Protein 1LM5 (pdb70)

InterPro domains:
  IPR001101 Plectin repeat [PF00681] (2048-2085)
  IPR001101 Plectin repeat [PF00681] (2124-2162)
  IPR001101 Plectin repeat [PF00681] (2291-2329)
  IPR001101 Plectin repeat [PF00681] (2367-2405)
  IPR001101 Plectin repeat [PF00681] (2468-2496)
  IPR001101 Plectin repeat [PF00681] (2650-2688)
  IPR001101 Plectin repeat [PF00681] (2726-2764)
  IPR001101 Plectin repeat [SM00250] (2009-2045)
  IPR001101 Plectin repeat [SM00250] (2046-2083)
  IPR001101 Plectin repeat [SM00250] (2084-2121)
  IPR001101 Plectin repeat [SM00250] (2122-2159)
  IPR001101 Plectin repeat [SM00250] (2163-2197)
  IPR001101 Plectin repeat [SM00250] (2198-2233)
  IPR001101 Plectin repeat [SM00250] (2251-2288)
  IPR001101 Plectin repeat [SM00250] (2289-2326)
  IPR001101 Plectin repeat [SM00250] (2327-2364)
  IPR001101 Plectin repeat [SM00250] (2365-2402)
  IPR001101 Plectin repeat [SM00250] (2406-2440)
  IPR001101 Plectin repeat [SM00250] (2456-2493)
  IPR001101 Plectin repeat [SM00250] (2507-2544)

Solvent-accessible surface area: 16635 Å² total; per-residue (Å²): 71,48,8,0,3,0,0,51,1,30,99,88,137,69,45,4,6,3,10,65,0,40,129,100,54,8,2,55,68,102,1,0,34,56,0,2,2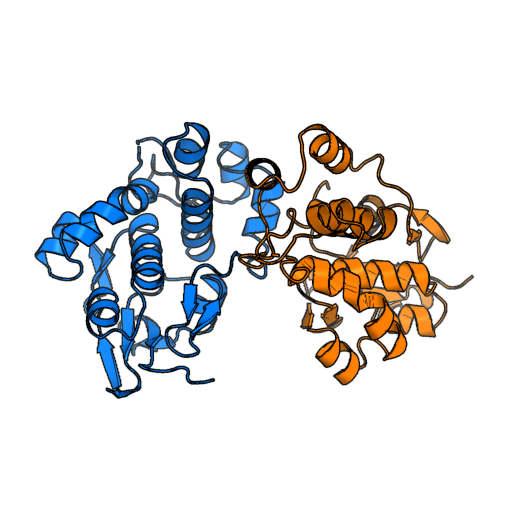,0,0,2,0,6,24,6,0,7,27,12,78,91,20,91,97,7,48,1,136,65,0,43,95,81,56,6,2,72,104,97,7,2,80,107,0,84,41,0,24,82,1,19,91,8,44,127,53,2,1,9,49,0,32,139,79,180,143,11,87,44,88,8,1,24,25,1,17,7,0,2,53,14,16,55,6,0,1,6,5,101,98,122,27,79,26,68,28,142,48,0,68,160,74,40,15,12,78,26,28,13,4,30,20,10,90,30,29,57,2,5,4,48,18,0,29,2,1,72,23,61,78,118,2,2,1,61,30,0,15,99,107,13,82,87,42,134,160,61,32,17,40,9,3,32,0,8,63,108,49,69,171,106,90,38,5,38,19,0,3,0,0,40,2,49,130,78,136,70,49,14,14,4,24,57,0,39,136,85,57,6,3,61,48,98,1,0,30,45,0,2,2,0,1,2,0,5,22,3,0,16,29,15,84,89,23,84,68,10,50,10,138,59,0,40,87,88,54,8,1,66,124,92,6,13,80,107,0,111,47,0,40,70,0,21,74,5,5,126,16,165,202,71,12,2,1,9,50,0,28,131,92,178,172,3,93,123,123,13,0,26,22,1,8,16,0,2,13,0,0,0,0,1,2,5,1,79,28,41,0,5,6,11,23,113,12,0,73,176,72,50,14,11,85,44,178,14,14,103,108,2,104,64,5,95,76,10,64,98,22,0,27,4,1,104,63,66,118,109,10,1,2,17,33,0,3,71,144,18,65,81,32,122,153,63,41,20,23,1,2,46,0,25,63,159

Organism: Homo sapiens (NCBI:txid9606)

CATH classification: 3.90.1290.10

Radius of gyration: 21.9 Å; Cα contacts (8 Å, |Δi|>4): 815; chains: 2; bounding box: 48×51×62 Å

Nearest PDB structures (foldseek):
  1lm5-assembly1_B  TM=1.005E+00  e=7.143E-39  Homo sapiens
  1lm5-assembly1_A  TM=9.817E-01  e=1.613E-32  Homo sapiens
  4qmd-assembly2_B  TM=9.004E-01  e=3.141E-18  Homo sapiens
  5dzz-assembly1_A  TM=8.839E-01  e=4.309E-15  Homo sapiens
  1lm7-assembly1_B  TM=9.091E-01  e=8.928E-15  Homo sapiens

GO terms:
  GO:0090136 epithelial cell-cell adhesion (P, IMP)
  GO:0005515 protein binding (F, IPI)
  GO:0005200 structural constituent of cytoskeleton (F, TAS)
  GO:0008544 epidermis development (P, TAS)
  GO:0101003 ficolin-1-rich granule membrane (C, TAS)
  GO:0001533 cornified envelope (C, TAS)
  GO:0005886 plasma membrane (C, TAS)
  GO:0005886 plasma membrane (C, IDA)
  GO:0014704 intercalated disc (C, IDA)
  GO:0086083 cell adhesive protein binding involved in bundle of His cell-Purkinje myocyte communication (F, IC)
  GO:0098911 regulation of ventricular cardiac muscle cell action potential (P, IMP)
  GO:0086073 bundle of His cell-Purkinje myocyte adhesion involved in cell communication (P, IMP)
  GO:0086091 regulation of heart rate by cardiac conduction (P, IMP)
  GO:0097110 scaffold protein binding (F, IPI)
  GO:0005080 protein kinase C binding (F, IPI)
  GO:0030054 cell junction (C, IDA)
  GO:0001533 cornified envelope (C, IDA)
  GO:0005634 nucleus (C, IDA)
  GO:0005737 cytoplasm (C, IDA)
  GO:0030057 desmosome (C, IDA)

Secondary structure (DSSP, 8-state):
-PPEEEEEETTTTEEE-HHHHHHTTSS-HHHHHHHHHHHHTTTSEEPTTT--EE-HHHHHHTTSS-HHHHHHHHHHHHHHH-----HHHHHHTTSS-HHHHHHHHHHHHHTTS-B-GGGS-B--HHHHHHTTSS-HHHHHHHH-GGG----EE-TTT--EE-HHHHHHH-EE-TTT--EEEEE-SS---/----PPEEEEEETTTTEEE-HHHHHHTTSS-HHHHHHHHHHHHTTTSEEPTTT--EE-HHHHHHTTSS-HHHHHHHHHHHHHHH-B----PBPHHHHHHTTSS-HHHHHHHHHHHHHTTS-EETTTTEE--HHHHHHHTSS-HHHHHHHH-GGG----EE-TTT--EE-HHHHHHH-EE-TTT--EEEEE---

Foldseek 3Di:
DAQFQFAQAVVVRHTDHLQVCCVVQLFPPQQSLLSQLLLLLAQARADRQLRDHDQLVVCCVVVSHPPVSSVVNVLSNCCQQVCVHHLLVCCVVVNDPPVSSLLSQLSNLVHPARHDNVVSDHDHVVVCCVVVSDPVVSVVVSVPNVPAFLRGQQSAQRHRHHSVVQQVQWDADDPSRHTYRYHYNDHPD/DQAAAQFQFAQAPVVRHTDALQVCCVVVLFPPQQSLLSQLLLLLLAARQDRPQRDGHHLVVCCVVVSHHDVSSVVNVVSNCLQLAPPPCLGAHLLVCCVVVVDPPVSSLSSQLSNLRHAAGADNVVSHHDHVVVCCVVVSDPPVVSVVSSPNVPAFQSGQQSDVRHGHHSNVQQVQWDQDPPNRRTYGYHYDD

Structure (mmCIF, N/CA/C/O backbone):
data_1LM5
#
_entry.id   1LM5
#
_cell.length_a   68.320
_cell.length_b   95.379
_cell.length_c   54.982
_cell.angle_alpha   90.00
_cell.angle_beta   90.00
_cell.angle_gamma   90.00
#
_symmetry.space_group_name_H-M   'P 21 21 21'
#
loop_
_entity.id
_entity.type
_entity.pdbx_description
1 polymer 'subdomain of Desmoplakin Carboxy-Terminal domain (DPCT)'
2 water water
#
loop_
_atom_site.group_PDB
_atom_site.id
_atom_site.type_symbol
_atom_site.label_atom_id
_atom_site.label_alt_id
_atom_site.label_comp_id
_atom_site.label_asym_id
_atom_site.label_entity_id
_atom_site.label_seq_id
_atom_site.pdbx_PDB_ins_code
_atom_site.Cartn_x
_atom_site.Cartn_y
_atom_site.Cartn_z
_atom_site.occupancy
_atom_site.B_iso_or_equiv
_atom_site.auth_seq_id
_atom_site.auth_comp_id
_atom_site.auth_asym_id
_atom_site.auth_atom_id
_atom_site.pdbx_PDB_model_num
ATOM 1 N N . SER A 1 8 ? 26.160 -7.962 45.517 1.00 36.86 2616 SER A N 1
ATOM 2 C CA . SER A 1 8 ? 27.344 -8.170 44.641 1.00 35.30 2616 SER A CA 1
ATOM 3 C C . SER A 1 8 ? 27.115 -7.607 43.248 1.00 33.78 2616 SER A C 1
ATOM 4 O O . SER A 1 8 ? 25.978 -7.438 42.813 1.00 35.10 2616 SER A O 1
ATOM 7 N N . SER A 1 9 ? 28.200 -7.312 42.547 1.00 30.30 2617 SER A N 1
ATOM 8 C CA . SER A 1 9 ? 28.086 -6.801 41.192 1.00 27.69 2617 SER A CA 1
ATOM 9 C C . SER A 1 9 ? 27.914 -8.031 40.307 1.00 24.67 2617 SER A C 1
ATOM 10 O O . SER A 1 9 ? 28.370 -9.122 40.651 1.00 23.47 2617 SER A O 1
ATOM 13 N N . PRO A 1 10 ? 27.248 -7.876 39.159 1.00 24.26 2618 PRO A N 1
ATOM 14 C CA . PRO A 1 10 ? 27.050 -9.013 38.260 1.00 22.89 2618 PRO A CA 1
ATOM 15 C C . PRO A 1 10 ? 28.378 -9.311 37.580 1.00 20.73 2618 PRO A C 1
ATOM 16 O O . PRO A 1 10 ? 29.260 -8.455 37.543 1.00 20.83 2618 PRO A O 1
ATOM 20 N N . ILE A 1 11 ? 28.527 -10.525 37.067 1.00 18.48 2619 ILE A N 1
ATOM 21 C CA . ILE A 1 11 ? 29.733 -10.881 36.344 1.00 16.73 2619 ILE A CA 1
ATOM 22 C C . ILE A 1 11 ? 29.695 -9.941 35.148 1.00 16.47 2619 ILE A C 1
ATOM 23 O O . ILE A 1 11 ? 28.703 -9.899 34.422 1.00 17.68 2619 ILE A O 1
ATOM 28 N N . ALA A 1 12 ? 30.769 -9.198 34.929 1.00 16.11 2620 ALA A N 1
ATOM 29 C CA . ALA A 1 12 ? 30.779 -8.252 33.835 1.00 14.99 2620 ALA A CA 1
ATOM 30 C C . ALA A 1 12 ? 31.351 -8.789 32.540 1.00 15.49 2620 ALA A C 1
ATOM 31 O O . ALA A 1 12 ? 30.834 -8.525 31.463 1.00 17.94 2620 ALA A O 1
ATOM 33 N N . ALA A 1 13 ? 32.408 -9.573 32.639 1.00 15.32 2621 ALA A N 1
ATOM 34 C CA . ALA A 1 13 ? 33.042 -10.048 31.440 1.00 14.74 2621 ALA A CA 1
ATOM 35 C C . ALA A 1 13 ? 33.768 -11.337 31.696 1.00 14.65 2621 ALA A C 1
ATOM 36 O O . ALA A 1 13 ? 33.687 -11.911 32.774 1.00 14.43 2621 ALA A O 1
ATOM 38 N N . ILE A 1 14 ? 34.499 -11.766 30.690 1.00 13.73 2622 ILE A N 1
ATOM 39 C CA . ILE A 1 14 ? 35.203 -13.024 30.751 1.00 14.89 2622 ILE A CA 1
ATOM 40 C C . ILE A 1 14 ? 36.696 -12.849 30.755 1.00 15.96 2622 ILE A C 1
ATOM 41 O O . ILE A 1 14 ? 37.230 -11.966 30.080 1.00 15.63 2622 ILE A O 1
ATOM 46 N N . PHE A 1 15 ? 37.394 -13.678 31.522 1.00 15.61 2623 PHE A N 1
ATOM 47 C CA . PHE A 1 15 ? 38.833 -13.586 31.454 1.00 17.21 2623 PHE A CA 1
ATOM 48 C C . PHE A 1 15 ? 39.306 -14.840 30.739 1.00 18.49 2623 PHE A C 1
ATOM 49 O O . PHE A 1 15 ? 39.213 -15.945 31.275 1.00 18.80 2623 PHE A O 1
ATOM 57 N N . ASP A 1 16 ? 39.801 -14.661 29.519 1.00 17.49 2624 ASP A N 1
ATOM 58 C CA . ASP A 1 16 ? 40.289 -15.763 28.708 1.00 17.01 2624 ASP A CA 1
ATOM 59 C C . ASP A 1 16 ? 41.644 -16.125 29.284 1.00 18.33 2624 ASP A C 1
ATOM 60 O O . ASP A 1 16 ? 42.640 -15.483 28.994 1.00 18.75 2624 ASP A O 1
ATOM 65 N N . THR A 1 17 ? 41.676 -17.150 30.127 1.00 21.40 2625 THR A N 1
ATOM 66 C CA . THR A 1 17 ? 42.922 -17.538 30.771 1.00 24.53 2625 THR A CA 1
ATOM 67 C C . THR A 1 17 ? 44.038 -17.860 29.789 1.00 26.37 2625 THR A C 1
ATOM 68 O O . THR A 1 17 ? 45.134 -17.319 29.899 1.00 27.55 2625 THR A O 1
ATOM 72 N N . GLU A 1 18 ? 43.741 -18.716 28.822 1.00 24.93 2626 GLU A N 1
ATOM 73 C CA . GLU A 1 18 ? 44.715 -19.130 27.830 1.00 27.73 2626 GLU A CA 1
ATOM 74 C C . GLU A 1 18 ? 45.350 -17.952 27.101 1.00 27.43 2626 GLU A C 1
ATOM 75 O O . GLU A 1 18 ? 46.525 -17.992 26.755 1.00 27.09 2626 GLU A O 1
ATOM 81 N N . ASN A 1 19 ? 44.580 -16.898 26.877 1.00 25.31 2627 ASN A N 1
ATOM 82 C CA . ASN A 1 19 ? 45.121 -15.735 26.191 1.00 25.97 2627 ASN A CA 1
ATOM 83 C C . ASN A 1 19 ? 45.351 -14.570 27.125 1.00 24.92 2627 ASN A C 1
ATOM 84 O O . ASN A 1 19 ? 45.696 -13.473 26.686 1.00 25.21 2627 ASN A O 1
ATOM 89 N N . LEU A 1 20 ? 45.167 -14.831 28.418 1.00 22.58 2628 LEU A N 1
ATOM 90 C CA . LEU A 1 20 ? 45.362 -13.841 29.470 1.00 23.64 2628 LEU A CA 1
ATOM 91 C C . LEU A 1 20 ? 44.823 -12.462 29.136 1.00 23.41 2628 LEU A C 1
ATOM 92 O O . LEU A 1 20 ? 45.539 -11.470 29.192 1.00 24.60 2628 LEU A O 1
ATOM 97 N N . GLU A 1 21 ? 43.549 -12.392 28.789 1.00 23.19 2629 GLU A N 1
ATOM 98 C CA . GLU A 1 21 ? 42.962 -11.109 28.467 1.00 23.27 2629 GLU A CA 1
ATOM 99 C C . GLU A 1 21 ? 41.483 -11.103 28.757 1.00 21.08 2629 GLU A C 1
ATOM 100 O O . GLU A 1 21 ? 40.800 -12.125 28.645 1.00 21.57 2629 GLU A O 1
ATOM 106 N N . LYS A 1 22 ? 40.990 -9.939 29.148 1.00 21.88 2630 LYS A N 1
ATOM 107 C CA . LYS A 1 22 ? 39.584 -9.783 29.424 1.00 19.90 2630 LYS A CA 1
ATOM 108 C C . LYS A 1 22 ? 38.903 -9.611 28.078 1.00 20.61 2630 LYS A C 1
ATOM 109 O O . LYS A 1 22 ? 39.396 -8.887 27.199 1.00 20.64 2630 LYS A O 1
ATOM 115 N N . ILE A 1 23 ? 37.793 -10.307 27.911 1.00 18.79 2631 ILE A N 1
ATOM 116 C CA . ILE A 1 23 ? 37.019 -10.224 26.694 1.00 18.29 2631 ILE A CA 1
ATOM 117 C C . ILE A 1 23 ? 35.576 -10.128 27.130 1.00 18.68 2631 ILE A C 1
ATOM 118 O O . ILE A 1 23 ? 35.241 -10.458 28.271 1.00 16.79 2631 ILE A O 1
ATOM 123 N N . SER A 1 24 ? 34.710 -9.666 26.240 1.00 15.89 2632 SER A N 1
ATOM 124 C CA . SER A 1 24 ? 33.312 -9.560 26.607 1.00 15.38 2632 SER A CA 1
ATOM 125 C C . SER A 1 24 ? 32.736 -10.964 26.627 1.00 14.81 2632 SER A C 1
ATOM 126 O O . SER A 1 24 ? 33.353 -11.906 26.123 1.00 14.24 2632 SER A O 1
ATOM 129 N N . ILE A 1 25 ? 31.566 -11.104 27.224 1.00 14.76 2633 ILE A N 1
ATOM 130 C CA . ILE A 1 25 ? 30.909 -12.394 27.252 1.00 14.94 2633 ILE A CA 1
ATOM 131 C C . ILE A 1 25 ? 30.675 -12.810 25.804 1.00 16.53 2633 ILE A C 1
ATOM 132 O O . ILE A 1 25 ? 30.864 -13.969 25.430 1.00 14.40 2633 ILE A O 1
ATOM 137 N N . THR A 1 26 ? 30.282 -11.849 24.974 1.00 14.81 2634 THR A N 1
ATOM 138 C CA . THR A 1 26 ? 30.041 -12.141 23.570 1.00 17.70 2634 THR A CA 1
ATOM 139 C C . THR A 1 26 ? 31.301 -12.694 22.910 1.00 16.39 2634 THR A C 1
ATOM 140 O O . THR A 1 26 ? 31.237 -13.671 22.171 1.00 16.87 2634 THR A O 1
ATOM 144 N N . GLU A 1 27 ? 32.447 -12.080 23.176 1.00 16.99 2635 GLU A N 1
ATOM 145 C CA . GLU A 1 27 ? 33.688 -12.571 22.585 1.00 19.30 2635 GLU A CA 1
ATOM 146 C C . GLU A 1 27 ? 33.985 -13.955 23.135 1.00 17.42 2635 GLU A C 1
ATOM 147 O O . GLU A 1 27 ? 34.524 -14.815 22.433 1.00 15.80 2635 GLU A O 1
ATOM 153 N N . GLY A 1 28 ? 33.638 -14.175 24.404 1.00 17.59 2636 GLY A N 1
ATOM 154 C CA . GLY A 1 28 ? 33.899 -15.473 24.991 1.00 16.62 2636 GLY A CA 1
ATOM 155 C C . GLY A 1 28 ? 33.116 -16.525 24.234 1.00 16.74 2636 GLY A C 1
ATOM 156 O O . GLY A 1 28 ? 33.598 -17.628 23.988 1.00 17.83 2636 GLY A O 1
ATOM 157 N N . ILE A 1 29 ? 31.894 -16.181 23.859 1.00 14.99 2637 ILE A N 1
ATOM 158 C CA . ILE A 1 29 ? 31.066 -17.106 23.106 1.00 17.61 2637 ILE A CA 1
ATOM 159 C C . ILE A 1 29 ? 31.684 -17.298 21.731 1.00 18.72 2637 ILE A C 1
ATOM 160 O O . ILE A 1 29 ? 31.843 -18.426 21.260 1.00 17.23 2637 ILE A O 1
ATOM 165 N N . GLU A 1 30 ? 32.047 -16.186 21.097 1.00 18.36 2638 GLU A N 1
ATOM 166 C CA . GLU A 1 30 ? 32.634 -16.257 19.761 1.00 19.77 2638 GLU A CA 1
ATOM 167 C C . GLU A 1 30 ? 33.886 -17.120 19.739 1.00 19.49 2638 GLU A C 1
ATOM 168 O O . GLU A 1 30 ? 34.103 -17.895 18.801 1.00 20.83 2638 GLU A O 1
ATOM 174 N N . ARG A 1 31 ? 34.707 -16.989 20.774 1.00 17.98 2639 ARG A N 1
ATOM 175 C CA . ARG A 1 31 ? 35.936 -17.757 20.879 1.00 17.52 2639 ARG A CA 1
ATOM 176 C C . ARG A 1 31 ? 35.683 -19.206 21.264 1.00 18.66 2639 ARG A C 1
ATOM 177 O O . ARG A 1 31 ? 36.607 -20.012 21.311 1.00 19.98 2639 ARG A O 1
ATOM 185 N N . GLY A 1 32 ? 34.429 -19.527 21.551 1.00 18.41 2640 GLY A N 1
ATOM 186 C CA . GLY A 1 32 ? 34.080 -20.883 21.908 1.00 18.03 2640 GLY A CA 1
ATOM 187 C C . GLY A 1 32 ? 34.471 -21.314 23.310 1.00 18.98 2640 GLY A C 1
ATOM 188 O O . GLY A 1 32 ? 34.411 -22.512 23.600 1.00 18.38 2640 GLY A O 1
ATOM 189 N N . ILE A 1 33 ? 34.851 -20.374 24.179 1.00 18.82 2641 ILE A N 1
ATOM 190 C CA . ILE A 1 33 ? 35.252 -20.735 25.539 1.00 17.69 2641 ILE A CA 1
ATOM 191 C C . ILE A 1 33 ? 34.147 -20.532 26.564 1.00 17.96 2641 ILE A C 1
ATOM 192 O O . ILE A 1 33 ? 34.271 -20.928 27.720 1.00 18.77 2641 ILE A O 1
ATOM 197 N N . VAL A 1 34 ? 33.070 -19.900 26.125 1.00 15.74 2642 VAL A N 1
ATOM 198 C CA . VAL A 1 34 ? 31.897 -19.729 26.968 1.00 15.99 2642 VAL A CA 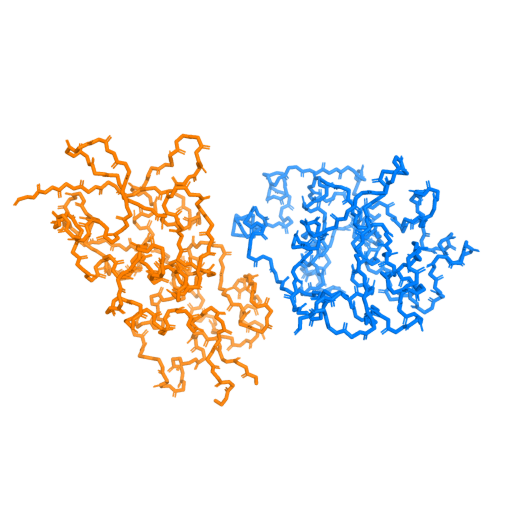1
ATOM 199 C C . VAL A 1 34 ? 30.833 -20.247 26.038 1.00 14.81 2642 VAL A C 1
ATOM 200 O O . VAL A 1 34 ? 30.696 -19.755 24.916 1.00 15.36 2642 VAL A O 1
ATOM 204 N N . ASP A 1 35 ? 30.079 -21.243 26.470 1.00 15.18 2643 ASP A N 1
ATOM 205 C CA . ASP A 1 35 ? 29.071 -21.773 25.586 1.00 15.08 2643 ASP A CA 1
ATOM 206 C C . ASP A 1 35 ? 27.975 -20.730 25.425 1.00 15.72 2643 ASP A C 1
ATOM 207 O O . ASP A 1 35 ? 27.845 -19.819 26.245 1.00 14.97 2643 ASP A O 1
ATOM 212 N N . SER A 1 36 ? 27.207 -20.852 24.349 1.00 16.66 2644 SER A N 1
ATOM 213 C CA . SER A 1 36 ? 26.152 -19.893 24.039 1.00 18.54 2644 SER A CA 1
ATOM 214 C C . SER A 1 36 ? 25.082 -19.723 25.109 1.00 18.44 2644 SER A C 1
ATOM 215 O O . SER A 1 36 ? 24.603 -18.614 25.342 1.00 19.09 2644 SER A O 1
ATOM 218 N N . ILE A 1 37 ? 24.705 -20.819 25.750 1.00 18.04 2645 ILE A N 1
ATOM 219 C CA . ILE A 1 37 ? 23.683 -20.763 26.784 1.00 17.83 2645 ILE A CA 1
ATOM 220 C C . ILE A 1 37 ? 24.227 -20.029 27.995 1.00 15.53 2645 ILE A C 1
ATOM 221 O O . ILE A 1 37 ? 23.625 -19.083 28.475 1.00 15.54 2645 ILE A O 1
ATOM 226 N N . THR A 1 38 ? 25.376 -20.473 28.481 1.00 14.69 2646 THR A N 1
ATOM 227 C CA . THR A 1 38 ? 25.993 -19.838 29.626 1.00 15.87 2646 THR A CA 1
ATOM 228 C C . THR A 1 38 ? 26.221 -18.362 29.344 1.00 15.07 2646 THR A C 1
ATOM 229 O O . THR A 1 38 ? 25.899 -17.518 30.173 1.00 14.83 2646 THR A O 1
ATOM 233 N N . GLY A 1 39 ? 26.765 -18.056 28.169 1.00 16.63 2647 GLY A N 1
ATOM 234 C CA . GLY A 1 39 ? 27.017 -16.669 27.814 1.00 16.24 2647 GLY A CA 1
ATOM 235 C C . GLY A 1 39 ? 25.745 -15.843 27.835 1.00 17.09 2647 GLY A C 1
ATOM 236 O O . GLY A 1 39 ? 25.719 -14.723 28.355 1.00 15.98 2647 GLY A O 1
ATOM 237 N N . GLN A 1 40 ? 24.684 -16.375 27.242 1.00 16.01 2648 GLN A N 1
ATOM 238 C CA . GLN A 1 40 ? 23.439 -15.644 27.242 1.00 17.83 2648 GLN A CA 1
ATOM 239 C C . GLN A 1 40 ? 22.982 -15.414 28.677 1.00 17.20 2648 GLN A C 1
ATOM 240 O O . GLN A 1 40 ? 22.539 -14.329 29.026 1.00 16.53 2648 GLN A O 1
ATOM 246 N N . ARG A 1 41 ? 23.110 -16.434 29.516 1.00 14.52 2649 ARG A N 1
ATOM 247 C CA . ARG A 1 41 ? 22.684 -16.284 30.894 1.00 15.12 2649 ARG A CA 1
ATOM 248 C C . ARG A 1 41 ? 23.508 -15.242 31.642 1.00 13.53 2649 ARG A C 1
ATOM 249 O O . ARG A 1 41 ? 22.962 -14.495 32.446 1.00 15.41 2649 ARG A O 1
ATOM 257 N N . LEU A 1 42 ? 24.807 -15.159 31.362 1.00 12.72 2650 LEU A N 1
ATOM 258 C CA . LEU A 1 42 ? 25.631 -14.155 32.022 1.00 14.06 2650 LEU A CA 1
ATOM 259 C C . LEU A 1 42 ? 25.143 -12.797 31.566 1.00 14.07 2650 LEU A C 1
ATOM 260 O O . LEU A 1 42 ? 25.057 -11.867 32.355 1.00 15.37 2650 LEU A O 1
ATOM 265 N N . LEU A 1 43 ? 24.843 -12.689 30.281 1.00 14.72 2651 LEU A N 1
ATOM 266 C CA . LEU A 1 43 ? 24.337 -11.433 29.727 1.00 16.62 2651 LEU A CA 1
ATOM 267 C C . LEU A 1 43 ? 22.968 -11.115 30.322 1.00 17.41 2651 LEU A C 1
ATOM 268 O O . LEU A 1 43 ? 22.662 -9.958 30.593 1.00 16.89 2651 LEU A O 1
ATOM 273 N N . GLU A 1 44 ? 22.139 -12.140 30.522 1.00 17.10 2652 GLU A N 1
ATOM 274 C CA . GLU A 1 44 ? 20.812 -11.923 31.102 1.00 17.70 2652 GLU A CA 1
ATOM 275 C C . GLU A 1 44 ? 20.973 -11.374 32.504 1.00 16.67 2652 GLU A C 1
ATOM 276 O O . GLU A 1 44 ? 20.208 -10.508 32.929 1.00 16.24 2652 GLU A O 1
ATOM 282 N N . ALA A 1 45 ? 21.953 -11.908 33.229 1.00 14.79 2653 ALA A N 1
ATOM 283 C CA . ALA A 1 45 ? 22.205 -11.452 34.579 1.00 16.60 2653 ALA A CA 1
ATOM 284 C C . ALA A 1 45 ? 22.532 -9.960 34.569 1.00 16.69 2653 ALA A C 1
ATOM 285 O O . ALA A 1 45 ? 22.255 -9.259 35.535 1.00 19.55 2653 ALA A O 1
ATOM 287 N N . GLN A 1 46 ? 23.126 -9.472 33.483 1.00 16.42 2654 GLN A N 1
ATOM 288 C CA . GLN A 1 46 ? 23.455 -8.054 33.406 1.00 17.25 2654 GLN A CA 1
ATOM 289 C C . GLN A 1 46 ? 22.221 -7.250 33.054 1.00 16.85 2654 GLN A C 1
ATOM 290 O O . GLN A 1 46 ? 21.893 -6.273 33.723 1.00 19.99 2654 GLN A O 1
ATOM 296 N N . ALA A 1 47 ? 21.536 -7.676 32.001 1.00 17.32 2655 ALA A N 1
ATOM 297 C CA . ALA A 1 47 ? 20.351 -6.976 31.558 1.00 19.04 2655 ALA A CA 1
ATOM 298 C C . ALA A 1 47 ? 19.324 -6.858 32.659 1.00 20.41 2655 ALA A C 1
ATOM 299 O O . ALA A 1 47 ? 18.804 -5.775 32.893 1.00 20.69 2655 ALA A O 1
ATOM 301 N N . CYS A 1 48 ? 19.050 -7.953 33.363 1.00 19.76 2656 CYS A N 1
ATOM 302 C CA . CYS A 1 48 ? 18.022 -7.889 34.392 1.00 21.08 2656 CYS A CA 1
ATOM 303 C C . CYS A 1 48 ? 18.433 -7.196 35.685 1.00 21.44 2656 CYS A C 1
ATOM 304 O O . CYS A 1 48 ? 17.620 -7.082 36.608 1.00 23.60 2656 CYS A O 1
ATOM 307 N N . THR A 1 49 ? 19.665 -6.697 35.747 1.00 21.29 2657 THR A N 1
ATOM 308 C CA . THR A 1 49 ? 20.141 -6.007 36.945 1.00 21.48 2657 THR A CA 1
ATOM 309 C C . THR A 1 49 ? 20.567 -4.568 36.681 1.00 23.61 2657 THR A C 1
ATOM 310 O O . THR A 1 49 ? 21.224 -3.943 37.512 1.00 25.16 2657 THR A O 1
ATOM 314 N N . GLY A 1 50 ? 20.205 -4.033 35.522 1.00 24.98 2658 GLY A N 1
ATOM 315 C CA . GLY A 1 50 ? 20.569 -2.656 35.252 1.00 26.29 2658 GLY A CA 1
ATOM 316 C C . GLY A 1 50 ? 21.015 -2.404 33.840 1.00 26.12 2658 GLY A C 1
ATOM 317 O O . GLY A 1 50 ? 20.960 -1.267 33.369 1.0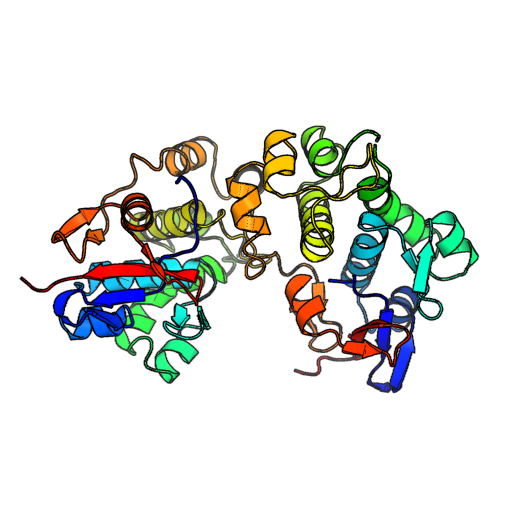0 25.83 2658 GLY A O 1
ATOM 318 N N . GLY A 1 51 ? 21.464 -3.457 33.162 1.00 22.43 2659 GLY A N 1
ATOM 319 C CA . GLY A 1 51 ? 21.896 -3.298 31.791 1.00 21.40 2659 GLY A CA 1
ATOM 320 C C . GLY A 1 51 ? 23.145 -4.082 31.447 1.00 21.43 2659 GLY A C 1
ATOM 321 O O . GLY A 1 51 ? 23.884 -4.534 32.335 1.00 22.54 2659 GLY A O 1
ATOM 322 N N . ILE A 1 52 ? 23.375 -4.243 30.150 1.00 19.87 2660 ILE A N 1
ATOM 323 C CA . ILE A 1 52 ? 24.546 -4.949 29.659 1.00 19.49 2660 ILE A CA 1
ATOM 324 C C . ILE A 1 52 ? 25.755 -4.151 30.108 1.00 20.20 2660 ILE A C 1
ATOM 325 O O . ILE A 1 52 ? 25.793 -2.928 29.988 1.00 17.43 2660 ILE A O 1
ATOM 330 N N . ILE A 1 53 ? 26.740 -4.847 30.648 1.00 18.79 2661 ILE A N 1
ATOM 331 C CA . ILE A 1 53 ? 27.914 -4.164 31.141 1.00 21.31 2661 ILE A CA 1
ATOM 332 C C . ILE A 1 53 ? 28.979 -4.090 30.088 1.00 20.62 2661 ILE A C 1
ATOM 333 O O . ILE A 1 53 ? 29.369 -5.110 29.512 1.00 22.60 2661 ILE A O 1
ATOM 338 N N . HIS A 1 54 ? 29.456 -2.880 29.817 1.00 21.89 2662 HIS A N 1
ATOM 339 C CA . HIS A 1 54 ? 30.495 -2.761 28.827 1.00 21.77 2662 HIS A CA 1
ATOM 340 C C . HIS A 1 54 ? 31.675 -3.433 29.493 1.00 21.47 2662 HIS A C 1
ATOM 341 O O . HIS A 1 54 ? 32.004 -3.121 30.631 1.00 21.94 2662 HIS A O 1
ATOM 348 N N . PRO A 1 55 ? 32.312 -4.379 28.800 1.00 22.03 2663 PRO A N 1
ATOM 349 C CA . PRO A 1 55 ? 33.450 -5.083 29.383 1.00 23.07 2663 PRO A CA 1
ATOM 350 C C . PRO A 1 55 ? 34.636 -4.255 29.878 1.00 26.03 2663 PRO A C 1
ATOM 351 O O . PRO A 1 55 ? 35.346 -4.687 30.785 1.00 26.26 2663 PRO A O 1
ATOM 355 N N . THR A 1 56 ? 34.852 -3.070 29.312 1.00 27.61 2664 THR A N 1
ATOM 356 C CA . THR A 1 56 ? 35.993 -2.258 29.733 1.00 29.90 2664 THR A CA 1
ATOM 357 C C . THR A 1 56 ? 35.631 -0.982 30.479 1.00 29.90 2664 THR A C 1
ATOM 358 O O . THR A 1 56 ? 36.336 -0.583 31.404 1.00 30.23 2664 THR A O 1
ATOM 362 N N . THR A 1 57 ? 34.545 -0.330 30.082 1.00 29.04 2665 THR A N 1
ATOM 363 C CA . THR A 1 57 ? 34.148 0.893 30.764 1.00 29.01 2665 THR A CA 1
ATOM 364 C C . THR A 1 57 ? 33.276 0.584 31.978 1.00 28.05 2665 THR A C 1
ATOM 365 O O . THR A 1 57 ? 33.224 1.360 32.922 1.00 26.50 2665 THR A O 1
ATOM 369 N N . GLY A 1 58 ? 32.584 -0.549 31.948 1.00 26.28 2666 GLY A N 1
ATOM 370 C CA . GLY A 1 58 ? 31.721 -0.893 33.064 1.00 25.08 2666 GLY A CA 1
ATOM 371 C C . GLY A 1 58 ? 30.355 -0.239 32.923 1.00 24.72 2666 GLY A C 1
ATOM 372 O O . GLY A 1 58 ? 29.443 -0.496 33.701 1.00 23.15 2666 GLY A O 1
ATOM 373 N N . GLN A 1 59 ? 30.213 0.615 31.916 1.00 26.70 2667 GLN A N 1
ATOM 374 C CA . GLN A 1 59 ? 28.950 1.306 31.677 1.00 27.61 2667 GLN A CA 1
ATOM 375 C C . GLN A 1 59 ? 27.786 0.320 31.488 1.00 27.38 2667 GLN A C 1
ATOM 376 O O . GLN A 1 59 ? 27.907 -0.654 30.745 1.00 26.05 2667 GLN A O 1
ATOM 382 N N . LYS A 1 60 ? 26.675 0.572 32.183 1.00 26.46 2668 LYS A N 1
ATOM 383 C CA . LYS A 1 60 ? 25.479 -0.261 32.061 1.00 27.47 2668 LYS A CA 1
ATOM 384 C C . LYS A 1 60 ? 24.781 0.221 30.799 1.00 26.28 2668 LYS A C 1
ATOM 385 O O . LYS A 1 60 ? 24.527 1.413 30.641 1.00 27.58 2668 LYS A O 1
ATOM 391 N N . LEU A 1 61 ? 24.452 -0.707 29.913 1.00 23.65 2669 LEU A N 1
ATOM 392 C CA . LEU A 1 61 ? 23.851 -0.345 28.642 1.00 22.63 2669 LEU A CA 1
ATOM 393 C C . LEU A 1 61 ? 22.521 -0.990 28.328 1.00 22.60 2669 LEU A C 1
ATOM 394 O O . LEU A 1 61 ? 22.218 -2.104 28.768 1.00 22.30 2669 LEU A O 1
ATOM 399 N N . SER A 1 62 ? 21.729 -0.272 27.541 1.00 23.52 2670 SER A N 1
ATOM 400 C CA . SER A 1 62 ? 20.461 -0.804 27.090 1.00 23.37 2670 SER A CA 1
ATOM 401 C C . SER A 1 62 ? 20.916 -1.774 26.016 1.00 23.85 2670 SER A C 1
ATOM 402 O O . SER A 1 62 ? 22.042 -1.660 25.505 1.00 21.95 2670 SER A O 1
ATOM 405 N N . LEU A 1 63 ? 20.053 -2.714 25.653 1.00 23.48 2671 LEU A N 1
ATOM 406 C CA . LEU A 1 63 ? 20.405 -3.670 24.626 1.00 24.01 2671 LEU A CA 1
ATOM 407 C C . LEU A 1 63 ? 20.805 -2.961 23.333 1.00 25.02 2671 LEU A C 1
ATOM 408 O O . LEU A 1 63 ? 21.838 -3.275 22.752 1.00 24.99 2671 LEU A O 1
ATOM 413 N N . GLN A 1 64 ? 20.003 -1.985 22.901 1.00 26.05 2672 GLN A N 1
ATOM 414 C CA . GLN A 1 64 ? 20.292 -1.286 21.654 1.00 26.73 2672 GLN A CA 1
ATOM 415 C C . GLN A 1 64 ? 21.659 -0.608 21.683 1.00 25.99 2672 GLN A C 1
ATOM 416 O O . GLN A 1 64 ? 22.373 -0.600 20.681 1.00 27.58 2672 GLN A O 1
ATOM 422 N N . ASP A 1 65 ? 22.030 -0.045 22.824 1.00 25.44 2673 ASP A N 1
ATOM 423 C CA . ASP A 1 65 ? 23.334 0.593 22.934 1.00 25.56 2673 ASP A CA 1
ATOM 424 C C . ASP A 1 65 ? 24.428 -0.466 23.014 1.00 24.76 2673 ASP A C 1
ATOM 425 O O . ASP A 1 65 ? 25.546 -0.247 22.545 1.00 23.52 2673 ASP A O 1
ATOM 430 N N . ALA A 1 66 ? 24.094 -1.614 23.600 1.00 23.81 2674 ALA A N 1
ATOM 431 C CA . ALA A 1 66 ? 25.048 -2.708 23.717 1.00 23.45 2674 ALA A CA 1
ATOM 432 C C . ALA A 1 66 ? 25.387 -3.186 22.312 1.00 24.92 2674 ALA A C 1
ATOM 433 O O . ALA A 1 66 ? 26.553 -3.425 21.988 1.00 24.85 2674 ALA A O 1
ATOM 435 N N . VAL A 1 67 ? 24.359 -3.333 21.481 1.00 24.74 2675 VAL A N 1
ATOM 436 C CA . VAL A 1 67 ? 24.555 -3.757 20.105 1.00 27.26 2675 VAL A CA 1
ATOM 437 C C . VAL A 1 67 ? 25.402 -2.706 19.404 1.00 28.32 2675 VAL A C 1
ATOM 438 O O . VAL A 1 67 ? 26.357 -3.033 18.703 1.00 31.53 2675 VAL A O 1
ATOM 442 N N . SER A 1 68 ? 25.045 -1.440 19.603 1.00 29.52 2676 SER A N 1
ATOM 443 C CA . SER A 1 68 ? 25.761 -0.332 18.982 1.00 28.94 2676 SER A CA 1
ATOM 444 C C . SER A 1 68 ? 27.222 -0.306 19.381 1.00 28.33 2676 SER A C 1
ATOM 445 O O . SER A 1 68 ? 28.088 -0.046 18.547 1.00 29.51 2676 SER A O 1
ATOM 448 N N . GLN A 1 69 ? 27.495 -0.562 20.657 1.00 27.66 2677 GLN A N 1
ATOM 449 C CA . GLN A 1 69 ? 28.865 -0.561 21.148 1.00 28.71 2677 GLN A CA 1
ATOM 450 C C . GLN A 1 69 ? 29.588 -1.880 20.855 1.00 28.41 2677 GLN A C 1
ATOM 451 O O . GLN A 1 69 ? 30.754 -2.049 21.217 1.00 29.65 2677 GLN A O 1
ATOM 457 N N . GLY A 1 70 ? 28.895 -2.795 20.184 1.00 26.33 2678 GLY A N 1
ATOM 458 C CA . GLY A 1 70 ? 29.476 -4.081 19.843 1.00 26.92 2678 GLY A CA 1
ATOM 459 C C . GLY A 1 70 ? 29.636 -5.033 21.019 1.00 25.90 2678 GLY A C 1
ATOM 460 O O . GLY A 1 70 ? 30.313 -6.056 20.899 1.00 25.35 2678 GLY A O 1
ATOM 461 N N . VAL A 1 71 ? 29.020 -4.710 22.151 1.00 22.63 2679 VAL A N 1
ATOM 462 C CA . VAL A 1 71 ? 29.125 -5.571 23.333 1.00 21.98 2679 VAL A CA 1
ATOM 463 C C . VAL A 1 71 ? 28.343 -6.866 23.130 1.00 20.68 2679 VAL A C 1
ATOM 464 O O . VAL A 1 71 ? 28.720 -7.911 23.655 1.00 21.19 2679 VAL A O 1
ATOM 468 N N . ILE A 1 72 ? 27.248 -6.797 22.384 1.00 19.98 2680 ILE A N 1
ATOM 469 C CA . ILE A 1 72 ? 26.445 -7.984 22.071 1.00 20.61 2680 ILE A CA 1
ATOM 470 C C . ILE A 1 72 ? 25.984 -7.812 20.637 1.00 24.10 2680 ILE A C 1
ATOM 471 O O . ILE A 1 72 ? 25.906 -6.677 20.150 1.00 23.45 2680 ILE A O 1
ATOM 476 N N . ASP A 1 73 ? 25.695 -8.917 19.958 1.00 25.27 2681 ASP A N 1
ATOM 477 C CA . ASP A 1 73 ? 25.222 -8.827 18.584 1.00 29.03 2681 ASP A CA 1
ATOM 478 C C . ASP A 1 73 ? 23.703 -8.731 18.599 1.00 29.61 2681 ASP A C 1
ATOM 479 O O . ASP A 1 73 ? 23.068 -8.958 19.630 1.00 26.49 2681 ASP A O 1
ATOM 484 N N . GLN A 1 74 ? 23.123 -8.398 17.453 1.00 29.95 2682 GLN A N 1
ATOM 485 C CA . GLN A 1 74 ? 21.684 -8.237 17.351 1.00 31.40 2682 GLN A CA 1
ATOM 486 C C . GLN A 1 74 ? 20.869 -9.461 17.754 1.00 30.19 2682 GLN A C 1
ATOM 487 O O . GLN A 1 74 ? 19.854 -9.328 18.431 1.00 30.72 2682 GLN A O 1
ATOM 493 N N . ASP A 1 75 ? 21.290 -10.650 17.340 1.00 30.35 2683 ASP A N 1
ATOM 494 C CA . ASP A 1 75 ? 20.543 -11.846 17.702 1.00 30.06 2683 ASP A CA 1
ATOM 495 C C . ASP A 1 75 ? 20.507 -12.004 19.221 1.00 28.17 2683 ASP A C 1
ATOM 496 O O . ASP A 1 75 ? 19.450 -12.254 19.809 1.00 27.55 2683 ASP A O 1
ATOM 501 N N . MET A 1 76 ? 21.656 -11.837 19.861 1.00 25.82 2684 MET A N 1
ATOM 502 C CA . MET A 1 76 ? 21.709 -11.944 21.311 1.00 23.90 2684 MET A CA 1
ATOM 503 C C . MET A 1 76 ? 20.816 -10.871 21.928 1.00 23.29 2684 MET A C 1
ATOM 504 O O . MET A 1 76 ? 20.098 -11.122 22.894 1.00 22.17 2684 MET A O 1
ATOM 509 N N . ALA A 1 77 ? 20.863 -9.673 21.360 1.00 23.86 2685 ALA A N 1
ATOM 510 C CA . ALA A 1 77 ? 20.057 -8.578 21.868 1.00 25.59 2685 ALA A CA 1
ATOM 511 C C . ALA A 1 77 ? 18.619 -9.053 21.880 1.00 26.01 2685 ALA A C 1
ATOM 512 O O . ALA A 1 77 ? 17.887 -8.858 22.853 1.00 26.19 2685 ALA A O 1
ATOM 514 N N . THR A 1 78 ? 18.222 -9.701 20.794 1.00 27.37 2686 THR A N 1
ATOM 515 C CA . THR A 1 78 ? 16.868 -10.203 20.687 1.00 28.30 2686 THR A CA 1
ATOM 516 C C . THR A 1 78 ? 16.558 -11.195 21.801 1.00 27.51 2686 THR A C 1
ATOM 517 O O . THR A 1 78 ? 15.552 -11.059 22.495 1.00 27.43 2686 THR A O 1
ATOM 521 N N . ARG A 1 79 ? 17.426 -12.182 21.986 1.00 24.86 2687 ARG A N 1
ATOM 522 C CA . ARG A 1 79 ? 17.209 -13.190 23.020 1.00 24.53 2687 ARG A CA 1
ATOM 523 C C . ARG A 1 79 ? 17.246 -12.622 24.431 1.00 23.71 2687 ARG A C 1
ATOM 524 O O . ARG A 1 79 ? 16.737 -13.239 25.362 1.00 23.10 2687 ARG A O 1
ATOM 532 N N . LEU A 1 80 ? 17.847 -11.449 24.590 1.00 24.01 2688 LEU A N 1
ATOM 533 C CA . LEU A 1 80 ? 17.953 -10.842 25.910 1.00 23.57 2688 LEU A CA 1
ATOM 534 C C . LEU A 1 80 ? 16.794 -9.931 26.268 1.00 24.00 2688 LEU A C 1
ATOM 535 O O . LEU A 1 80 ? 16.694 -9.469 27.395 1.00 22.04 2688 LEU A O 1
ATOM 540 N N . LYS A 1 81 ? 15.914 -9.675 25.312 1.00 25.45 2689 LYS A N 1
ATOM 541 C CA . LYS A 1 81 ? 14.786 -8.799 25.579 1.00 27.16 2689 LYS A CA 1
ATOM 542 C C . LYS A 1 81 ? 14.073 -9.106 26.894 1.00 26.46 2689 LYS A C 1
ATOM 543 O O . LYS A 1 81 ? 13.795 -8.198 27.669 1.00 25.67 2689 LYS A O 1
ATOM 549 N N . PRO A 1 82 ? 13.766 -10.385 27.167 1.00 25.74 2690 PRO A N 1
ATOM 550 C CA . PRO A 1 82 ? 13.083 -10.637 28.440 1.00 25.68 2690 PRO A CA 1
ATOM 551 C C . PRO A 1 82 ? 13.932 -10.282 29.650 1.00 24.34 2690 PRO A C 1
ATOM 552 O O . PRO A 1 82 ? 13.408 -9.833 30.665 1.00 24.18 2690 PRO A O 1
ATOM 556 N N . ALA A 1 83 ? 15.244 -10.469 29.536 1.00 23.39 2691 ALA A N 1
ATOM 557 C CA . ALA A 1 83 ? 16.148 -10.141 30.630 1.00 22.32 2691 ALA A CA 1
ATOM 558 C C . ALA A 1 83 ? 16.155 -8.633 30.889 1.00 22.44 2691 ALA A C 1
ATOM 559 O O . ALA A 1 83 ? 16.129 -8.192 32.031 1.00 21.36 2691 ALA A O 1
ATOM 561 N N . GLN A 1 84 ? 16.195 -7.836 29.830 1.00 22.66 2692 GLN A N 1
ATOM 562 C CA . GLN A 1 84 ? 16.210 -6.390 30.019 1.00 23.66 2692 GLN A CA 1
ATOM 563 C C . GLN A 1 84 ? 14.886 -5.934 30.634 1.00 25.42 2692 GLN A C 1
ATOM 564 O O . GLN A 1 84 ? 14.852 -5.048 31.500 1.00 25.82 2692 GLN A O 1
ATOM 570 N N . LYS A 1 85 ? 13.802 -6.553 30.192 1.00 25.93 2693 LYS A N 1
ATOM 571 C CA . LYS A 1 85 ? 12.483 -6.226 30.711 1.00 27.93 2693 LYS A CA 1
ATOM 572 C C . LYS A 1 85 ? 12.396 -6.607 32.187 1.00 27.81 2693 LYS A C 1
ATOM 573 O O . LYS A 1 85 ? 11.663 -5.971 32.947 1.00 27.91 2693 LYS A O 1
ATOM 579 N N . ALA A 1 86 ? 13.141 -7.635 32.601 1.00 25.70 2694 ALA A N 1
ATOM 580 C CA . ALA A 1 86 ? 13.117 -8.030 34.007 1.00 24.65 2694 ALA A CA 1
ATOM 581 C C . ALA A 1 86 ? 13.626 -6.847 34.814 1.00 23.95 2694 ALA A C 1
ATOM 582 O O . ALA A 1 86 ? 13.462 -6.801 36.029 1.00 25.22 2694 ALA A O 1
ATOM 584 N N . PHE A 1 87 ? 14.269 -5.902 34.135 1.00 26.14 2695 PHE A N 1
ATOM 585 C CA . PHE A 1 87 ? 14.762 -4.713 34.812 1.00 27.52 2695 PHE A CA 1
ATOM 586 C C . PHE A 1 87 ? 13.905 -3.477 34.559 1.00 27.99 2695 PHE A C 1
ATOM 587 O O . PHE A 1 87 ? 13.546 -2.770 35.500 1.00 25.57 2695 PHE A O 1
ATOM 595 N N . ILE A 1 88 ? 13.609 -3.196 33.292 1.00 30.57 2696 ILE A N 1
ATOM 596 C CA . ILE A 1 88 ? 12.804 -2.018 32.952 1.00 31.43 2696 ILE A CA 1
ATOM 597 C C . ILE A 1 88 ? 11.304 -2.289 33.010 1.00 32.51 2696 ILE A C 1
ATOM 598 O O . ILE A 1 88 ? 10.504 -1.355 32.979 1.00 34.99 2696 ILE A O 1
ATOM 603 N N . GLY A 1 89 ? 10.931 -3.562 33.087 1.00 31.60 2697 GLY A N 1
ATOM 604 C CA . GLY A 1 89 ? 9.526 -3.927 33.149 1.00 32.80 2697 GLY A CA 1
ATOM 605 C C . GLY A 1 89 ? 9.004 -4.543 31.865 1.00 33.54 2697 GLY A C 1
ATOM 606 O O . GLY A 1 89 ? 9.456 -4.196 30.777 1.00 34.95 2697 GLY A O 1
ATOM 607 N N . PHE A 1 90 ? 8.056 -5.469 31.991 1.00 35.17 2698 PHE A N 1
ATOM 608 C CA . PHE A 1 90 ? 7.464 -6.123 30.825 1.00 36.69 2698 PHE A CA 1
ATOM 609 C C . PHE A 1 90 ? 6.235 -5.371 30.311 1.00 39.03 2698 PHE A C 1
ATOM 610 O O . PHE A 1 90 ? 6.074 -4.173 30.556 1.00 39.83 2698 PHE A O 1
ATOM 618 N N . LYS A 1 98 ? 4.677 -1.025 35.154 1.00 44.79 2706 LYS A N 1
ATOM 619 C CA . LYS A 1 98 ? 5.333 -2.132 34.473 1.00 44.33 2706 LYS A CA 1
ATOM 620 C C . LYS A 1 98 ? 5.383 -3.384 35.332 1.00 44.01 2706 LYS A C 1
ATOM 621 O O . LYS A 1 98 ? 5.344 -3.311 36.559 1.00 44.58 2706 LYS A O 1
ATOM 627 N N . MET A 1 99 ? 5.477 -4.537 34.681 1.00 42.69 2707 MET A N 1
ATOM 628 C CA . MET A 1 99 ? 5.523 -5.807 35.392 1.00 42.03 2707 MET A CA 1
ATOM 629 C C . MET A 1 99 ? 6.919 -6.396 35.543 1.00 39.20 2707 MET A C 1
ATOM 630 O O . MET A 1 99 ? 7.816 -6.129 34.744 1.00 38.69 2707 MET A O 1
ATOM 635 N N . SER A 1 100 ? 7.076 -7.213 36.576 1.00 36.92 2708 SER A N 1
ATOM 636 C CA . SER A 1 100 ? 8.345 -7.849 36.889 1.00 34.22 2708 SER A CA 1
ATOM 637 C C . SER A 1 100 ? 8.410 -9.272 36.345 1.00 34.12 2708 SER A C 1
ATOM 638 O O . SER A 1 100 ? 7.393 -9.871 35.988 1.00 33.72 2708 SER A O 1
ATOM 641 N N . ALA A 1 101 ? 9.620 -9.813 36.296 1.00 32.97 2709 ALA A N 1
ATOM 642 C CA . ALA A 1 101 ? 9.833 -11.167 35.816 1.00 31.69 2709 ALA A CA 1
ATOM 643 C C . ALA A 1 101 ? 8.910 -12.156 36.527 1.00 31.85 2709 ALA A C 1
ATOM 644 O O . ALA A 1 101 ? 8.322 -13.036 35.899 1.00 31.66 2709 ALA A O 1
ATOM 646 N N . ALA A 1 102 ? 8.787 -12.022 37.841 1.00 32.20 2710 ALA A N 1
ATOM 647 C CA . ALA A 1 102 ? 7.937 -12.932 38.604 1.00 33.48 2710 ALA A CA 1
ATOM 648 C C . ALA A 1 102 ? 6.500 -12.882 38.089 1.00 33.38 2710 ALA A C 1
ATOM 649 O O . ALA A 1 102 ? 5.818 -13.909 37.995 1.00 33.07 2710 ALA A O 1
ATOM 651 N N . GLU A 1 103 ? 6.055 -11.682 37.739 1.00 33.87 2711 GLU A N 1
ATOM 652 C CA . GLU A 1 103 ? 4.707 -11.484 37.236 1.00 35.94 2711 GLU A CA 1
ATOM 653 C C . GLU A 1 103 ? 4.591 -12.016 35.804 1.00 36.16 2711 GLU A C 1
ATOM 654 O O . GLU A 1 103 ? 3.561 -12.567 35.415 1.00 35.45 2711 GLU A O 1
ATOM 660 N N . ALA A 1 104 ? 5.652 -11.842 35.022 1.00 36.03 2712 ALA A N 1
ATOM 661 C CA . ALA A 1 104 ? 5.660 -12.324 33.647 1.00 35.70 2712 ALA A CA 1
ATOM 662 C C . ALA A 1 104 ? 5.498 -13.840 33.646 1.00 36.39 2712 ALA A C 1
ATOM 663 O O . ALA A 1 104 ? 4.773 -14.391 32.818 1.00 36.24 2712 ALA A O 1
ATOM 665 N N . VAL A 1 105 ? 6.178 -14.508 34.577 1.00 37.40 2713 VAL A N 1
ATOM 666 C CA . VAL A 1 105 ? 6.113 -15.959 34.697 1.00 38.52 2713 VAL A CA 1
ATOM 667 C C . VAL A 1 105 ? 4.705 -16.390 35.055 1.00 40.11 2713 VAL A C 1
ATOM 668 O O . VAL A 1 105 ? 4.202 -17.393 34.551 1.00 40.32 2713 VAL A O 1
ATOM 672 N N . LYS A 1 106 ? 4.083 -15.623 35.940 1.00 41.84 2714 LYS A N 1
ATOM 673 C CA . LYS A 1 106 ? 2.731 -15.902 36.392 1.00 44.52 2714 LYS A CA 1
ATOM 674 C C . LYS A 1 106 ? 1.766 -15.742 35.222 1.00 45.33 2714 LYS A C 1
ATOM 675 O O . LYS A 1 106 ? 0.910 -16.594 34.988 1.00 46.01 2714 LYS A O 1
ATOM 681 N N . GLU A 1 107 ? 1.923 -14.649 34.481 1.00 46.36 2715 GLU A N 1
ATOM 682 C CA . GLU A 1 107 ? 1.067 -14.363 33.336 1.00 47.56 2715 GLU A CA 1
ATOM 683 C C . GLU A 1 107 ? 1.437 -15.138 32.071 1.00 47.56 2715 GLU A C 1
ATOM 684 O O . GLU A 1 107 ? 0.996 -14.802 30.970 1.00 46.96 2715 GLU A O 1
ATOM 690 N N . LYS A 1 108 ? 2.254 -16.173 32.242 1.00 47.15 2716 LYS A N 1
ATOM 691 C CA . LYS A 1 108 ? 2.658 -17.036 31.139 1.00 47.04 2716 LYS A CA 1
ATOM 692 C C . LYS A 1 108 ? 3.425 -16.357 30.007 1.00 46.28 2716 LYS A C 1
ATOM 693 O O . LYS A 1 108 ? 3.358 -16.800 28.860 1.00 47.06 2716 LYS A O 1
ATOM 699 N N . TRP A 1 109 ? 4.151 -15.291 30.325 1.00 44.53 2717 TRP A N 1
ATOM 700 C CA . TRP A 1 109 ? 4.938 -14.570 29.326 1.00 43.26 2717 TRP A CA 1
ATOM 701 C C . TRP A 1 109 ? 6.389 -15.032 29.364 1.00 41.26 2717 TRP A C 1
ATOM 702 O O . TRP A 1 109 ? 7.117 -14.928 28.378 1.00 40.24 2717 TRP A O 1
ATOM 713 N N . LEU A 1 110 ? 6.796 -15.547 30.515 1.00 37.59 2718 LEU A N 1
ATOM 714 C CA . LEU A 1 110 ? 8.164 -15.981 30.712 1.00 36.20 2718 LEU A CA 1
ATOM 715 C C . LEU A 1 110 ? 8.212 -17.355 31.363 1.00 33.40 2718 LEU A C 1
ATOM 716 O O . LEU A 1 110 ? 7.486 -17.620 32.314 1.00 34.37 2718 LEU A O 1
ATOM 721 N N . PRO A 1 111 ? 9.057 -18.258 30.849 1.00 31.36 2719 PRO A N 1
ATOM 722 C CA . PRO A 1 111 ? 9.143 -19.591 31.445 1.00 30.23 2719 PRO A CA 1
ATOM 723 C C . PRO A 1 111 ? 9.661 -19.476 32.880 1.00 30.68 2719 PRO A C 1
ATOM 724 O O . PRO A 1 111 ? 10.444 -18.577 33.199 1.00 27.68 2719 PRO A O 1
ATOM 728 N N . TYR A 1 112 ? 9.227 -20.387 33.739 1.00 29.78 2720 TYR A N 1
ATOM 729 C CA . TYR A 1 112 ? 9.655 -20.381 35.128 1.00 31.78 2720 TYR A CA 1
ATOM 730 C C . TYR A 1 112 ? 11.173 -20.346 35.203 1.00 30.99 2720 TYR A C 1
ATOM 731 O O . TYR A 1 112 ? 11.752 -19.521 35.909 1.00 31.19 2720 TYR A O 1
ATOM 740 N N . GLU A 1 113 ? 11.809 -21.248 34.467 1.00 31.36 2721 GLU A N 1
ATOM 741 C CA . GLU A 1 113 ? 13.259 -21.348 34.450 1.00 31.38 2721 GLU A CA 1
ATOM 742 C C . GLU A 1 113 ? 13.905 -19.969 34.298 1.00 28.98 2721 GLU A C 1
ATOM 743 O O . GLU A 1 113 ? 14.810 -19.615 35.054 1.00 28.45 2721 GLU A O 1
ATOM 749 N N . ALA A 1 114 ? 13.422 -19.195 33.333 1.00 25.83 2722 ALA A N 1
ATOM 750 C CA . ALA A 1 114 ? 13.960 -17.866 33.062 1.00 25.78 2722 ALA A CA 1
ATOM 751 C C . ALA A 1 114 ? 13.666 -16.898 34.191 1.00 24.66 2722 ALA A C 1
ATOM 752 O O . ALA A 1 114 ? 14.558 -16.210 34.677 1.00 23.82 2722 ALA A O 1
ATOM 754 N N . GLY A 1 115 ? 12.403 -16.837 34.591 1.00 24.15 2723 GLY A N 1
ATOM 755 C CA . GLY A 1 115 ? 12.022 -15.940 35.665 1.00 25.28 2723 GLY A CA 1
ATOM 756 C C . GLY A 1 115 ? 12.825 -16.256 36.902 1.00 25.75 2723 GLY A C 1
ATOM 757 O O . GLY A 1 115 ? 13.307 -15.354 37.579 1.00 26.08 2723 GLY A O 1
ATOM 758 N N . GLN A 1 116 ? 12.988 -17.543 37.193 1.00 25.65 2724 GLN A N 1
ATOM 759 C CA . GLN A 1 116 ? 13.743 -17.937 38.371 1.00 25.92 2724 GLN A CA 1
ATOM 760 C C . GLN A 1 116 ? 15.188 -17.451 38.309 1.00 24.35 2724 GLN A C 1
ATOM 761 O O . GLN A 1 116 ? 15.696 -16.884 39.283 1.00 22.67 2724 GLN A O 1
ATOM 767 N N . ARG A 1 117 ? 15.869 -17.655 37.183 1.00 21.94 2725 ARG A N 1
ATOM 768 C CA . ARG A 1 117 ? 17.245 -17.186 37.158 1.00 22.85 2725 ARG A CA 1
ATOM 769 C C . ARG A 1 117 ? 17.326 -15.662 37.226 1.00 17.98 2725 ARG A C 1
ATOM 770 O O . ARG A 1 117 ? 18.195 -15.142 37.909 1.00 18.92 2725 ARG A O 1
ATOM 778 N N . PHE A 1 118 ? 16.412 -14.955 36.564 1.00 18.00 2726 PHE A N 1
ATOM 779 C CA . PHE A 1 118 ? 16.427 -13.488 36.606 1.00 19.75 2726 PHE A CA 1
ATOM 780 C C . PHE A 1 118 ? 16.319 -13.022 38.055 1.00 19.86 2726 PHE A C 1
ATOM 781 O O . PHE A 1 118 ? 17.022 -12.108 38.482 1.00 20.60 2726 PHE A O 1
ATOM 789 N N . LEU A 1 119 ? 15.429 -13.653 38.810 1.00 19.27 2727 LEU A N 1
ATOM 790 C CA . LEU A 1 119 ? 15.242 -13.270 40.205 1.00 19.19 2727 LEU A CA 1
ATOM 791 C C . LEU A 1 119 ? 16.479 -13.610 41.000 1.00 19.61 2727 LEU A C 1
ATOM 792 O O . LEU A 1 119 ? 16.841 -12.902 41.930 1.00 18.07 2727 LEU A O 1
ATOM 797 N N . GLU A 1 120 ? 17.125 -14.714 40.653 1.00 19.89 2728 GLU A N 1
ATOM 798 C CA . GLU A 1 120 ? 18.326 -15.081 41.371 1.00 19.54 2728 GLU A CA 1
ATOM 799 C C . GLU A 1 120 ? 19.413 -14.084 41.029 1.00 17.04 2728 GLU A C 1
ATOM 800 O O . GLU A 1 120 ? 20.154 -13.656 41.905 1.00 16.99 2728 GLU A O 1
ATOM 806 N N . PHE A 1 121 ? 19.492 -13.706 39.754 1.00 16.12 2729 PHE A N 1
ATOM 807 C CA . PHE A 1 121 ? 20.487 -12.736 39.304 1.00 16.44 2729 PHE A CA 1
ATOM 808 C C . PHE A 1 121 ? 20.298 -11.446 40.076 1.00 16.19 2729 PHE A C 1
ATOM 809 O O . PHE A 1 121 ? 21.255 -10.847 40.570 1.00 18.17 2729 PHE A O 1
ATOM 817 N N . GLN A 1 122 ? 19.048 -11.007 40.178 1.00 16.92 2730 GLN A N 1
ATOM 818 C CA . GLN A 1 122 ? 18.769 -9.780 40.905 1.00 16.93 2730 GLN A CA 1
ATOM 819 C C . GLN A 1 122 ? 19.007 -9.953 42.399 1.00 17.32 2730 GLN A C 1
ATOM 820 O O . GLN A 1 122 ? 19.605 -9.097 43.037 1.00 17.84 2730 GLN A O 1
ATOM 826 N N . TYR A 1 123 ? 18.557 -11.068 42.956 1.00 18.26 2731 TYR A N 1
ATOM 827 C CA . TYR A 1 123 ? 18.740 -11.286 44.380 1.00 21.06 2731 TYR A CA 1
ATOM 828 C C . TYR A 1 123 ? 20.212 -11.239 44.768 1.00 23.00 2731 TYR A C 1
ATOM 829 O O . TYR A 1 123 ? 20.588 -10.610 45.766 1.00 22.61 2731 TYR A O 1
ATOM 838 N N . LEU A 1 124 ? 21.041 -11.916 43.979 1.00 21.77 2732 LEU A N 1
ATOM 839 C CA . LEU A 1 124 ? 22.476 -11.961 44.237 1.00 22.44 2732 LEU A CA 1
ATOM 840 C C . LEU A 1 124 ? 23.174 -10.625 44.025 1.00 23.32 2732 LEU A C 1
ATOM 841 O O . LEU A 1 124 ? 24.301 -10.432 44.479 1.00 25.16 2732 LEU A O 1
ATOM 846 N N . THR A 1 125 ? 22.515 -9.704 43.335 1.00 21.67 2733 THR A N 1
ATOM 847 C CA . THR A 1 125 ? 23.127 -8.412 43.072 1.00 23.55 2733 THR A CA 1
ATOM 848 C C . THR A 1 125 ? 22.485 -7.239 43.817 1.00 23.65 2733 THR A C 1
ATOM 849 O O . THR A 1 125 ? 22.645 -6.091 43.422 1.00 25.87 2733 THR A O 1
ATOM 853 N N . GLY A 1 126 ? 21.763 -7.517 44.892 1.00 25.57 2734 GLY A N 1
ATOM 854 C CA . GLY A 1 126 ? 21.160 -6.419 45.632 1.00 26.45 2734 GLY A CA 1
ATOM 855 C C . GLY A 1 126 ? 19.707 -6.606 46.003 1.00 28.17 2734 GLY A C 1
ATOM 856 O O . GLY A 1 126 ? 19.165 -5.844 46.811 1.00 29.34 2734 GLY A O 1
ATOM 857 N N . GLY A 1 127 ? 19.063 -7.607 45.412 1.00 24.50 2735 GLY A N 1
ATOM 858 C CA . GLY A 1 127 ? 17.672 -7.857 45.734 1.00 24.10 2735 GLY A CA 1
ATOM 859 C C . GLY A 1 127 ? 16.803 -7.792 44.500 1.00 22.07 2735 GLY A C 1
ATOM 860 O O . GLY A 1 127 ? 17.207 -7.247 43.472 1.00 21.85 2735 GLY A O 1
ATOM 861 N N . LEU A 1 128 ? 15.601 -8.340 44.598 1.00 21.95 2736 LEU A N 1
ATOM 862 C CA . LEU A 1 128 ? 14.719 -8.338 43.455 1.00 23.09 2736 LEU A CA 1
ATOM 863 C C . LEU A 1 128 ? 14.467 -6.928 42.981 1.00 21.68 2736 LEU A C 1
ATOM 864 O O . LEU A 1 128 ? 14.394 -5.988 43.773 1.00 23.43 2736 LEU A O 1
ATOM 869 N N . VAL A 1 129 ? 14.363 -6.786 41.673 1.00 21.56 2737 VAL A N 1
ATOM 870 C CA . VAL A 1 129 ? 14.105 -5.492 41.079 1.00 21.76 2737 VAL A CA 1
ATOM 871 C C . VAL A 1 129 ? 12.599 -5.316 40.975 1.00 23.17 2737 VAL A C 1
ATOM 872 O O . VAL A 1 129 ? 11.853 -6.279 40.747 1.00 21.19 2737 VAL A O 1
ATOM 876 N N . ASP A 1 130 ? 12.164 -4.086 41.205 1.00 24.82 2738 ASP A N 1
ATOM 877 C CA . ASP A 1 130 ? 10.767 -3.723 41.072 1.00 25.38 2738 ASP A CA 1
ATOM 878 C C . ASP A 1 130 ? 10.861 -2.746 39.916 1.00 25.50 2738 ASP A C 1
ATOM 879 O O . ASP A 1 130 ? 11.322 -1.620 40.078 1.00 22.75 2738 ASP A O 1
ATOM 884 N N . PRO A 1 131 ? 10.465 -3.189 38.716 1.00 27.44 2739 PRO A N 1
ATOM 885 C CA . PRO A 1 131 ? 10.508 -2.369 37.505 1.00 31.49 2739 PRO A CA 1
ATOM 886 C C . PRO A 1 131 ? 9.865 -1.002 37.678 1.00 33.36 2739 PRO A C 1
ATOM 887 O O . PRO A 1 131 ? 10.413 0.003 37.236 1.00 33.41 2739 PRO A O 1
ATOM 891 N N . GLU A 1 132 ? 8.707 -0.973 38.329 1.00 36.88 2740 GLU A N 1
ATOM 892 C CA . GLU A 1 132 ? 7.987 0.278 38.562 1.00 40.11 2740 GLU A CA 1
ATOM 893 C C . GLU A 1 132 ? 8.853 1.412 39.097 1.00 41.67 2740 GLU A C 1
ATOM 894 O O . GLU A 1 132 ? 8.615 2.574 38.773 1.00 42.66 2740 GLU A O 1
ATOM 900 N N . VAL A 1 133 ? 9.854 1.089 39.910 1.00 42.88 2741 VAL A N 1
ATOM 901 C CA . VAL A 1 133 ? 10.722 2.122 40.463 1.00 44.02 2741 VAL A CA 1
ATOM 902 C C . VAL A 1 133 ? 12.203 1.938 40.147 1.00 45.90 2741 VAL A C 1
ATOM 903 O O . VAL A 1 133 ? 13.038 2.699 40.640 1.00 45.96 2741 VAL A O 1
ATOM 907 N N . HIS A 1 134 ? 12.535 0.937 39.333 1.00 46.58 2742 HIS A N 1
ATOM 908 C CA . HIS A 1 134 ? 13.936 0.695 38.986 1.00 47.91 2742 HIS A CA 1
ATOM 909 C C . HIS A 1 134 ? 14.677 0.180 40.228 1.00 46.98 2742 HIS A C 1
ATOM 910 O O . HIS A 1 134 ? 15.663 -0.553 40.124 1.00 48.56 2742 HIS A O 1
ATOM 917 N N . GLY A 1 135 ? 14.173 0.530 41.405 1.00 44.01 2743 GLY A N 1
ATOM 918 C CA . GLY A 1 135 ? 14.829 0.121 42.631 1.00 39.65 2743 GLY A CA 1
ATOM 919 C C . GLY A 1 135 ? 14.769 -1.347 42.986 1.00 36.60 2743 GLY A C 1
ATOM 920 O O . GLY A 1 135 ? 14.041 -2.133 42.375 1.00 35.40 2743 GLY A O 1
ATOM 921 N N . ARG A 1 136 ? 15.578 -1.713 43.974 1.00 32.99 2744 ARG A N 1
ATOM 922 C CA . ARG A 1 136 ? 15.614 -3.075 44.478 1.00 31.71 2744 ARG A CA 1
ATOM 923 C C . ARG A 1 136 ? 14.676 -3.052 45.670 1.00 29.70 2744 ARG A C 1
ATOM 924 O O . ARG A 1 136 ? 14.379 -1.990 46.220 1.00 31.24 2744 ARG A O 1
ATOM 932 N N . ILE A 1 137 ? 14.206 -4.219 46.072 1.00 27.69 2745 ILE A N 1
ATOM 933 C CA . ILE A 1 137 ? 13.334 -4.294 47.219 1.00 25.08 2745 ILE A CA 1
ATOM 934 C C . ILE A 1 137 ? 13.806 -5.463 48.054 1.00 25.55 2745 ILE A C 1
ATOM 935 O O . ILE A 1 137 ? 14.526 -6.340 47.561 1.00 25.31 2745 ILE A O 1
ATOM 940 N N . SER A 1 138 ? 13.424 -5.463 49.323 1.00 24.27 2746 SER A N 1
ATOM 941 C CA . SER A 1 138 ? 13.793 -6.535 50.231 1.00 23.59 2746 SER A CA 1
ATOM 942 C C . SER A 1 138 ? 12.998 -7.768 49.837 1.00 23.65 2746 SER A C 1
ATOM 943 O O . SER A 1 138 ? 12.029 -7.682 49.086 1.00 22.20 2746 SER A O 1
ATOM 946 N N . THR A 1 139 ? 13.402 -8.921 50.346 1.00 24.05 2747 THR A N 1
ATOM 947 C CA . THR A 1 139 ? 12.678 -10.134 50.021 1.00 26.09 2747 THR A CA 1
ATOM 948 C C . THR A 1 139 ? 11.317 -10.056 50.709 1.00 23.62 2747 THR A C 1
ATOM 949 O O . THR A 1 139 ? 10.319 -10.549 50.191 1.00 23.65 2747 THR A O 1
ATOM 953 N N . GLU A 1 140 ? 11.273 -9.412 51.869 1.00 22.07 2748 GLU A N 1
ATOM 954 C CA . GLU A 1 140 ? 10.007 -9.271 52.582 1.00 23.24 2748 GLU A CA 1
ATOM 955 C C . GLU A 1 140 ? 9.035 -8.505 51.680 1.00 20.86 2748 GLU A C 1
ATOM 956 O O . GLU A 1 140 ? 7.866 -8.873 51.540 1.00 19.96 2748 GLU A O 1
ATOM 962 N N . GLU A 1 141 ? 9.525 -7.449 51.045 1.00 19.90 2749 GLU A N 1
ATOM 963 C CA . GLU A 1 141 ? 8.691 -6.655 50.165 1.00 21.46 2749 GLU A CA 1
ATOM 964 C C . GLU A 1 141 ? 8.303 -7.411 48.885 1.00 22.80 2749 GLU A C 1
ATOM 965 O O . GLU A 1 141 ? 7.215 -7.208 48.353 1.00 21.27 2749 GLU A O 1
ATOM 971 N N . ALA A 1 142 ? 9.187 -8.281 48.394 1.00 20.79 2750 ALA A N 1
ATOM 972 C CA . ALA A 1 142 ? 8.898 -9.048 47.180 1.00 21.22 2750 ALA A CA 1
ATOM 973 C C . ALA A 1 142 ? 7.784 -10.035 47.492 1.00 20.86 2750 ALA A C 1
ATOM 974 O O . ALA A 1 142 ? 6.930 -10.321 46.649 1.00 21.97 2750 ALA A O 1
ATOM 976 N N . ILE A 1 143 ? 7.801 -10.552 48.714 1.00 22.47 2751 ILE A N 1
ATOM 977 C CA . ILE A 1 143 ? 6.776 -11.477 49.162 1.00 22.95 2751 ILE A CA 1
ATOM 978 C C . ILE A 1 143 ? 5.469 -10.704 49.226 1.00 24.70 2751 ILE A C 1
ATOM 979 O O . ILE A 1 143 ? 4.442 -11.139 48.701 1.00 25.03 2751 ILE A O 1
ATOM 984 N N . ARG A 1 144 ? 5.519 -9.537 49.860 1.00 24.08 2752 ARG A N 1
ATOM 985 C CA . ARG A 1 144 ? 4.337 -8.713 49.985 1.00 24.83 2752 ARG A CA 1
ATOM 986 C C . ARG A 1 144 ? 3.748 -8.368 48.620 1.00 26.23 2752 ARG A C 1
ATOM 987 O O . ARG A 1 144 ? 2.531 -8.353 48.459 1.00 24.81 2752 ARG A O 1
ATOM 995 N N . LYS A 1 145 ? 4.617 -8.086 47.649 1.00 25.32 2753 LYS A N 1
ATOM 996 C CA . LYS A 1 145 ? 4.185 -7.730 46.301 1.00 26.63 2753 LYS A CA 1
ATOM 997 C C . LYS A 1 145 ? 3.705 -8.928 45.498 1.00 27.74 2753 LYS A C 1
ATOM 998 O O . LYS A 1 145 ? 3.199 -8.771 44.393 1.00 28.62 2753 LYS A O 1
ATOM 1004 N N . GLY A 1 146 ? 3.871 -10.122 46.045 1.00 27.74 2754 GLY A N 1
ATOM 1005 C CA . GLY A 1 146 ? 3.433 -11.307 45.332 1.00 29.88 2754 GLY A CA 1
ATOM 1006 C C . GLY A 1 146 ? 4.472 -11.849 44.362 1.00 30.73 2754 GLY A C 1
ATOM 1007 O O . GLY A 1 146 ? 4.239 -12.874 43.720 1.00 31.56 2754 GLY A O 1
ATOM 1008 N N . PHE A 1 147 ? 5.610 -11.169 44.249 1.00 29.71 2755 PHE A N 1
ATOM 1009 C CA . PHE A 1 147 ? 6.674 -11.612 43.348 1.00 29.10 2755 PHE A CA 1
ATOM 1010 C C . PHE A 1 147 ? 7.108 -13.035 43.683 1.00 29.00 2755 PHE A C 1
ATOM 1011 O O . PHE A 1 147 ? 7.399 -13.849 42.802 1.00 30.95 2755 PHE A O 1
ATOM 1019 N N . ILE A 1 148 ? 7.171 -13.321 44.973 1.00 27.38 2756 ILE A N 1
ATOM 1020 C CA . ILE A 1 148 ? 7.591 -14.626 45.443 1.00 26.50 2756 ILE A CA 1
ATOM 1021 C C . ILE A 1 148 ? 6.819 -14.935 46.712 1.00 26.94 2756 ILE A C 1
ATOM 1022 O O . ILE A 1 148 ? 6.228 -14.040 47.313 1.00 27.66 2756 ILE A O 1
ATOM 1027 N N . ASP A 1 149 ? 6.797 -16.198 47.109 1.00 27.53 2757 ASP A N 1
ATOM 1028 C CA . ASP A 1 149 ? 6.146 -16.539 48.357 1.00 27.41 2757 ASP A CA 1
ATOM 1029 C C . ASP A 1 149 ? 7.270 -16.837 49.334 1.00 27.46 2757 ASP A C 1
ATOM 1030 O O . ASP A 1 149 ? 8.449 -16.735 48.981 1.00 26.60 2757 ASP A O 1
ATOM 1035 N N . GLY A 1 150 ? 6.917 -17.168 50.566 1.00 26.80 2758 GLY A N 1
ATOM 1036 C CA . GLY A 1 150 ? 7.928 -17.460 51.562 1.00 27.14 2758 GLY A CA 1
ATOM 1037 C C . GLY A 1 150 ? 8.832 -18.594 51.121 1.00 28.34 2758 GLY A C 1
ATOM 1038 O O . GLY A 1 150 ? 10.021 -18.593 51.428 1.00 25.90 2758 GLY A O 1
ATOM 1039 N N . ARG A 1 151 ? 8.261 -19.570 50.419 1.00 26.63 2759 ARG A N 1
ATOM 1040 C CA . ARG A 1 151 ? 9.038 -20.704 49.938 1.00 28.65 2759 ARG A CA 1
ATOM 1041 C C . ARG A 1 151 ? 10.089 -20.221 48.954 1.00 25.99 2759 ARG A C 1
ATOM 1042 O O . ARG A 1 151 ? 11.258 -20.564 49.068 1.00 26.21 2759 ARG A O 1
ATOM 1050 N N . ALA A 1 152 ? 9.662 -19.424 47.986 1.00 24.50 2760 ALA A N 1
ATOM 1051 C CA . ALA A 1 152 ? 10.596 -18.904 47.003 1.00 26.13 2760 ALA A CA 1
ATOM 1052 C C . ALA A 1 152 ? 11.641 -18.061 47.733 1.00 25.34 2760 ALA A C 1
ATOM 1053 O O . ALA A 1 152 ? 12.815 -18.073 47.382 1.00 22.99 2760 ALA A O 1
ATOM 1055 N N . ALA A 1 153 ? 11.214 -17.334 48.760 1.00 25.92 2761 ALA A N 1
ATOM 1056 C CA . ALA A 1 153 ? 12.151 -16.504 49.516 1.00 26.15 2761 ALA A CA 1
ATOM 1057 C C . ALA A 1 153 ? 13.236 -17.360 50.168 1.00 26.64 2761 ALA A C 1
ATOM 1058 O O . ALA A 1 153 ? 14.419 -17.021 50.108 1.00 26.35 2761 ALA A O 1
ATOM 1060 N N . GLN A 1 154 ? 12.838 -18.468 50.787 1.00 26.85 2762 GLN A N 1
ATOM 1061 C CA . GLN A 1 154 ? 13.794 -19.361 51.429 1.00 28.86 2762 GLN A CA 1
ATOM 1062 C C . GLN A 1 154 ? 14.757 -19.884 50.359 1.00 27.36 2762 GLN A C 1
ATOM 1063 O O . GLN A 1 154 ? 15.959 -19.976 50.591 1.00 28.88 2762 GLN A O 1
ATOM 1069 N N . ARG A 1 155 ? 14.217 -20.221 49.191 1.00 27.06 2763 AR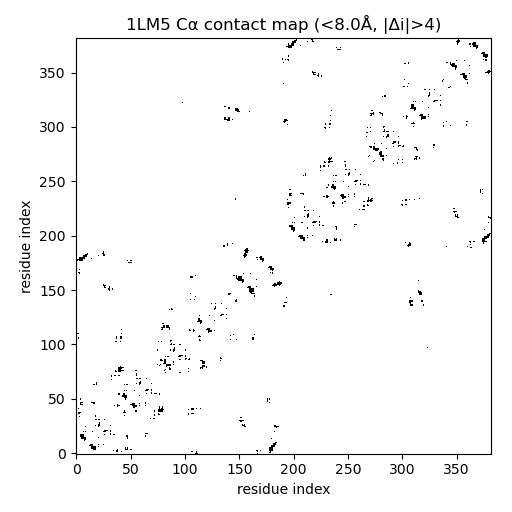G A N 1
ATOM 1070 C CA . ARG A 1 155 ? 15.033 -20.702 48.071 1.00 25.14 2763 ARG A CA 1
ATOM 1071 C C . ARG A 1 155 ? 16.062 -19.641 47.680 1.00 23.73 2763 ARG A C 1
ATOM 1072 O O . ARG A 1 155 ? 17.259 -19.918 47.582 1.00 23.79 2763 ARG A O 1
ATOM 1080 N N . LEU A 1 156 ? 15.578 -18.429 47.431 1.00 21.75 2764 LEU A N 1
ATOM 1081 C CA . LEU A 1 156 ? 16.446 -17.323 47.039 1.00 23.68 2764 LEU A CA 1
ATOM 1082 C C . LEU A 1 156 ? 17.514 -17.012 48.069 1.00 25.06 2764 LEU A C 1
ATOM 1083 O O . LEU A 1 156 ? 18.672 -16.769 47.727 1.00 23.75 2764 LEU A O 1
ATOM 1088 N N . GLN A 1 157 ? 17.124 -17.014 49.336 1.00 27.50 2765 GLN A N 1
ATOM 1089 C CA . GLN A 1 157 ? 18.067 -16.704 50.395 1.00 29.77 2765 GLN A CA 1
ATOM 1090 C C . GLN A 1 157 ? 19.136 -17.766 50.517 1.00 29.35 2765 GLN A C 1
ATOM 1091 O O . GLN A 1 157 ? 20.274 -17.461 50.876 1.00 31.30 2765 GLN A O 1
ATOM 1097 N N . ASP A 1 158 ? 18.764 -19.003 50.205 1.00 28.28 2766 ASP A N 1
ATOM 1098 C CA . ASP A 1 158 ? 19.674 -20.137 50.251 1.00 30.57 2766 ASP A CA 1
ATOM 1099 C C . ASP A 1 158 ? 20.425 -20.207 48.926 1.00 28.98 2766 ASP A C 1
ATOM 1100 O O . ASP A 1 158 ? 20.197 -21.107 48.119 1.00 29.43 2766 ASP A O 1
ATOM 1105 N N . THR A 1 159 ? 21.325 -19.258 48.718 1.00 29.19 2767 THR A N 1
ATOM 1106 C CA . THR A 1 159 ? 22.088 -19.195 47.479 1.00 29.34 2767 THR A CA 1
ATOM 1107 C C . THR A 1 159 ? 22.861 -20.471 47.156 1.00 29.54 2767 THR A C 1
ATOM 1108 O O . THR A 1 159 ? 23.266 -20.684 46.013 1.00 28.89 2767 THR A O 1
ATOM 1112 N N . SER A 1 160 ? 23.053 -21.335 48.149 1.00 28.64 2768 SER A N 1
ATOM 1113 C CA . SER A 1 160 ? 23.791 -22.568 47.927 1.00 29.06 2768 SER A CA 1
ATOM 1114 C C . SER A 1 160 ? 23.022 -23.581 47.098 1.00 27.98 2768 SER A C 1
ATOM 1115 O O . SER A 1 160 ? 23.601 -24.525 46.569 1.00 30.01 2768 SER A O 1
ATOM 1118 N N . SER A 1 161 ? 21.719 -23.395 46.972 1.00 27.00 2769 SER A N 1
ATOM 1119 C CA . SER A 1 161 ? 20.933 -24.358 46.223 1.00 26.86 2769 SER A CA 1
ATOM 1120 C C . SER A 1 161 ? 20.454 -23.879 44.871 1.00 25.02 2769 SER A C 1
ATOM 1121 O O . SER A 1 161 ? 19.660 -24.561 44.229 1.00 25.56 2769 SER A O 1
ATOM 1124 N N . TYR A 1 162 ? 20.927 -22.715 44.428 1.00 22.96 2770 TYR A N 1
ATOM 1125 C CA . TYR A 1 162 ? 20.525 -22.221 43.114 1.00 22.79 2770 TYR A CA 1
ATOM 1126 C C . TYR A 1 162 ? 20.834 -23.232 42.015 1.00 22.46 2770 TYR A C 1
ATOM 1127 O O . TYR A 1 162 ? 21.837 -23.933 42.065 1.00 24.18 2770 TYR A O 1
ATOM 1136 N N . ALA A 1 163 ? 19.965 -23.285 41.016 1.00 22.69 2771 ALA A N 1
ATOM 1137 C CA . ALA A 1 163 ? 20.139 -24.185 39.891 1.00 22.23 2771 ALA A CA 1
ATOM 1138 C C . ALA A 1 163 ? 21.517 -23.948 39.262 1.00 23.24 2771 ALA A C 1
ATOM 1139 O O . ALA A 1 163 ? 21.960 -22.808 39.147 1.00 22.49 2771 ALA A O 1
ATOM 1141 N N . LYS A 1 164 ? 22.196 -25.025 38.881 1.00 21.87 2772 LYS A N 1
ATOM 1142 C CA . LYS A 1 164 ? 23.517 -24.922 38.248 1.00 22.48 2772 LYS A CA 1
ATOM 1143 C C . LYS A 1 164 ? 23.223 -24.672 36.773 1.00 21.27 2772 LYS A C 1
ATOM 1144 O O . LYS A 1 164 ? 23.396 -25.547 35.934 1.00 21.09 2772 LYS A O 1
ATOM 1150 N N . ILE A 1 165 ? 22.777 -23.459 36.476 1.00 20.55 2773 ILE A N 1
ATOM 1151 C CA . ILE A 1 165 ? 22.379 -23.078 35.137 1.00 20.70 2773 ILE A CA 1
ATOM 1152 C C . ILE A 1 165 ? 23.491 -22.645 34.194 1.00 19.60 2773 ILE A C 1
ATOM 1153 O O . ILE A 1 165 ? 23.239 -22.354 33.021 1.00 21.14 2773 ILE A O 1
ATOM 1158 N N . LEU A 1 166 ? 24.713 -22.599 34.703 1.00 20.34 2774 LEU A N 1
ATOM 1159 C CA . LEU A 1 166 ? 25.838 -22.182 33.895 1.00 20.43 2774 LEU A CA 1
ATOM 1160 C C . LEU A 1 166 ? 26.855 -23.278 33.742 1.00 21.79 2774 LEU A C 1
ATOM 1161 O O . LEU A 1 166 ? 27.000 -24.135 34.614 1.00 22.11 2774 LEU A O 1
ATOM 1166 N N . THR A 1 167 ? 27.553 -23.270 32.620 1.00 20.37 2775 THR A N 1
ATOM 1167 C CA . THR A 1 167 ? 28.639 -24.210 32.478 1.00 19.75 2775 THR A CA 1
ATOM 1168 C C . THR A 1 167 ? 29.830 -23.326 32.797 1.00 18.68 2775 THR A C 1
ATOM 1169 O O . THR A 1 167 ? 30.143 -22.401 32.041 1.00 18.57 2775 THR A O 1
ATOM 1173 N N . CYS A 1 168 ? 30.461 -23.568 33.938 1.00 16.75 2776 CYS A N 1
ATOM 1174 C CA . CYS A 1 168 ? 31.626 -22.796 34.333 1.00 18.72 2776 CYS A CA 1
ATOM 1175 C C . CYS A 1 168 ? 32.540 -22.826 33.112 1.00 19.04 2776 CYS A C 1
ATOM 1176 O O . CYS A 1 168 ? 33.008 -23.888 32.710 1.00 17.92 2776 CYS A O 1
ATOM 1179 N N . PRO A 1 169 ? 32.822 -21.656 32.517 1.00 17.66 2777 PRO A N 1
ATOM 1180 C CA . PRO A 1 169 ? 33.675 -21.616 31.318 1.00 18.41 2777 PRO A CA 1
ATOM 1181 C C . PRO A 1 169 ? 35.073 -22.183 31.469 1.00 17.61 2777 PRO A C 1
ATOM 1182 O O . PRO A 1 169 ? 35.719 -22.496 30.481 1.00 18.65 2777 PRO A O 1
ATOM 1186 N N . LYS A 1 170 ? 35.539 -22.276 32.703 1.00 16.81 2778 LYS A N 1
ATOM 1187 C CA . LYS A 1 170 ? 36.866 -22.786 32.973 1.00 21.22 2778 LYS A CA 1
ATOM 1188 C C . LYS A 1 170 ? 36.849 -24.278 33.288 1.00 19.94 2778 LYS A C 1
ATOM 1189 O O . LYS A 1 170 ? 37.490 -25.071 32.609 1.00 20.12 2778 LYS A O 1
ATOM 1195 N N . THR A 1 171 ? 36.106 -24.662 34.309 1.00 20.26 2779 THR A N 1
ATOM 1196 C CA . THR A 1 171 ? 36.071 -26.075 34.692 1.00 21.96 2779 THR A CA 1
ATOM 1197 C C . THR A 1 171 ? 35.135 -26.883 33.815 1.00 20.91 2779 THR A C 1
ATOM 1198 O O . THR A 1 171 ? 35.249 -28.106 33.738 1.00 23.11 2779 THR A O 1
ATOM 1202 N N . LYS A 1 172 ? 34.208 -26.194 33.155 1.00 18.84 2780 LYS A N 1
ATOM 1203 C CA . LYS A 1 172 ? 33.221 -26.824 32.299 1.00 19.50 2780 LYS A CA 1
ATOM 1204 C C . LYS A 1 172 ? 32.212 -27.636 33.114 1.00 20.86 2780 LYS A C 1
ATOM 1205 O O . LYS A 1 172 ? 31.435 -28.412 32.570 1.00 22.71 2780 LYS A O 1
ATOM 1211 N N . LEU A 1 173 ? 32.233 -27.452 34.428 1.00 22.28 2781 LEU A N 1
ATOM 1212 C CA . LEU A 1 173 ? 31.285 -28.136 35.301 1.00 22.86 2781 LEU A CA 1
ATOM 1213 C C . LEU A 1 173 ? 30.076 -27.218 35.426 1.00 23.38 2781 LEU A C 1
ATOM 1214 O O . LEU A 1 173 ? 30.179 -26.015 35.183 1.00 20.29 2781 LEU A O 1
ATOM 1219 N N . LYS A 1 174 ? 28.941 -27.777 35.819 1.00 20.31 2782 LYS A N 1
ATOM 1220 C CA . LYS A 1 174 ? 27.727 -26.987 35.974 1.00 21.96 2782 LYS A CA 1
ATOM 1221 C C . LYS A 1 174 ? 27.791 -26.248 37.291 1.00 21.82 2782 LYS A C 1
ATOM 1222 O O . LYS A 1 174 ? 28.064 -26.837 38.330 1.00 22.29 2782 LYS A O 1
ATOM 1228 N N . ILE A 1 175 ? 27.559 -24.944 37.243 1.00 19.99 2783 ILE A N 1
ATOM 1229 C CA . ILE A 1 175 ? 27.598 -24.135 38.444 1.00 19.46 2783 ILE A CA 1
ATOM 1230 C C . ILE A 1 175 ? 26.446 -23.155 38.406 1.00 18.69 2783 ILE A C 1
ATOM 1231 O O . ILE A 1 175 ? 25.851 -22.926 37.357 1.00 19.26 2783 ILE A O 1
ATOM 1236 N N . SER A 1 176 ? 26.120 -22.599 39.564 1.00 18.85 2784 SER A N 1
ATOM 1237 C CA . SER A 1 176 ? 25.043 -21.639 39.658 1.00 17.58 2784 SER A CA 1
ATOM 1238 C C . SER A 1 176 ? 25.675 -20.280 39.482 1.00 18.66 2784 SER A C 1
ATOM 1239 O O . SER A 1 176 ? 26.898 -20.155 39.397 1.00 18.52 2784 SER A O 1
ATOM 1242 N N . TYR A 1 177 ? 24.833 -19.261 39.427 1.00 16.76 2785 TYR A N 1
ATOM 1243 C CA . TYR A 1 177 ? 25.329 -17.913 39.280 1.00 15.55 2785 TYR A CA 1
ATOM 1244 C C . TYR A 1 177 ? 26.007 -17.501 40.580 1.00 14.85 2785 TYR A C 1
ATOM 1245 O O . TYR A 1 177 ? 26.894 -16.660 40.577 1.00 14.19 2785 TYR A O 1
ATOM 1254 N N . LYS A 1 178 ? 25.574 -18.065 41.709 1.00 16.56 2786 LYS A N 1
ATOM 1255 C CA . LYS A 1 178 ? 26.215 -17.735 42.978 1.00 18.88 2786 LYS A CA 1
ATOM 1256 C C . LYS A 1 178 ? 27.627 -18.311 42.932 1.00 18.70 2786 LYS A C 1
ATOM 1257 O O . LYS A 1 178 ? 28.587 -17.662 43.334 1.00 18.68 2786 LYS A O 1
ATOM 1263 N N . ASP A 1 179 ? 27.735 -19.543 42.442 1.00 17.60 2787 ASP A N 1
ATOM 1264 C CA . ASP A 1 179 ? 29.029 -20.201 42.284 1.00 18.72 2787 ASP A CA 1
ATOM 1265 C C . ASP A 1 179 ? 29.896 -19.314 41.373 1.00 16.56 2787 ASP A C 1
ATOM 1266 O O . ASP A 1 179 ? 31.080 -19.093 41.642 1.00 17.04 2787 ASP A O 1
ATOM 1271 N N . ALA A 1 180 ? 29.294 -18.817 40.291 1.00 17.52 2788 ALA A N 1
ATOM 1272 C CA . ALA A 1 180 ? 30.023 -17.974 39.340 1.00 17.25 2788 ALA A CA 1
ATOM 1273 C C . ALA A 1 180 ? 30.549 -16.732 40.022 1.00 17.37 2788 ALA A C 1
ATOM 1274 O O . ALA A 1 180 ? 31.686 -16.337 39.802 1.00 18.46 2788 ALA A O 1
ATOM 1276 N N . ILE A 1 181 ? 29.716 -16.093 40.837 1.00 17.67 2789 ILE A N 1
ATOM 1277 C CA . ILE A 1 181 ? 30.167 -14.907 41.551 1.00 18.57 2789 ILE A CA 1
ATOM 1278 C C . ILE A 1 181 ? 31.304 -15.318 42.493 1.00 19.14 2789 ILE A C 1
ATOM 1279 O O . ILE A 1 181 ? 32.341 -14.650 42.572 1.00 18.89 2789 ILE A O 1
ATOM 1284 N N . ASN A 1 182 ? 31.113 -16.433 43.190 1.00 19.93 2790 ASN A N 1
ATOM 1285 C CA . ASN A 1 182 ? 32.129 -16.914 44.124 1.00 21.19 2790 ASN A CA 1
ATOM 1286 C C . ASN A 1 182 ? 33.463 -17.152 43.422 1.00 21.22 2790 ASN A C 1
ATOM 1287 O O . ASN A 1 182 ? 34.523 -16.857 43.973 1.00 22.28 2790 ASN A O 1
ATOM 1292 N N . ARG A 1 183 ? 33.393 -17.682 42.206 1.00 20.75 2791 ARG A N 1
ATOM 1293 C CA . ARG A 1 183 ? 34.582 -18.004 41.422 1.00 20.54 2791 ARG A CA 1
ATOM 1294 C C . ARG A 1 183 ? 35.110 -16.847 40.609 1.00 19.56 2791 ARG A C 1
ATOM 1295 O O . ARG A 1 183 ? 36.216 -16.917 40.102 1.00 17.21 2791 ARG A O 1
ATOM 1303 N N . SER A 1 184 ? 34.323 -15.783 40.477 1.00 19.24 2792 SER A N 1
ATOM 1304 C CA . SER A 1 184 ? 34.753 -14.638 39.690 1.00 20.02 2792 SER A CA 1
ATOM 1305 C C . SER A 1 184 ? 35.845 -13.872 40.381 1.00 21.84 2792 SER A C 1
ATOM 1306 O O . SER A 1 184 ? 36.000 -13.946 41.599 1.00 21.08 2792 SER A O 1
ATOM 1309 N N . MET A 1 185 ? 36.614 -13.135 39.595 1.00 21.52 2793 MET A N 1
ATOM 1310 C CA . MET A 1 185 ? 37.656 -12.320 40.163 1.00 25.49 2793 MET A CA 1
ATOM 1311 C C . MET A 1 185 ? 37.356 -10.906 39.753 1.00 25.59 2793 MET A C 1
ATOM 1312 O O . MET A 1 185 ? 36.684 -10.667 38.750 1.00 26.95 2793 MET A O 1
ATOM 1317 N N . VAL A 1 186 ? 37.874 -9.971 40.525 1.00 26.51 2794 VAL A N 1
ATOM 1318 C CA . VAL A 1 186 ? 37.648 -8.571 40.263 1.00 27.93 2794 VAL A CA 1
ATOM 1319 C C . VAL A 1 186 ? 38.840 -8.026 39.513 1.00 28.48 2794 VAL A C 1
ATOM 1320 O O . VAL A 1 186 ? 39.981 -8.292 39.872 1.00 26.57 2794 VAL A O 1
ATOM 1324 N N . GLU A 1 187 ? 38.581 -7.263 38.462 1.00 31.02 2795 GLU A N 1
ATOM 1325 C CA . GLU A 1 187 ? 39.665 -6.692 37.679 1.00 34.70 2795 GLU A CA 1
ATOM 1326 C C . GLU A 1 187 ? 40.214 -5.466 38.392 1.00 36.66 2795 GLU A C 1
ATOM 1327 O O . GLU A 1 187 ? 39.483 -4.780 39.106 1.00 34.23 2795 GLU A O 1
ATOM 1333 N N . ASP A 1 188 ? 41.503 -5.200 38.199 1.00 41.30 2796 ASP A N 1
ATOM 1334 C CA . ASP A 1 188 ? 42.132 -4.053 38.839 1.00 46.48 2796 ASP A CA 1
ATOM 1335 C C . ASP A 1 188 ? 41.241 -2.822 38.668 1.00 48.43 2796 ASP A C 1
ATOM 1336 O O . ASP A 1 188 ? 41.065 -2.301 37.573 1.00 49.73 2796 ASP A O 1
ATOM 1341 N N . ILE A 1 189 ? 40.674 -2.401 39.791 1.00 50.62 2797 ILE A N 1
ATOM 1342 C CA . ILE A 1 189 ? 39.745 -1.279 39.924 1.00 52.92 2797 ILE A CA 1
ATOM 1343 C C . ILE A 1 189 ? 38.699 -0.957 38.848 1.00 52.63 2797 ILE A C 1
ATOM 1344 O O . ILE A 1 189 ? 37.903 -0.028 39.040 1.00 53.64 2797 ILE A O 1
ATOM 1349 N N . THR A 1 190 ? 38.670 -1.672 37.723 1.00 50.55 2798 THR A N 1
ATOM 1350 C CA . THR A 1 190 ? 37.593 -1.390 36.781 1.00 47.49 2798 THR A CA 1
ATOM 1351 C C . THR A 1 190 ? 36.463 -1.797 37.723 1.00 44.79 2798 THR A C 1
ATOM 1352 O O . THR A 1 190 ? 35.330 -1.336 37.604 1.00 46.08 2798 THR A O 1
ATOM 1356 N N . GLY A 1 191 ? 36.830 -2.643 38.693 1.00 42.06 2799 GLY A N 1
ATOM 1357 C CA . GLY A 1 191 ? 35.904 -3.137 39.698 1.00 36.68 2799 GLY A CA 1
ATOM 1358 C C . GLY A 1 191 ? 35.067 -4.257 39.120 1.00 32.70 2799 GLY A C 1
ATOM 1359 O O . GLY A 1 191 ? 34.357 -4.969 39.833 1.00 32.55 2799 GLY A O 1
ATOM 1360 N N . LEU A 1 192 ? 35.178 -4.416 37.810 1.00 30.31 2800 LEU A N 1
ATOM 1361 C CA . LEU A 1 192 ? 34.422 -5.420 37.085 1.00 26.43 2800 LEU A CA 1
ATOM 1362 C C . LEU A 1 192 ? 34.740 -6.854 37.481 1.00 25.11 2800 LEU A C 1
ATOM 1363 O O . LEU A 1 192 ? 35.894 -7.256 37.604 1.00 23.92 2800 LEU A O 1
ATOM 1368 N N . ARG A 1 193 ? 33.674 -7.611 37.674 1.00 22.94 2801 ARG A N 1
ATOM 1369 C CA . ARG A 1 193 ? 33.744 -9.008 38.051 1.00 21.94 2801 ARG A CA 1
ATOM 1370 C C . ARG A 1 193 ? 33.959 -9.823 36.784 1.00 21.31 2801 ARG A C 1
ATOM 1371 O O . ARG A 1 193 ? 33.156 -9.756 35.858 1.00 19.01 2801 ARG A O 1
ATOM 1379 N N . LEU A 1 194 ? 35.042 -10.592 36.750 1.00 17.28 2802 LEU A N 1
ATOM 1380 C CA . LEU A 1 194 ? 35.358 -11.396 35.586 1.00 17.85 2802 LEU A CA 1
ATOM 1381 C C . LEU A 1 194 ? 35.295 -12.883 35.892 1.00 18.69 2802 LEU A C 1
ATOM 1382 O O . LEU A 1 194 ? 35.727 -13.324 36.959 1.00 18.94 2802 LEU A O 1
ATOM 1387 N N . LEU A 1 195 ? 34.757 -13.643 34.943 1.00 17.17 2803 LEU A N 1
ATOM 1388 C CA . LEU A 1 195 ? 34.665 -15.092 35.076 1.00 18.04 2803 LEU A CA 1
ATOM 1389 C C . LEU A 1 195 ? 35.713 -15.697 34.144 1.00 19.32 2803 LEU A C 1
ATOM 1390 O O . LEU A 1 195 ? 35.696 -15.454 32.934 1.00 19.60 2803 LEU A O 1
ATOM 1395 N N . GLU A 1 196 ? 36.618 -16.488 34.700 1.00 18.82 2804 GLU A N 1
ATOM 1396 C CA . GLU A 1 196 ? 37.648 -17.115 33.898 1.00 19.21 2804 GLU A CA 1
ATOM 1397 C C . GLU A 1 196 ? 37.036 -18.127 32.956 1.00 19.67 2804 GLU A C 1
ATOM 1398 O O . GLU A 1 196 ? 36.028 -18.750 33.281 1.00 17.99 2804 GLU A O 1
ATOM 1404 N N . ALA A 1 197 ? 37.649 -18.290 31.786 1.00 17.41 2805 ALA A N 1
ATOM 1405 C CA . ALA A 1 197 ? 37.165 -19.250 30.803 1.00 19.41 2805 ALA A CA 1
ATOM 1406 C C . ALA A 1 197 ? 38.363 -19.922 30.158 1.00 20.13 2805 ALA A C 1
ATOM 1407 O O . ALA A 1 197 ? 39.421 -19.314 30.025 1.00 19.49 2805 ALA A O 1
ATOM 1409 N N . ALA A 1 198 ? 38.185 -21.169 29.761 1.00 20.40 2806 ALA A N 1
ATOM 1410 C CA . ALA A 1 198 ? 39.257 -21.926 29.111 1.00 22.90 2806 ALA A CA 1
ATOM 1411 C C . ALA A 1 198 ? 38.655 -22.652 27.916 1.00 23.46 2806 ALA A C 1
ATOM 1412 O O . ALA A 1 198 ? 37.444 -22.834 27.853 1.00 21.09 2806 ALA A O 1
ATOM 1414 N N . SER A 1 199 ? 39.496 -23.061 26.968 1.00 25.06 2807 SER A N 1
ATOM 1415 C CA . SER A 1 199 ? 39.003 -23.771 25.792 1.00 27.74 2807 SER A CA 1
ATOM 1416 C C . SER A 1 199 ? 38.563 -25.183 26.178 1.00 28.11 2807 SER A C 1
ATOM 1417 O O . SER A 1 199 ? 37.613 -25.728 25.608 1.00 28.12 2807 SER A O 1
ATOM 1420 N N . VAL A 1 200 ? 39.257 -25.780 27.141 1.00 26.86 2808 VAL A N 1
ATOM 1421 C CA . VAL A 1 200 ? 38.902 -27.119 27.598 1.00 28.84 2808 VAL A CA 1
ATOM 1422 C C . VAL A 1 200 ? 38.869 -27.108 29.111 1.00 28.92 2808 VAL A C 1
ATOM 1423 O O . VAL A 1 200 ? 39.472 -26.244 29.736 1.00 30.22 2808 VAL A O 1
ATOM 1427 N N . SER A 1 201 ? 38.154 -28.059 29.698 1.00 30.54 2809 SER A N 1
ATOM 1428 C CA . SER A 1 201 ? 38.043 -28.132 31.150 1.00 32.91 2809 SER A CA 1
ATOM 1429 C C . SER A 1 201 ? 39.390 -28.072 31.882 1.00 35.48 2809 SER A C 1
ATOM 1430 O O . SER A 1 201 ? 40.367 -28.710 31.482 1.00 34.96 2809 SER A O 1
ATOM 1433 N N . SER A 1 202 ? 39.434 -27.287 32.954 1.00 37.00 2810 SER A N 1
ATOM 1434 C CA . SER A 1 202 ? 40.639 -27.163 33.763 1.00 40.51 2810 SER A CA 1
ATOM 1435 C C . SER A 1 202 ? 40.621 -28.354 34.716 1.00 42.68 2810 SER A C 1
ATOM 1436 O O . SER A 1 202 ? 41.585 -28.620 35.436 1.00 43.47 2810 SER A O 1
ATOM 1439 N N . LYS A 1 203 ? 39.495 -29.060 34.700 1.00 46.04 2811 LYS A N 1
ATOM 1440 C CA . LYS A 1 203 ? 39.272 -30.236 35.528 1.00 49.21 2811 LYS A CA 1
ATOM 1441 C C . LYS A 1 203 ? 39.617 -31.442 34.658 1.00 50.34 2811 LYS A C 1
ATOM 1442 O O . LYS A 1 203 ? 38.826 -32.409 34.634 1.00 51.93 2811 LYS A O 1
ATOM 1448 N N . LEU B 1 5 ? 7.118 -21.427 61.736 1.00 49.47 2613 LEU B N 1
ATOM 1449 C CA . LEU B 1 5 ? 7.677 -21.179 60.375 1.00 50.60 2613 LEU B CA 1
ATOM 1450 C C . LEU B 1 5 ? 7.443 -22.354 59.419 1.00 50.59 2613 LEU B C 1
ATOM 1451 O O . LEU B 1 5 ? 7.595 -23.521 59.797 1.00 50.50 2613 LEU B O 1
ATOM 1456 N N . GLU B 1 6 ? 7.071 -22.031 58.180 1.00 50.48 2614 GLU B N 1
ATOM 1457 C CA . GLU B 1 6 ? 6.784 -23.039 57.160 1.00 50.00 2614 GLU B CA 1
ATOM 1458 C C . GLU B 1 6 ? 8.001 -23.613 56.443 1.00 48.66 2614 GLU B C 1
ATOM 1459 O O . GLU B 1 6 ? 8.022 -24.794 56.098 1.00 49.16 2614 GLU B O 1
ATOM 1465 N N . GLU B 1 7 ? 9.002 -22.775 56.196 1.00 46.56 2615 GLU B N 1
ATOM 1466 C CA . GLU B 1 7 ? 10.226 -23.232 55.545 1.00 44.45 2615 GLU B CA 1
ATOM 1467 C C . GLU B 1 7 ? 11.420 -22.716 56.325 1.00 42.45 2615 GLU B C 1
ATOM 1468 O O . GLU B 1 7 ? 11.304 -21.771 57.108 1.00 42.11 2615 GLU B O 1
ATOM 1474 N N . SER B 1 8 ? 12.572 -23.337 56.115 1.00 39.80 2616 SER B N 1
ATOM 1475 C CA . SER B 1 8 ? 13.765 -22.917 56.823 1.00 37.21 2616 SER B CA 1
ATOM 1476 C C . SER B 1 8 ? 14.956 -23.769 56.446 1.00 33.62 2616 SER B C 1
ATOM 1477 O O . SER B 1 8 ? 14.820 -24.801 55.794 1.00 33.98 2616 SER B O 1
ATOM 1480 N N . SER B 1 9 ? 16.129 -23.319 56.863 1.00 29.83 2617 SER B N 1
ATOM 1481 C CA . SER B 1 9 ? 17.367 -24.030 56.607 1.00 25.76 2617 SER B CA 1
ATOM 1482 C C . SER B 1 9 ? 17.257 -25.405 57.244 1.00 23.16 2617 SER B C 1
ATOM 1483 O O . SER B 1 9 ? 16.526 -25.593 58.219 1.00 21.91 2617 SER B O 1
ATOM 1486 N N . PRO B 1 10 ? 17.976 -26.394 56.697 1.00 21.91 2618 PRO B N 1
ATOM 1487 C CA . PRO B 1 10 ? 17.898 -27.723 57.296 1.00 20.61 2618 PRO B CA 1
ATOM 1488 C C . PRO B 1 10 ? 18.574 -27.691 58.668 1.00 19.06 2618 PRO B C 1
ATOM 1489 O O . PRO B 1 10 ? 19.464 -26.869 58.923 1.00 18.22 2618 PRO B O 1
ATOM 1493 N N . ILE B 1 11 ? 18.138 -28.567 59.554 1.00 16.69 2619 ILE B N 1
ATOM 1494 C CA . ILE B 1 11 ? 18.757 -28.657 60.862 1.00 16.70 2619 ILE B CA 1
ATOM 1495 C C . ILE B 1 11 ? 20.184 -29.071 60.554 1.00 16.43 2619 ILE B C 1
ATOM 1496 O O . ILE B 1 11 ? 20.418 -30.053 59.852 1.00 14.75 2619 ILE B O 1
ATOM 1501 N N . ALA B 1 12 ? 21.142 -28.317 61.076 1.00 14.33 2620 ALA B N 1
ATOM 1502 C CA . ALA B 1 12 ? 22.539 -28.578 60.792 1.00 14.12 2620 ALA B CA 1
ATOM 1503 C C . ALA B 1 12 ? 23.246 -29.454 61.794 1.00 13.10 2620 ALA B C 1
ATOM 1504 O O . ALA B 1 12 ? 24.088 -30.269 61.428 1.00 13.78 2620 ALA B O 1
ATOM 1506 N N . ALA B 1 13 ? 22.908 -29.279 63.061 1.00 12.36 2621 ALA B N 1
ATOM 1507 C CA . ALA B 1 13 ? 23.578 -30.016 64.098 1.00 14.61 2621 ALA B CA 1
ATOM 1508 C C . ALA B 1 13 ? 22.767 -30.103 65.369 1.00 15.23 2621 ALA B C 1
ATOM 1509 O O . ALA B 1 13 ? 21.607 -29.700 65.426 1.00 16.57 2621 ALA B O 1
ATOM 1511 N N . ILE B 1 14 ? 23.431 -30.581 66.405 1.00 17.97 2622 ILE B N 1
ATOM 1512 C CA . ILE B 1 14 ? 22.810 -30.816 67.685 1.00 19.20 2622 ILE B CA 1
ATOM 1513 C C . ILE B 1 14 ? 23.352 -29.928 68.779 1.00 19.95 2622 ILE B C 1
ATOM 1514 O O . ILE B 1 14 ? 24.530 -29.598 68.790 1.00 20.00 2622 ILE B O 1
ATOM 1519 N N . PHE B 1 15 ? 22.483 -29.516 69.689 1.00 19.93 2623 PHE B N 1
ATOM 1520 C CA . PHE B 1 15 ? 22.968 -28.748 70.806 1.00 19.93 2623 PHE B CA 1
ATOM 1521 C C . PHE B 1 15 ? 22.802 -29.685 71.989 1.00 19.76 2623 PHE B C 1
ATOM 1522 O O . PHE B 1 15 ? 21.684 -30.005 72.401 1.00 20.64 2623 PHE B O 1
ATOM 1530 N N . ASP B 1 16 ? 23.925 -30.167 72.498 1.00 20.92 2624 ASP B N 1
ATOM 1531 C CA . ASP B 1 16 ? 23.921 -31.067 73.640 1.00 22.87 2624 ASP B CA 1
ATOM 1532 C C . ASP B 1 16 ? 23.659 -30.206 74.873 1.00 24.32 2624 ASP B C 1
ATOM 1533 O O . ASP B 1 16 ? 24.550 -29.519 75.370 1.00 24.24 2624 ASP B O 1
ATOM 1538 N N . THR B 1 17 ? 22.414 -30.237 75.337 1.00 26.09 2625 THR B N 1
ATOM 1539 C CA . THR B 1 17 ? 21.978 -29.451 76.483 1.00 29.54 2625 THR B CA 1
ATOM 1540 C C . THR B 1 17 ? 22.779 -29.727 77.742 1.00 29.98 2625 THR B C 1
ATOM 1541 O O . THR B 1 17 ? 23.170 -28.800 78.452 1.00 31.16 2625 THR B O 1
ATOM 1545 N N . GLU B 1 18 ? 23.019 -31.000 78.022 1.00 30.48 2626 GLU B N 1
ATOM 1546 C CA . GLU B 1 18 ? 23.765 -31.375 79.212 1.00 32.27 2626 GLU B CA 1
ATOM 1547 C C . GLU B 1 18 ? 25.155 -30.759 79.217 1.00 30.46 2626 GLU B C 1
ATOM 1548 O O . GLU B 1 18 ? 25.635 -30.305 80.256 1.00 29.79 2626 GLU B O 1
ATOM 1554 N N . ASN B 1 19 ? 25.795 -30.743 78.053 1.00 27.15 2627 ASN B N 1
ATOM 1555 C CA . ASN B 1 19 ? 27.139 -30.199 77.933 1.00 26.32 2627 ASN B CA 1
ATOM 1556 C C . ASN B 1 19 ? 27.167 -28.802 77.355 1.00 23.91 2627 ASN B C 1
ATOM 1557 O O . ASN B 1 19 ? 28.243 -28.263 77.091 1.00 25.43 2627 ASN B O 1
ATOM 1562 N N . LEU B 1 20 ? 25.987 -28.222 77.155 1.00 23.72 2628 LEU B N 1
ATOM 1563 C CA . LEU B 1 20 ? 25.868 -26.874 76.604 1.00 24.57 2628 LEU B CA 1
ATOM 1564 C C . LEU B 1 20 ? 26.826 -26.638 75.447 1.00 25.59 2628 LEU B C 1
ATOM 1565 O O . LEU B 1 20 ? 27.607 -25.687 75.452 1.00 24.69 2628 LEU B O 1
ATOM 1570 N N . GLU B 1 21 ? 26.761 -27.499 74.440 1.00 23.55 2629 GLU B N 1
ATOM 1571 C CA . GLU B 1 21 ? 27.651 -27.350 73.308 1.00 23.00 2629 GLU B CA 1
ATOM 1572 C C . GLU B 1 21 ? 27.063 -27.944 72.047 1.00 22.61 2629 GLU B C 1
ATOM 1573 O O . GLU B 1 21 ? 26.288 -28.901 72.085 1.00 21.17 2629 GLU B O 1
ATOM 1579 N N . LYS B 1 22 ? 27.449 -27.360 70.928 1.00 20.69 2630 LYS B N 1
ATOM 1580 C CA . LYS B 1 22 ? 26.993 -27.826 69.644 1.00 21.10 2630 LYS B CA 1
ATOM 1581 C C . LYS B 1 22 ? 27.857 -29.015 69.246 1.00 21.01 2630 LYS B C 1
ATOM 1582 O O . LYS B 1 22 ? 29.076 -28.971 69.366 1.00 21.39 2630 LYS B O 1
ATOM 1588 N N . ILE B 1 23 ? 27.216 -30.085 68.800 1.00 20.90 2631 ILE B N 1
ATOM 1589 C CA . ILE B 1 23 ? 27.934 -31.260 68.334 1.00 19.69 2631 ILE B CA 1
ATOM 1590 C C . ILE B 1 23 ? 27.266 -31.694 67.036 1.00 20.68 2631 ILE B C 1
ATOM 1591 O O . ILE B 1 23 ? 26.142 -31.281 66.730 1.00 19.73 2631 ILE B O 1
ATOM 1596 N N . SER B 1 24 ? 27.956 -32.526 66.270 1.00 19.67 2632 SER B N 1
ATOM 1597 C CA . SER B 1 24 ? 27.388 -33.002 65.020 1.00 18.16 2632 SER B CA 1
ATOM 1598 C C . SER B 1 24 ? 26.291 -33.994 65.352 1.00 16.91 2632 SER B C 1
ATOM 1599 O O . SER B 1 24 ? 26.188 -34.499 66.476 1.00 16.87 2632 SER B O 1
ATOM 1602 N N . ILE B 1 25 ? 25.469 -34.280 64.362 1.00 16.27 2633 ILE B N 1
ATOM 1603 C CA . ILE B 1 25 ? 24.410 -35.246 64.540 1.00 16.37 2633 ILE B CA 1
ATOM 1604 C C . ILE B 1 25 ? 25.071 -36.580 64.885 1.00 15.91 2633 ILE B C 1
ATOM 1605 O O . ILE B 1 25 ? 24.631 -37.298 65.775 1.00 16.56 2633 ILE B O 1
ATOM 1610 N N . THR B 1 26 ? 26.140 -36.893 64.169 1.00 18.99 2634 THR B N 1
ATOM 1611 C CA . THR B 1 26 ? 26.881 -38.129 64.396 1.00 19.46 2634 THR B CA 1
ATOM 1612 C C . THR B 1 26 ? 27.326 -38.228 65.854 1.00 21.51 2634 THR B C 1
ATOM 1613 O O . THR B 1 26 ? 27.154 -39.263 66.504 1.00 22.16 2634 THR B O 1
ATOM 1617 N N . GLU B 1 27 ? 27.884 -37.144 66.377 1.00 20.84 2635 GLU B N 1
ATOM 1618 C CA . GLU B 1 27 ? 28.339 -37.151 67.754 1.00 22.09 2635 GLU B CA 1
ATOM 1619 C C . GLU B 1 27 ? 27.142 -37.345 68.684 1.00 21.77 2635 GLU B C 1
ATOM 1620 O O . GLU B 1 27 ? 27.244 -38.020 69.715 1.00 21.02 2635 GLU B O 1
ATOM 1626 N N . GLY B 1 28 ? 25.998 -36.771 68.307 1.00 21.47 2636 GLY B N 1
ATOM 1627 C CA . GLY B 1 28 ? 24.806 -36.911 69.124 1.00 20.00 2636 GLY B CA 1
ATOM 1628 C C . GLY B 1 28 ? 24.440 -38.381 69.212 1.00 22.30 2636 GLY B C 1
ATOM 1629 O O . GLY B 1 28 ? 24.076 -38.892 70.273 1.00 21.50 2636 GLY B O 1
ATOM 1630 N N . ILE B 1 29 ? 24.533 -39.065 68.079 1.00 21.95 2637 ILE B N 1
ATOM 1631 C CA . ILE B 1 29 ? 24.246 -40.489 68.049 1.00 21.85 2637 ILE B CA 1
ATOM 1632 C C . ILE B 1 29 ? 25.246 -41.189 68.968 1.00 24.57 2637 ILE B C 1
ATOM 1633 O O . ILE B 1 29 ? 24.866 -41.941 69.862 1.00 24.10 2637 ILE B O 1
ATOM 1638 N N . GLU B 1 30 ? 26.526 -40.923 68.738 1.00 25.36 2638 GLU B N 1
ATOM 1639 C CA . GLU B 1 30 ? 27.597 -41.523 69.528 1.00 28.46 2638 GLU B CA 1
ATOM 1640 C C . GLU B 1 30 ? 27.362 -41.382 71.032 1.00 28.91 2638 GLU B C 1
ATOM 1641 O O . GLU B 1 30 ? 27.495 -42.345 71.785 1.00 28.73 2638 GLU B O 1
ATOM 1647 N N . ARG B 1 31 ? 27.010 -40.176 71.469 1.00 28.75 2639 ARG B N 1
ATOM 1648 C CA . ARG B 1 31 ? 26.789 -39.923 72.887 1.00 27.75 2639 ARG B CA 1
ATOM 1649 C C . ARG B 1 31 ? 25.445 -40.472 73.351 1.00 26.92 2639 ARG B C 1
ATOM 1650 O O . ARG B 1 31 ? 25.069 -40.333 74.512 1.00 26.49 2639 ARG B O 1
ATOM 1658 N N . GLY B 1 32 ? 24.731 -41.107 72.431 1.00 26.43 2640 GLY B N 1
ATOM 1659 C CA . GLY B 1 32 ? 23.450 -41.690 72.764 1.00 27.58 2640 GLY B CA 1
ATOM 1660 C C . GLY B 1 32 ? 22.350 -40.705 73.103 1.00 27.18 2640 GLY B C 1
ATOM 1661 O O . GLY B 1 32 ? 21.394 -41.076 73.780 1.00 28.76 2640 GLY B O 1
ATOM 1662 N N . ILE B 1 33 ? 22.468 -39.461 72.646 1.00 26.72 2641 ILE B N 1
ATOM 1663 C CA . ILE B 1 33 ? 21.425 -38.475 72.925 1.00 25.53 2641 ILE B CA 1
ATOM 1664 C C . ILE B 1 33 ? 20.491 -38.310 71.726 1.00 25.30 2641 ILE B C 1
ATOM 1665 O O . ILE B 1 33 ? 19.401 -37.750 71.845 1.00 26.04 2641 ILE B O 1
ATOM 1670 N N . VAL B 1 34 ? 20.939 -38.804 70.574 1.00 24.03 2642 VAL B N 1
ATOM 1671 C CA . VAL B 1 34 ? 20.149 -38.808 69.342 1.00 22.85 2642 VAL B CA 1
ATOM 1672 C C . VAL B 1 34 ? 20.217 -40.267 68.878 1.00 24.23 2642 VAL B C 1
ATOM 1673 O O . VAL B 1 34 ? 21.312 -40.824 68.756 1.00 24.23 2642 VAL B O 1
ATOM 1677 N N . ASP B 1 35 ? 19.072 -40.904 68.649 1.00 23.79 2643 ASP B N 1
ATOM 1678 C CA . ASP B 1 35 ? 19.103 -42.296 68.205 1.00 23.28 2643 ASP B CA 1
ATOM 1679 C C . ASP B 1 35 ? 19.584 -42.335 66.763 1.00 23.16 2643 ASP B C 1
ATOM 1680 O O . ASP B 1 35 ? 19.397 -41.376 66.013 1.00 22.98 2643 ASP B O 1
ATOM 1685 N N . SER B 1 36 ? 20.199 -43.441 66.365 1.00 23.99 2644 SER B N 1
ATOM 1686 C CA . SER B 1 36 ? 20.754 -43.550 65.025 1.00 24.23 2644 SER B CA 1
ATOM 1687 C C . SER B 1 36 ? 19.770 -43.361 63.878 1.00 22.67 2644 SER B C 1
ATOM 1688 O O . SER B 1 36 ? 20.151 -42.897 62.807 1.00 21.83 2644 SER B O 1
ATOM 1691 N N . ILE B 1 37 ? 18.517 -43.743 64.073 1.00 20.95 2645 ILE B N 1
ATOM 1692 C CA . ILE B 1 37 ? 17.558 -43.587 62.990 1.00 20.62 2645 ILE B CA 1
ATOM 1693 C C . ILE B 1 37 ? 17.206 -42.118 62.804 1.00 19.57 2645 ILE B C 1
ATOM 1694 O O . ILE B 1 37 ? 17.179 -41.606 61.680 1.00 18.95 2645 ILE B O 1
ATOM 1699 N N . THR B 1 38 ? 16.937 -41.440 63.910 1.00 18.81 2646 THR B N 1
ATOM 1700 C CA . THR B 1 38 ? 16.625 -40.025 63.847 1.00 18.85 2646 THR B CA 1
ATOM 1701 C C . THR B 1 38 ? 17.852 -39.291 63.302 1.00 19.52 2646 THR B C 1
ATOM 1702 O O . THR B 1 38 ? 17.736 -38.418 62.451 1.00 18.63 2646 THR B O 1
ATOM 1706 N N . GLY B 1 39 ? 19.027 -39.643 63.815 1.00 17.87 2647 GLY B N 1
ATOM 1707 C CA . GLY B 1 39 ? 20.241 -39.001 63.357 1.00 17.65 2647 GLY B CA 1
ATOM 1708 C C . GLY B 1 39 ? 20.413 -39.230 61.870 1.00 17.81 2647 GLY B C 1
ATOM 1709 O O . GLY B 1 39 ? 20.760 -38.322 61.119 1.00 15.92 2647 GLY B O 1
ATOM 1710 N N . GLN B 1 40 ? 20.171 -40.459 61.430 1.00 17.60 2648 GLN B N 1
ATOM 1711 C CA . GLN B 1 40 ? 20.298 -40.744 60.014 1.00 18.51 2648 GLN B CA 1
ATOM 1712 C C . GLN B 1 40 ? 19.359 -39.850 59.222 1.00 17.33 2648 GLN B C 1
ATOM 1713 O O . GLN B 1 40 ? 19.715 -39.310 58.190 1.00 15.13 2648 GLN B O 1
ATOM 1719 N N . ARG B 1 41 ? 18.143 -39.697 59.713 1.00 16.25 2649 ARG B N 1
ATOM 1720 C CA . ARG B 1 41 ? 17.182 -38.895 58.991 1.00 16.83 2649 ARG B CA 1
ATOM 1721 C C . ARG B 1 41 ? 17.544 -37.439 58.991 1.00 15.01 2649 ARG B C 1
ATOM 1722 O O . ARG B 1 41 ? 17.317 -36.763 58.003 1.00 14.99 2649 ARG B O 1
ATOM 1730 N N . LEU B 1 42 ? 18.132 -36.948 60.077 1.00 14.78 2650 LEU B N 1
ATOM 1731 C CA . LEU B 1 42 ? 18.530 -35.547 60.077 1.00 13.64 2650 LEU B CA 1
ATOM 1732 C C . LEU B 1 42 ? 19.627 -35.401 59.036 1.00 13.00 2650 LEU B C 1
ATOM 1733 O O . LEU B 1 42 ? 19.699 -34.387 58.350 1.00 12.04 2650 LEU B O 1
ATOM 1738 N N . LEU B 1 43 ? 20.479 -36.421 58.931 1.00 13.12 2651 LEU B N 1
ATOM 1739 C CA . LEU B 1 43 ? 21.570 -36.401 57.954 1.00 13.95 2651 LEU B CA 1
ATOM 1740 C C . LEU B 1 43 ? 20.990 -36.549 56.549 1.00 14.83 2651 LEU B C 1
ATOM 1741 O O . LEU B 1 43 ? 21.497 -35.958 55.606 1.00 13.34 2651 LEU B O 1
ATOM 1746 N N . GLU B 1 44 ? 19.938 -37.347 56.403 1.00 14.19 2652 GLU B N 1
ATOM 1747 C CA . GLU B 1 44 ? 19.335 -37.500 55.081 1.00 16.13 2652 GLU B CA 1
ATOM 1748 C C . GLU B 1 44 ? 18.813 -36.152 54.637 1.00 15.34 2652 GLU B C 1
ATOM 1749 O O . GLU B 1 44 ? 18.984 -35.759 53.495 1.00 14.38 2652 GLU B O 1
ATOM 1755 N N . ALA B 1 45 ? 18.177 -35.444 55.559 1.00 16.06 2653 ALA B N 1
ATOM 1756 C CA . ALA B 1 45 ? 17.628 -34.137 55.244 1.00 15.47 2653 ALA B CA 1
ATOM 1757 C C . ALA B 1 45 ? 18.728 -33.243 54.680 1.00 15.82 2653 ALA B C 1
ATOM 1758 O O . ALA B 1 45 ? 18.474 -32.409 53.818 1.00 15.49 2653 ALA B O 1
ATOM 1760 N N . GLN B 1 46 ? 19.952 -33.435 55.158 1.00 14.35 2654 GLN B N 1
ATOM 1761 C CA . GLN B 1 46 ? 21.059 -32.630 54.678 1.00 14.96 2654 GLN B CA 1
ATOM 1762 C C . GLN B 1 46 ? 21.521 -33.165 53.342 1.00 14.45 2654 GLN B C 1
ATOM 1763 O O . GLN B 1 46 ? 21.661 -32.419 52.387 1.00 13.43 2654 GLN B O 1
ATOM 1769 N N . ALA B 1 47 ? 21.738 -34.473 53.279 1.00 15.97 2655 ALA B N 1
ATOM 1770 C CA . ALA B 1 47 ? 22.199 -35.079 52.041 1.00 15.62 2655 ALA B CA 1
ATOM 1771 C C . ALA B 1 47 ? 21.271 -34.781 50.870 1.00 15.77 2655 ALA B C 1
ATOM 1772 O O . ALA B 1 47 ? 21.729 -34.414 49.788 1.00 16.87 2655 ALA B O 1
ATOM 1774 N N . CYS B 1 48 ? 19.966 -34.926 51.068 1.00 15.92 2656 CYS B N 1
ATOM 1775 C CA . CYS B 1 48 ? 19.056 -34.700 49.950 1.00 15.72 2656 CYS B CA 1
ATOM 1776 C C . CYS B 1 48 ? 18.827 -33.231 49.622 1.00 16.35 2656 CYS B C 1
ATOM 1777 O O . CYS B 1 48 ? 18.124 -32.916 48.669 1.00 16.07 2656 CYS B O 1
ATOM 1780 N N . THR B 1 49 ? 19.418 -32.332 50.404 1.00 17.13 2657 THR B N 1
ATOM 1781 C CA . THR B 1 49 ? 19.271 -30.910 50.122 1.00 17.96 2657 THR B CA 1
ATOM 1782 C C . THR B 1 49 ? 20.590 -30.287 49.684 1.00 19.62 2657 THR B C 1
ATOM 1783 O O . THR B 1 49 ? 20.745 -29.076 49.717 1.00 21.04 2657 THR B O 1
ATOM 1787 N N . GLY B 1 50 ? 21.549 -31.117 49.285 1.00 20.32 2658 GLY B N 1
ATOM 1788 C CA . GLY B 1 50 ? 22.808 -30.571 48.804 1.00 20.78 2658 GLY B CA 1
ATOM 1789 C C . GLY B 1 50 ? 24.074 -31.053 49.472 1.00 20.30 2658 GLY B C 1
ATOM 1790 O O . GLY B 1 50 ? 25.159 -30.920 48.906 1.00 20.27 2658 GLY B O 1
ATOM 1791 N N . GLY B 1 51 ? 23.954 -31.599 50.673 1.00 17.95 2659 GLY B N 1
ATOM 1792 C CA . GLY B 1 51 ? 25.138 -32.103 51.333 1.00 18.24 2659 GLY B CA 1
ATOM 1793 C C . GLY B 1 51 ? 25.058 -32.174 52.835 1.00 16.78 2659 GLY B C 1
ATOM 1794 O O . GLY B 1 51 ? 24.286 -31.453 53.472 1.00 14.88 2659 GLY B O 1
ATOM 1795 N N . ILE B 1 52 ? 25.862 -33.070 53.397 1.00 18.09 2660 ILE B N 1
ATOM 1796 C CA . ILE B 1 52 ? 25.939 -33.214 54.835 1.00 16.64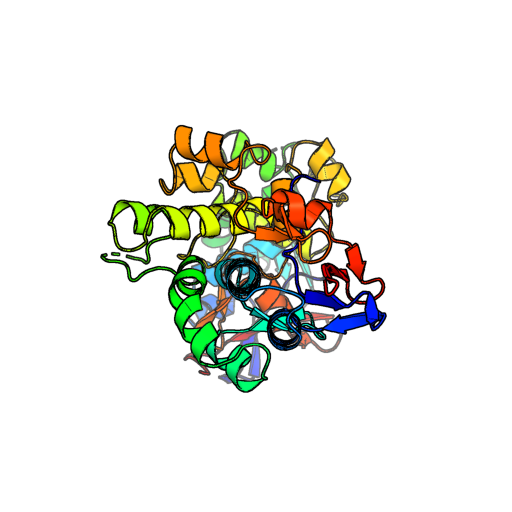 2660 ILE B CA 1
ATOM 1797 C C . ILE B 1 52 ? 26.474 -31.864 55.301 1.00 17.64 2660 ILE B C 1
ATOM 1798 O O . ILE B 1 52 ? 27.428 -31.333 54.728 1.00 19.07 2660 ILE B O 1
ATOM 1803 N N . ILE B 1 53 ? 25.852 -31.290 56.319 1.00 17.41 2661 ILE B N 1
ATOM 1804 C CA . ILE B 1 53 ? 26.287 -29.985 56.778 1.00 17.93 2661 ILE B CA 1
ATOM 1805 C C . ILE B 1 53 ? 27.390 -30.086 57.810 1.00 17.89 2661 ILE B C 1
ATOM 1806 O O . ILE B 1 53 ? 27.232 -30.748 58.833 1.00 17.70 2661 ILE B O 1
ATOM 1811 N N . HIS B 1 54 ? 28.516 -29.429 57.544 1.00 17.85 2662 HIS B N 1
ATOM 1812 C CA . HIS B 1 54 ? 29.599 -29.479 58.511 1.00 20.20 2662 HIS B CA 1
ATOM 1813 C C . HIS B 1 54 ? 29.085 -28.686 59.705 1.00 18.88 2662 HIS B C 1
ATOM 1814 O O . HIS B 1 54 ? 28.716 -27.530 59.576 1.00 17.53 2662 HIS B O 1
ATOM 1821 N N . PRO B 1 55 ? 29.062 -29.305 60.886 1.00 19.45 2663 PRO B N 1
ATOM 1822 C CA . PRO B 1 55 ? 28.558 -28.631 62.085 1.00 20.39 2663 PRO B CA 1
ATOM 1823 C C . PRO B 1 55 ? 29.171 -27.302 62.487 1.00 22.76 2663 PRO B C 1
ATOM 1824 O O . PRO B 1 55 ? 28.511 -26.500 63.140 1.00 23.09 2663 PRO B O 1
ATOM 1828 N N . THR B 1 56 ? 30.414 -27.055 62.096 1.00 23.70 2664 THR B N 1
ATOM 1829 C CA . THR B 1 56 ? 31.041 -25.799 62.484 1.00 27.49 2664 THR B CA 1
ATOM 1830 C C . THR B 1 56 ? 31.069 -24.779 61.354 1.00 27.10 2664 THR B C 1
ATOM 1831 O O . THR B 1 56 ? 30.767 -23.608 61.573 1.00 29.29 2664 THR B O 1
ATOM 1835 N N . THR B 1 57 ? 31.403 -25.227 60.146 1.00 28.41 2665 THR B N 1
ATOM 1836 C CA . THR B 1 57 ? 31.492 -24.332 58.994 1.00 28.66 2665 THR B CA 1
ATOM 1837 C C . THR B 1 57 ? 30.188 -24.159 58.237 1.00 28.43 2665 THR B C 1
ATOM 1838 O O . THR B 1 57 ? 29.982 -23.141 57.574 1.00 28.63 2665 THR B O 1
ATOM 1842 N N . GLY B 1 58 ? 29.307 -25.151 58.333 1.00 26.55 2666 GLY B N 1
ATOM 1843 C CA . GLY B 1 58 ? 28.039 -25.073 57.628 1.00 24.48 2666 GLY B CA 1
ATOM 1844 C C . GLY B 1 58 ? 28.194 -25.451 56.163 1.00 24.53 2666 GLY B C 1
ATOM 1845 O O . GLY B 1 58 ? 27.226 -25.445 55.406 1.00 21.16 2666 GLY B O 1
ATOM 1846 N N . GLN B 1 59 ? 29.408 -25.797 55.752 1.00 23.58 2667 GLN B N 1
ATOM 1847 C CA . GLN B 1 59 ? 29.610 -26.150 54.353 1.00 25.49 2667 GLN B CA 1
ATOM 1848 C C . GLN B 1 59 ? 28.915 -27.482 54.056 1.00 23.39 2667 GLN B C 1
ATOM 1849 O O . GLN B 1 59 ? 28.841 -28.357 54.915 1.00 22.40 2667 GLN B O 1
ATOM 1855 N N . LYS B 1 60 ? 28.379 -27.612 52.848 1.00 22.83 2668 LYS B N 1
ATOM 1856 C CA . LYS B 1 60 ? 27.700 -28.838 52.444 1.00 22.34 2668 LYS B CA 1
ATOM 1857 C C . LYS B 1 60 ? 28.755 -29.791 51.906 1.00 22.60 2668 LYS B C 1
ATOM 1858 O O . LYS B 1 60 ? 29.604 -29.412 51.103 1.00 22.61 2668 LYS B O 1
ATOM 1864 N N . LEU B 1 61 ? 28.711 -31.029 52.367 1.00 21.65 2669 LEU B N 1
ATOM 1865 C CA . LEU B 1 61 ? 29.701 -32.012 51.972 1.00 21.50 2669 LEU B CA 1
ATOM 1866 C C . LEU B 1 61 ? 29.101 -33.230 51.301 1.00 21.58 2669 LEU B C 1
ATOM 1867 O O . LEU B 1 61 ? 27.976 -33.623 51.590 1.00 20.49 2669 LEU B O 1
ATOM 1872 N N . SER B 1 62 ? 29.879 -33.835 50.412 1.00 21.19 2670 SER B N 1
ATOM 1873 C CA . SER B 1 62 ? 29.455 -35.064 49.760 1.00 21.67 2670 SER B CA 1
ATOM 1874 C C . SER B 1 62 ? 29.541 -36.073 50.895 1.00 21.66 2670 SER B C 1
ATOM 1875 O O . SER B 1 62 ? 30.186 -35.808 51.914 1.00 19.85 2670 SER B O 1
ATOM 1878 N N . LEU B 1 63 ? 28.911 -37.229 50.749 1.00 21.03 2671 LEU B N 1
ATOM 1879 C CA . LEU B 1 63 ? 29.010 -38.210 51.814 1.00 21.70 2671 LEU B CA 1
ATOM 1880 C C . LEU B 1 63 ? 30.468 -38.598 52.042 1.00 22.92 2671 LEU B C 1
ATOM 1881 O O . LEU B 1 63 ? 30.898 -38.788 53.179 1.00 22.34 2671 LEU B O 1
ATOM 1886 N N . GLN B 1 64 ? 31.218 -38.717 50.949 1.00 25.63 2672 GLN B N 1
ATOM 1887 C CA . GLN B 1 64 ? 32.618 -39.111 51.015 1.00 27.97 2672 GLN B CA 1
ATOM 1888 C C . GLN B 1 64 ? 33.417 -38.143 51.876 1.00 26.96 2672 GLN B C 1
ATOM 1889 O O . GLN B 1 64 ? 34.161 -38.549 52.776 1.00 24.09 2672 GLN B O 1
ATOM 1895 N N . ASP B 1 65 ? 33.249 -36.855 51.606 1.00 25.73 2673 ASP B N 1
ATOM 1896 C CA . ASP B 1 65 ? 33.954 -35.835 52.366 1.00 26.46 2673 ASP B CA 1
ATOM 1897 C C . ASP B 1 65 ? 33.489 -35.796 53.818 1.00 24.16 2673 ASP B C 1
ATOM 1898 O O . ASP B 1 65 ? 34.294 -35.568 54.720 1.00 22.94 2673 ASP B O 1
ATOM 1903 N N . ALA B 1 66 ? 32.195 -36.016 54.044 1.00 23.30 2674 ALA B N 1
ATOM 1904 C CA . ALA B 1 66 ? 31.663 -36.015 55.408 1.00 21.77 2674 ALA B CA 1
ATOM 1905 C C . ALA B 1 66 ? 32.305 -37.167 56.178 1.00 21.15 2674 ALA B C 1
ATOM 1906 O O . ALA B 1 66 ? 32.617 -37.040 57.365 1.00 19.62 2674 ALA B O 1
ATOM 1908 N N . VAL B 1 67 ? 32.501 -38.299 55.510 1.00 21.36 2675 VAL B N 1
ATOM 1909 C CA . VAL B 1 67 ? 33.144 -39.422 56.193 1.00 20.03 2675 VAL B CA 1
ATOM 1910 C C . VAL B 1 67 ? 34.598 -39.047 56.446 1.00 20.28 2675 VAL B C 1
ATOM 1911 O O . VAL B 1 67 ? 35.122 -39.238 57.539 1.00 20.61 2675 VAL B O 1
ATOM 1915 N N . SER B 1 68 ? 35.237 -38.498 55.427 1.00 19.52 2676 SER B N 1
ATOM 1916 C CA . SER B 1 68 ? 36.626 -38.104 55.539 1.00 23.10 2676 SER B CA 1
ATOM 1917 C C . SER B 1 68 ? 36.858 -37.128 56.685 1.00 21.89 2676 SER B C 1
ATOM 1918 O O . SER B 1 68 ? 37.887 -37.175 57.343 1.00 21.27 2676 SER B O 1
ATOM 1921 N N . GLN B 1 69 ? 35.882 -36.262 56.934 1.00 22.38 2677 GLN B N 1
ATOM 1922 C CA . GLN B 1 69 ? 36.008 -35.284 58.002 1.00 23.37 2677 GLN B CA 1
ATOM 1923 C C . GLN B 1 69 ? 35.447 -35.719 59.350 1.00 23.58 2677 GLN B C 1
ATOM 1924 O O . GLN B 1 69 ? 35.442 -34.941 60.312 1.00 25.27 2677 GLN B O 1
ATOM 1930 N N . GLY B 1 70 ? 34.987 -36.963 59.425 1.00 21.32 2678 GLY B N 1
ATOM 1931 C CA . GLY B 1 70 ? 34.439 -37.478 60.663 1.00 22.00 2678 GLY B CA 1
ATOM 1932 C C . GLY B 1 70 ? 33.068 -36.914 60.983 1.00 21.08 2678 GLY B C 1
ATOM 1933 O O . GLY B 1 70 ? 32.560 -37.106 62.089 1.00 21.23 2678 GLY B O 1
ATOM 1934 N N . VAL B 1 71 ? 32.468 -36.228 60.015 1.00 19.27 2679 VAL B N 1
ATOM 1935 C CA . VAL B 1 71 ? 31.155 -35.638 60.224 1.00 18.00 2679 VAL B CA 1
ATOM 1936 C C . VAL B 1 71 ? 30.113 -36.749 60.311 1.00 18.40 2679 VAL B C 1
ATOM 1937 O O . VAL B 1 71 ? 29.103 -36.609 60.992 1.00 17.71 2679 VAL B O 1
ATOM 1941 N N . ILE B 1 72 ? 30.370 -37.848 59.606 1.00 18.07 2680 ILE B N 1
ATOM 1942 C CA . ILE B 1 72 ? 29.492 -39.019 59.641 1.00 18.90 2680 ILE B CA 1
ATOM 1943 C C . ILE B 1 72 ? 30.432 -40.213 59.525 1.00 18.58 2680 ILE B C 1
ATOM 1944 O O . ILE B 1 72 ? 31.531 -40.087 58.966 1.00 20.22 2680 ILE B O 1
ATOM 1949 N N . ASP B 1 73 ? 30.017 -41.355 60.048 1.00 20.52 2681 ASP B N 1
ATOM 1950 C CA . ASP B 1 73 ? 30.857 -42.536 59.967 1.00 22.68 2681 ASP B CA 1
ATOM 1951 C C . ASP B 1 73 ? 30.548 -43.309 58.692 1.00 23.48 2681 ASP B C 1
ATOM 1952 O O . ASP B 1 73 ? 29.572 -43.019 57.997 1.00 19.74 2681 ASP B O 1
ATOM 1957 N N . GLN B 1 74 ? 31.405 -44.276 58.374 1.00 23.49 2682 GLN B N 1
ATOM 1958 C CA . GLN B 1 74 ? 31.270 -45.076 57.163 1.00 24.18 2682 GLN B CA 1
ATOM 1959 C C . GLN B 1 74 ? 29.913 -45.741 56.972 1.00 23.95 2682 GLN B C 1
ATOM 1960 O O . GLN B 1 74 ? 29.318 -45.647 55.902 1.00 24.07 2682 GLN B O 1
ATOM 1966 N N . ASP B 1 75 ? 29.431 -46.432 57.998 1.00 24.06 2683 ASP B N 1
ATOM 1967 C CA . ASP B 1 75 ? 28.141 -47.102 57.899 1.00 25.65 2683 ASP B CA 1
ATOM 1968 C C . ASP B 1 75 ? 27.019 -46.108 57.594 1.00 24.98 2683 ASP B C 1
ATOM 1969 O O . ASP B 1 75 ? 26.152 -46.381 56.760 1.00 24.46 2683 ASP B O 1
ATOM 1974 N N . MET B 1 76 ? 27.048 -44.951 58.252 1.00 23.37 2684 MET B N 1
ATOM 1975 C CA . MET B 1 76 ? 26.025 -43.943 58.009 1.00 23.67 2684 MET B CA 1
ATOM 1976 C C . MET B 1 76 ? 26.089 -43.464 56.560 1.00 21.52 2684 MET B C 1
ATOM 1977 O O . MET B 1 76 ? 25.058 -43.299 55.921 1.00 21.73 2684 MET B O 1
ATOM 1982 N N . ALA B 1 77 ? 27.292 -43.252 56.034 1.00 20.18 2685 ALA B N 1
ATOM 1983 C CA . ALA B 1 77 ? 27.428 -42.802 54.654 1.00 22.46 2685 ALA B CA 1
ATOM 1984 C C . ALA B 1 77 ? 26.724 -43.805 53.742 1.00 23.00 2685 ALA B C 1
ATOM 1985 O O . ALA B 1 77 ? 26.086 -43.426 52.767 1.00 23.82 2685 ALA B O 1
ATOM 1987 N N . THR B 1 78 ? 26.836 -45.090 54.075 1.00 22.15 2686 THR B N 1
ATOM 1988 C CA . THR B 1 78 ? 26.188 -46.125 53.279 1.00 22.20 2686 THR B CA 1
ATOM 1989 C C . THR B 1 78 ? 24.679 -45.937 53.319 1.00 20.64 2686 THR B C 1
ATOM 1990 O O . THR B 1 78 ? 24.025 -45.917 52.282 1.00 20.37 2686 THR B O 1
ATOM 1994 N N . ARG B 1 79 ? 24.134 -45.770 54.521 1.00 21.14 2687 ARG B N 1
ATOM 1995 C CA . ARG B 1 79 ? 22.697 -45.594 54.686 1.00 22.22 2687 ARG B CA 1
ATOM 1996 C C . ARG B 1 79 ? 22.190 -44.312 54.053 1.00 22.17 2687 ARG B C 1
ATOM 1997 O O . ARG B 1 79 ? 21.018 -44.222 53.716 1.00 22.69 2687 ARG B O 1
ATOM 2005 N N . LEU B 1 80 ? 23.067 -43.318 53.902 1.00 21.36 2688 LEU B N 1
ATOM 2006 C CA . LEU B 1 80 ? 22.669 -42.037 53.322 1.00 20.64 2688 LEU B CA 1
ATOM 2007 C C . LEU B 1 80 ? 22.736 -41.942 51.810 1.00 19.73 2688 LEU B C 1
ATOM 2008 O O . LEU B 1 80 ? 22.324 -40.932 51.247 1.00 20.70 2688 LEU B O 1
ATOM 2013 N N . LYS B 1 81 ? 23.261 -42.966 51.142 1.00 21.23 2689 LYS B N 1
ATOM 2014 C CA . LYS B 1 81 ? 23.376 -42.915 49.688 1.00 22.28 2689 LYS B CA 1
ATOM 2015 C C . LYS B 1 81 ? 22.081 -42.523 48.985 1.00 20.85 2689 LYS B C 1
ATOM 2016 O O . LYS B 1 81 ? 22.071 -41.617 48.143 1.00 19.72 2689 LYS B O 1
ATOM 2022 N N . PRO B 1 82 ? 20.965 -43.196 49.314 1.00 21.22 2690 PRO B N 1
ATOM 2023 C CA . PRO B 1 82 ? 19.710 -42.830 48.643 1.00 19.70 2690 PRO B CA 1
ATOM 2024 C C . PRO B 1 82 ? 19.372 -41.348 48.835 1.00 18.40 2690 PRO B C 1
ATOM 2025 O O . PRO B 1 82 ? 18.915 -40.686 47.907 1.00 18.03 2690 PRO B O 1
ATOM 2029 N N . ALA B 1 83 ? 19.589 -40.832 50.044 1.00 16.85 2691 ALA B N 1
ATOM 2030 C CA . ALA B 1 83 ? 19.310 -39.421 50.328 1.00 18.44 2691 ALA B CA 1
ATOM 2031 C C . ALA B 1 83 ? 20.189 -38.523 49.460 1.00 18.14 2691 ALA B C 1
ATOM 2032 O O . ALA B 1 83 ? 19.741 -37.491 48.957 1.00 17.77 2691 ALA B O 1
ATOM 2034 N N . GLN B 1 84 ? 21.451 -38.901 49.304 1.00 18.78 2692 GLN B N 1
ATOM 2035 C CA . GLN B 1 84 ? 22.350 -38.104 48.478 1.00 20.85 2692 GLN B CA 1
ATOM 2036 C C . GLN B 1 84 ? 21.831 -38.174 47.049 1.00 20.29 2692 GLN B C 1
ATOM 2037 O O . GLN B 1 84 ? 21.829 -37.183 46.331 1.00 20.96 2692 GLN B O 1
ATOM 2043 N N . LYS B 1 85 ? 21.381 -39.357 46.645 1.00 22.12 2693 LYS B N 1
ATOM 2044 C CA . LYS B 1 85 ? 20.845 -39.529 45.303 1.00 23.04 2693 LYS B CA 1
ATOM 2045 C C . LYS B 1 85 ? 19.612 -38.659 45.115 1.00 22.47 2693 LYS B C 1
ATOM 2046 O O . LYS B 1 85 ? 19.334 -38.210 44.008 1.00 20.92 2693 LYS B O 1
ATOM 2052 N N . ALA B 1 86 ? 18.873 -38.426 46.197 1.00 21.08 2694 ALA B N 1
ATOM 2053 C CA . ALA B 1 86 ? 17.675 -37.596 46.125 1.00 21.72 2694 ALA B CA 1
ATOM 2054 C C . ALA B 1 86 ? 18.068 -36.195 45.701 1.00 20.67 2694 ALA B C 1
ATOM 2055 O O . ALA B 1 86 ? 17.238 -35.415 45.236 1.00 21.69 2694 ALA B O 1
ATOM 2057 N N . PHE B 1 87 ? 19.341 -35.864 45.867 1.00 20.31 2695 PHE B N 1
ATOM 2058 C CA . PHE B 1 87 ? 19.800 -34.551 45.455 1.00 21.60 2695 PHE B CA 1
ATOM 2059 C C . PHE B 1 87 ? 20.509 -34.599 44.109 1.00 23.05 2695 PHE B C 1
ATOM 2060 O O . PHE B 1 87 ? 20.171 -33.855 43.190 1.00 22.17 2695 PHE B O 1
ATOM 2068 N N . ILE B 1 88 ? 21.499 -35.477 43.995 1.00 24.03 2696 ILE B N 1
ATOM 2069 C CA . ILE B 1 88 ? 22.258 -35.567 42.756 1.00 27.01 2696 ILE B CA 1
ATOM 2070 C C . ILE B 1 88 ? 21.431 -36.166 41.634 1.00 26.07 2696 ILE B C 1
ATOM 2071 O O . ILE B 1 88 ? 21.679 -35.897 40.464 1.00 25.51 2696 ILE B O 1
ATOM 2076 N N . GLY B 1 89 ? 20.452 -36.984 42.000 1.00 24.71 2697 GLY B N 1
ATOM 2077 C CA . GLY B 1 89 ? 19.598 -37.608 41.013 1.00 25.60 2697 GLY B CA 1
ATOM 2078 C C . GLY B 1 89 ? 19.832 -39.103 40.916 1.00 26.12 2697 GLY B C 1
ATOM 2079 O O . GLY B 1 89 ? 20.943 -39.587 41.141 1.00 26.01 2697 GLY B O 1
ATOM 2080 N N . PHE B 1 90 ? 18.773 -39.841 40.609 1.00 26.54 2698 PHE B N 1
ATOM 2081 C CA . PHE B 1 90 ? 18.885 -41.281 40.457 1.00 29.42 2698 PHE B CA 1
ATOM 2082 C C . PHE B 1 90 ? 19.137 -41.531 38.979 1.00 32.97 2698 PHE B C 1
ATOM 2083 O O . PHE B 1 90 ? 18.471 -40.954 38.121 1.00 29.88 2698 PHE B O 1
ATOM 2091 N N . GLU B 1 91 ? 20.115 -42.380 38.688 1.00 38.51 2699 GLU B N 1
ATOM 2092 C CA . GLU B 1 91 ? 20.474 -42.655 37.311 1.00 44.56 2699 GLU B CA 1
ATOM 2093 C C . GLU B 1 91 ? 19.280 -42.737 36.382 1.00 47.12 2699 GLU B C 1
ATOM 2094 O O . GLU B 1 91 ? 18.415 -43.602 36.520 1.00 46.76 2699 GLU B O 1
ATOM 2100 N N . GLY B 1 92 ? 19.254 -41.788 35.449 1.00 50.53 2700 GLY B N 1
ATOM 2101 C CA . GLY B 1 92 ? 18.200 -41.676 34.459 1.00 53.65 2700 GLY B CA 1
ATOM 2102 C C . GLY B 1 92 ? 17.153 -42.767 34.394 1.00 55.28 2700 GLY B C 1
ATOM 2103 O O . GLY B 1 92 ? 16.006 -42.558 34.792 1.00 56.26 2700 GLY B O 1
ATOM 2104 N N . VAL B 1 93 ? 17.553 -43.925 33.877 1.00 56.69 2701 VAL B N 1
ATOM 2105 C CA . VAL B 1 93 ? 16.668 -45.071 33.722 1.00 57.34 2701 VAL B CA 1
ATOM 2106 C C . VAL B 1 93 ? 15.563 -45.104 34.772 1.00 57.47 2701 VAL B C 1
ATOM 2107 O O . VAL B 1 93 ? 14.389 -44.906 34.458 1.00 57.89 2701 VAL B O 1
ATOM 2111 N N . LYS B 1 97 ? 19.286 -39.065 31.871 1.00 42.13 2705 LYS B N 1
ATOM 2112 C CA . LYS B 1 97 ? 18.225 -38.195 32.374 1.00 42.83 2705 LYS B CA 1
ATOM 2113 C C . LYS B 1 97 ? 17.885 -38.615 33.800 1.00 42.01 2705 LYS B C 1
ATOM 2114 O O . LYS B 1 97 ? 16.965 -39.398 34.026 1.00 41.15 2705 LYS B O 1
ATOM 2120 N N . LYS B 1 98 ? 18.643 -38.086 34.755 1.00 40.91 2706 LYS B N 1
ATOM 2121 C CA . LYS B 1 98 ? 18.477 -38.400 36.169 1.00 39.88 2706 LYS B CA 1
ATOM 2122 C C . LYS B 1 98 ? 17.057 -38.238 36.711 1.00 37.53 2706 LYS B C 1
ATOM 2123 O O . LYS B 1 98 ? 16.340 -37.301 36.359 1.00 38.20 2706 LYS B O 1
ATOM 2129 N N . MET B 1 99 ? 16.653 -39.170 37.567 1.00 34.61 2707 MET B N 1
ATOM 2130 C CA . MET B 1 99 ? 15.332 -39.122 38.171 1.00 31.87 2707 MET B CA 1
ATOM 2131 C C . MET B 1 99 ? 15.398 -38.3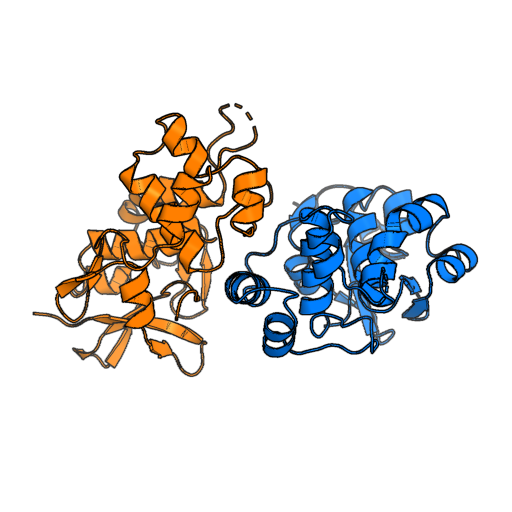94 39.504 1.00 29.64 2707 MET B C 1
ATOM 2132 O O . MET B 1 99 ? 16.368 -38.536 40.249 1.00 27.58 2707 MET B O 1
ATOM 2137 N N . SER B 1 100 ? 14.362 -37.621 39.803 1.00 26.94 2708 SER B N 1
ATOM 2138 C CA . SER B 1 100 ? 14.282 -36.929 41.076 1.00 25.53 2708 SER B CA 1
ATOM 2139 C C . SER B 1 100 ? 13.766 -37.972 42.079 1.00 24.82 2708 SER B C 1
ATOM 2140 O O . SER B 1 100 ? 13.370 -39.072 41.688 1.00 24.20 2708 SER B O 1
ATOM 2143 N N . ALA B 1 101 ? 13.766 -37.640 43.363 1.00 24.41 2709 ALA B N 1
ATOM 2144 C CA . ALA B 1 101 ? 13.289 -38.587 44.366 1.00 23.74 2709 ALA B CA 1
ATOM 2145 C C . ALA B 1 101 ? 11.881 -39.098 44.060 1.00 24.69 2709 ALA B C 1
ATOM 2146 O O . ALA B 1 101 ? 11.621 -40.300 44.114 1.00 24.74 2709 ALA B O 1
ATOM 2148 N N . ALA B 1 102 ? 10.974 -38.179 43.745 1.00 24.84 2710 ALA B N 1
ATOM 2149 C CA . ALA B 1 102 ? 9.587 -38.536 43.456 1.00 26.40 2710 ALA B CA 1
ATOM 2150 C C . ALA B 1 102 ? 9.484 -39.566 42.342 1.00 26.06 2710 ALA B C 1
ATOM 2151 O O . ALA B 1 102 ? 8.734 -40.543 42.456 1.00 26.25 2710 ALA B O 1
ATOM 2153 N N . GLU B 1 103 ? 10.226 -39.330 41.266 1.00 25.78 2711 GLU B N 1
ATOM 2154 C CA . GLU B 1 103 ? 10.230 -40.228 40.120 1.00 28.68 2711 GLU B CA 1
ATOM 2155 C C . GLU B 1 103 ? 10.803 -41.572 40.546 1.00 28.69 2711 GLU B C 1
ATOM 2156 O O . GLU B 1 103 ? 10.268 -42.623 40.193 1.00 28.04 2711 GLU B O 1
ATOM 2162 N N . ALA B 1 104 ? 11.879 -41.533 41.330 1.00 28.28 2712 ALA B N 1
ATOM 2163 C CA . ALA B 1 104 ? 12.517 -42.758 41.798 1.00 27.74 2712 ALA B CA 1
ATOM 2164 C C . ALA B 1 104 ? 11.552 -43.633 42.584 1.00 27.35 2712 ALA B C 1
ATOM 2165 O O . ALA B 1 104 ? 11.626 -44.869 42.522 1.00 28.84 2712 ALA B O 1
ATOM 2167 N N . VAL B 1 105 ? 10.663 -43.000 43.339 1.00 26.72 2713 VAL B N 1
ATOM 2168 C CA . VAL B 1 105 ? 9.691 -43.747 44.115 1.00 27.78 2713 VAL B CA 1
ATOM 2169 C C . VAL B 1 105 ? 8.762 -44.420 43.120 1.00 30.37 2713 VAL B C 1
ATOM 2170 O O . VAL B 1 105 ? 8.453 -45.608 43.243 1.00 28.31 2713 VAL B O 1
ATOM 2174 N N . LYS B 1 106 ? 8.325 -43.650 42.130 1.00 32.03 2714 LYS B N 1
ATOM 2175 C CA . LYS B 1 106 ? 7.423 -44.180 41.120 1.00 35.50 2714 LYS B CA 1
ATOM 2176 C C . LYS B 1 106 ? 7.977 -45.428 40.453 1.00 35.22 2714 LYS B C 1
ATOM 2177 O O . LYS B 1 106 ? 7.244 -46.390 40.223 1.00 34.92 2714 LYS B O 1
ATOM 2183 N N . GLU B 1 107 ? 9.270 -45.416 40.149 1.00 35.81 2715 GLU B N 1
ATOM 2184 C CA . GLU B 1 107 ? 9.889 -46.553 39.480 1.00 36.64 2715 GLU B CA 1
ATOM 2185 C C . GLU B 1 107 ? 10.376 -47.629 40.437 1.00 36.82 2715 GLU B C 1
ATOM 2186 O O . GLU B 1 107 ? 11.128 -48.518 40.050 1.00 36.93 2715 GLU B O 1
ATOM 2192 N N . LYS B 1 108 ? 9.929 -47.550 41.687 1.00 37.63 2716 LYS B N 1
ATOM 2193 C CA . LYS B 1 108 ? 10.303 -48.521 42.716 1.00 38.31 2716 LYS B CA 1
ATOM 2194 C C . LYS B 1 108 ? 11.787 -48.583 43.065 1.00 38.38 2716 LYS B C 1
ATOM 2195 O O . LYS B 1 108 ? 12.221 -49.511 43.754 1.00 38.40 2716 LYS B O 1
ATOM 2201 N N . TRP B 1 109 ? 12.566 -47.611 42.600 1.00 38.19 2717 TRP B N 1
ATOM 2202 C CA . TRP B 1 109 ? 13.990 -47.597 42.902 1.00 37.59 2717 TRP B CA 1
ATOM 2203 C C . TRP B 1 109 ? 14.199 -47.103 44.319 1.00 36.44 2717 TRP B C 1
ATOM 2204 O O . TRP B 1 109 ? 15.173 -47.455 44.985 1.00 37.11 2717 TRP B O 1
ATOM 2215 N N . LEU B 1 110 ? 13.254 -46.300 44.786 1.00 33.95 2718 LEU B N 1
ATOM 2216 C CA . LEU B 1 110 ? 13.325 -45.740 46.116 1.00 31.53 2718 LEU B CA 1
ATOM 2217 C C . LEU B 1 110 ? 12.043 -46.088 46.862 1.00 31.53 2718 LEU B C 1
ATOM 2218 O O . LEU B 1 110 ? 10.945 -45.796 46.390 1.00 32.41 2718 LEU B O 1
ATOM 2223 N N . PRO B 1 111 ? 12.161 -46.751 48.023 1.00 31.05 2719 PRO B N 1
ATOM 2224 C CA . PRO B 1 111 ? 10.963 -47.104 48.788 1.00 30.35 2719 PRO B CA 1
ATOM 2225 C C . PRO B 1 111 ? 10.160 -45.829 49.058 1.00 30.61 2719 PRO B C 1
ATOM 2226 O O . PRO B 1 111 ? 10.737 -44.763 49.279 1.00 28.72 2719 PRO B O 1
ATOM 2230 N N . TYR B 1 112 ? 8.837 -45.942 49.029 1.00 29.35 2720 TYR B N 1
ATOM 2231 C CA . TYR B 1 112 ? 7.964 -44.795 49.256 1.00 29.87 2720 TYR B CA 1
ATOM 2232 C C . TYR B 1 112 ? 8.336 -43.980 50.490 1.00 29.59 2720 TYR B C 1
ATOM 2233 O O . TYR B 1 112 ? 8.367 -42.750 50.442 1.00 28.83 2720 TYR B O 1
ATOM 2242 N N . GLU B 1 113 ? 8.586 -44.668 51.598 1.00 28.61 2721 GLU B N 1
ATOM 2243 C CA . GLU B 1 113 ? 8.934 -44.001 52.849 1.00 29.74 2721 GLU B CA 1
ATOM 2244 C C . GLU B 1 113 ? 10.163 -43.109 52.734 1.00 26.09 2721 GLU B C 1
ATOM 2245 O O . GLU B 1 113 ? 10.127 -41.94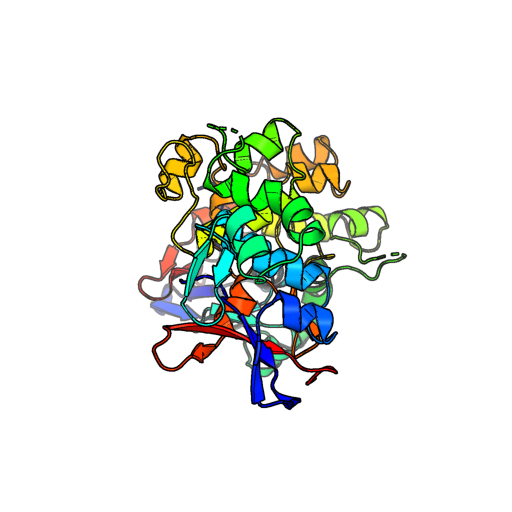3 53.135 1.00 23.76 2721 GLU B O 1
ATOM 2251 N N . ALA B 1 114 ? 11.245 -43.665 52.196 1.00 23.88 2722 ALA B N 1
ATOM 2252 C CA . ALA B 1 114 ? 12.488 -42.919 52.019 1.00 22.85 2722 ALA B CA 1
ATOM 2253 C C . ALA B 1 114 ? 12.246 -41.740 51.079 1.00 22.84 2722 ALA B C 1
ATOM 2254 O O . ALA B 1 114 ? 12.626 -40.605 51.374 1.00 20.91 2722 ALA B O 1
ATOM 2256 N N . GLY B 1 115 ? 11.608 -42.026 49.947 1.00 20.83 2723 GLY B N 1
ATOM 2257 C CA . GLY B 1 115 ? 11.319 -40.991 48.975 1.00 22.27 2723 GLY B CA 1
ATOM 2258 C C . GLY B 1 115 ? 10.525 -39.862 49.594 1.00 22.83 2723 GLY B C 1
ATOM 2259 O O . GLY B 1 115 ? 10.837 -38.687 49.388 1.00 21.63 2723 GLY B O 1
ATOM 2260 N N . GLN B 1 116 ? 9.502 -40.220 50.364 1.00 22.80 2724 GLN B N 1
ATOM 2261 C CA . GLN B 1 116 ? 8.655 -39.229 51.009 1.00 24.34 2724 GLN B CA 1
ATOM 2262 C C . GLN B 1 116 ? 9.422 -38.381 52.005 1.00 21.70 2724 GLN B C 1
ATOM 2263 O O . GLN B 1 116 ? 9.198 -37.179 52.101 1.00 20.23 2724 GLN B O 1
ATOM 2269 N N . ARG B 1 117 ? 10.312 -39.015 52.752 1.00 21.52 2725 ARG B N 1
ATOM 2270 C CA . ARG B 1 117 ? 11.116 -38.289 53.726 1.00 20.61 2725 ARG B CA 1
ATOM 2271 C C . ARG B 1 117 ? 11.915 -37.242 52.972 1.00 18.65 2725 ARG B C 1
ATOM 2272 O O . ARG B 1 117 ? 11.954 -36.073 53.344 1.00 16.96 2725 ARG B O 1
ATOM 2280 N N . PHE B 1 118 ? 12.566 -37.688 51.904 1.00 17.61 2726 PHE B N 1
ATOM 2281 C CA . PHE B 1 118 ? 13.422 -36.818 51.124 1.00 18.19 2726 PHE B CA 1
ATOM 2282 C C . PHE B 1 118 ? 12.662 -35.642 50.526 1.00 17.20 2726 PHE B C 1
ATOM 2283 O O . PHE B 1 118 ? 13.102 -34.497 50.612 1.00 16.46 2726 PHE B O 1
ATOM 2291 N N . LEU B 1 119 ? 11.519 -35.924 49.920 1.00 16.48 2727 LEU B N 1
ATOM 2292 C CA . LEU B 1 119 ? 10.713 -34.857 49.347 1.00 16.06 2727 LEU B CA 1
ATOM 2293 C C . LEU B 1 119 ? 10.329 -33.840 50.412 1.00 16.68 2727 LEU B C 1
ATOM 2294 O O . LEU B 1 119 ? 10.368 -32.629 50.183 1.00 17.08 2727 LEU B O 1
ATOM 2299 N N . GLU B 1 120 ? 9.965 -34.331 51.585 1.00 15.79 2728 GLU B N 1
ATOM 2300 C CA . GLU B 1 120 ? 9.578 -33.440 52.664 1.00 18.43 2728 GLU B CA 1
ATOM 2301 C C . GLU B 1 120 ? 10.746 -32.614 53.164 1.00 16.99 2728 GLU B C 1
ATOM 2302 O O . GLU B 1 120 ? 10.612 -31.419 53.404 1.00 15.97 2728 GLU B O 1
ATOM 2308 N N . PHE B 1 121 ? 11.888 -33.266 53.321 1.00 14.82 2729 PHE B N 1
ATOM 2309 C CA . PHE B 1 121 ? 13.082 -32.580 53.769 1.00 15.34 2729 PHE B CA 1
ATOM 2310 C C . PHE B 1 121 ? 13.360 -31.426 52.816 1.00 15.96 2729 PHE B C 1
ATOM 2311 O O . PHE B 1 121 ? 13.631 -30.311 53.242 1.00 14.39 2729 PHE B O 1
ATOM 2319 N N . GLN B 1 122 ? 13.306 -31.708 51.516 1.00 15.39 2730 GLN B N 1
ATOM 2320 C CA . GLN B 1 122 ? 13.575 -30.672 50.530 1.00 16.28 2730 GLN B CA 1
ATOM 2321 C C . GLN B 1 122 ? 12.506 -29.599 50.596 1.00 17.58 2730 GLN B C 1
ATOM 2322 O O . GLN B 1 122 ? 12.803 -28.411 50.698 1.00 16.33 2730 GLN B O 1
ATOM 2328 N N . TYR B 1 123 ? 11.253 -30.030 50.551 1.00 18.18 2731 TYR B N 1
ATOM 2329 C CA . TYR B 1 123 ? 10.139 -29.107 50.585 1.00 18.88 2731 TYR B CA 1
ATOM 2330 C C . TYR B 1 123 ? 10.234 -28.120 51.741 1.00 18.52 2731 TYR B C 1
ATOM 2331 O O . TYR B 1 123 ? 10.145 -26.907 51.549 1.00 17.31 2731 TYR B O 1
ATOM 2340 N N . LEU B 1 124 ? 10.416 -28.656 52.942 1.00 19.58 2732 LEU B N 1
ATOM 2341 C CA . LEU B 1 124 ? 10.512 -27.858 54.153 1.00 19.76 2732 LEU B CA 1
ATOM 2342 C C . LEU B 1 124 ? 11.695 -26.915 54.185 1.00 20.38 2732 LEU B C 1
ATOM 2343 O O . LEU B 1 124 ? 11.691 -25.954 54.940 1.00 21.63 2732 LEU B O 1
ATOM 2348 N N . THR B 1 125 ? 12.702 -27.180 53.367 1.00 19.76 2733 THR B N 1
ATOM 2349 C CA . THR B 1 125 ? 13.880 -26.334 53.380 1.00 20.32 2733 THR B CA 1
ATOM 2350 C C . THR B 1 125 ? 14.046 -25.458 52.149 1.00 21.61 2733 THR B C 1
ATOM 2351 O O . THR B 1 125 ? 15.155 -25.040 51.825 1.00 20.75 2733 THR B O 1
ATOM 2355 N N . GLY B 1 126 ? 12.948 -25.178 51.462 1.00 22.20 2734 GLY B N 1
ATOM 2356 C CA . GLY B 1 126 ? 13.052 -24.315 50.302 1.00 23.28 2734 GLY B CA 1
ATOM 2357 C C . GLY B 1 126 ? 12.342 -24.788 49.056 1.00 23.11 2734 GLY B C 1
ATOM 2358 O O . GLY B 1 126 ? 11.907 -23.971 48.250 1.00 25.88 2734 GLY B O 1
ATOM 2359 N N . GLY B 1 127 ? 12.222 -26.099 48.886 1.00 20.77 2735 GLY B N 1
ATOM 2360 C CA . GLY B 1 127 ? 11.551 -26.603 47.709 1.00 17.90 2735 GLY B CA 1
ATOM 2361 C C . GLY B 1 127 ? 12.215 -27.855 47.201 1.00 16.50 2735 GLY B C 1
ATOM 2362 O O . GLY B 1 127 ? 13.378 -28.119 47.502 1.00 16.04 2735 GLY B O 1
ATOM 2363 N N . LEU B 1 128 ? 11.476 -28.624 46.415 1.00 16.52 2736 LEU B N 1
ATOM 2364 C CA . LEU B 1 128 ? 11.997 -29.856 45.870 1.00 17.51 2736 LEU B CA 1
ATOM 2365 C C . LEU B 1 128 ? 13.202 -29.587 45.003 1.00 17.51 2736 LEU B C 1
ATOM 2366 O O . LEU B 1 128 ? 13.310 -28.530 44.376 1.00 20.28 2736 LEU B O 1
ATOM 2371 N N . VAL B 1 129 ? 14.100 -30.562 44.974 1.00 17.31 2737 VAL B N 1
ATOM 2372 C CA . VAL B 1 129 ? 15.314 -30.462 44.191 1.00 17.67 2737 VAL B CA 1
ATOM 2373 C C . VAL B 1 129 ? 15.131 -31.050 42.804 1.00 19.45 2737 VAL B C 1
ATOM 2374 O O . VAL B 1 129 ? 14.573 -32.134 42.648 1.00 19.34 2737 VAL B O 1
ATOM 2378 N N . ASP B 1 130 ? 15.580 -30.315 41.796 1.00 18.67 2738 ASP B N 1
ATOM 2379 C CA . ASP B 1 130 ? 15.543 -30.828 40.438 1.00 22.39 2738 ASP B CA 1
ATOM 2380 C C . ASP B 1 130 ? 16.971 -31.322 40.195 1.00 22.22 2738 ASP B C 1
ATOM 2381 O O . ASP B 1 130 ? 17.889 -30.525 40.049 1.00 22.96 2738 ASP B O 1
ATOM 2386 N N . PRO B 1 131 ? 17.177 -32.648 40.175 1.00 24.08 2739 PRO B N 1
ATOM 2387 C CA . PRO B 1 131 ? 18.499 -33.249 39.957 1.00 27.46 2739 PRO B CA 1
ATOM 2388 C C . PRO B 1 131 ? 19.143 -32.768 38.659 1.00 29.01 2739 PRO B C 1
ATOM 2389 O O . PRO B 1 131 ? 20.366 -32.731 38.543 1.00 30.63 2739 PRO B O 1
ATOM 2393 N N . GLU B 1 132 ? 18.309 -32.411 37.691 1.00 29.90 2740 GLU B N 1
ATOM 2394 C CA . GLU B 1 132 ? 18.783 -31.928 36.397 1.00 32.61 2740 GLU B CA 1
ATOM 2395 C C . GLU B 1 132 ? 19.743 -30.748 36.538 1.00 30.83 2740 GLU B C 1
ATOM 2396 O O . GLU B 1 132 ? 20.798 -30.720 35.910 1.00 30.85 2740 GLU B O 1
ATOM 2402 N N . VAL B 1 133 ? 19.359 -29.774 37.358 1.00 28.27 2741 VAL B N 1
ATOM 2403 C CA . VAL B 1 133 ? 20.164 -28.578 37.585 1.00 27.07 2741 VAL B CA 1
ATOM 2404 C C . VAL B 1 133 ? 20.630 -28.494 39.037 1.00 25.17 2741 VAL B C 1
ATOM 2405 O O . VAL B 1 133 ? 21.204 -27.500 39.462 1.00 24.41 2741 VAL B O 1
ATOM 2409 N N . HIS B 1 134 ? 20.374 -29.550 39.800 1.00 26.63 2742 HIS B N 1
ATOM 2410 C CA . HIS B 1 134 ? 20.772 -29.586 41.199 1.00 26.01 2742 HIS B CA 1
ATOM 2411 C C . HIS B 1 134 ? 20.404 -28.303 41.925 1.00 25.49 2742 HIS B C 1
ATOM 2412 O O . HIS B 1 134 ? 21.192 -27.759 42.687 1.00 25.61 2742 HIS B O 1
ATOM 2419 N N . GLY B 1 135 ? 19.193 -27.820 41.679 1.00 22.77 2743 GLY B N 1
ATOM 2420 C CA . GLY B 1 135 ? 18.737 -26.614 42.341 1.00 22.02 2743 GLY B CA 1
ATOM 2421 C C . GLY B 1 135 ? 17.346 -26.868 42.873 1.00 21.34 2743 GLY B C 1
ATOM 2422 O O . GLY B 1 135 ? 16.750 -27.899 42.580 1.00 23.32 2743 GLY B O 1
ATOM 2423 N N . ARG B 1 136 ? 16.827 -25.942 43.661 1.00 19.99 2744 ARG B N 1
ATOM 2424 C CA . ARG B 1 136 ? 15.497 -26.105 44.202 1.00 20.39 2744 ARG B CA 1
ATOM 2425 C C . ARG B 1 136 ? 14.521 -25.411 43.277 1.00 21.95 2744 ARG B C 1
ATOM 2426 O O . ARG B 1 136 ? 14.863 -24.417 42.630 1.00 22.02 2744 ARG B O 1
ATOM 2434 N N . ILE B 1 137 ? 13.306 -25.939 43.219 1.00 20.53 2745 ILE B N 1
ATOM 2435 C CA . ILE B 1 137 ? 12.288 -25.362 42.372 1.00 21.45 2745 ILE B CA 1
ATOM 2436 C C . ILE B 1 137 ? 10.995 -25.234 43.140 1.00 21.97 2745 ILE B C 1
ATOM 2437 O O . ILE B 1 137 ? 10.785 -25.920 44.143 1.00 21.25 2745 ILE B O 1
ATOM 2442 N N . SER B 1 138 ? 10.127 -24.347 42.670 1.00 20.62 2746 SER B N 1
ATOM 2443 C CA . SER B 1 138 ? 8.848 -24.146 43.319 1.00 21.43 2746 SER B CA 1
ATOM 2444 C C . SER B 1 138 ? 8.068 -25.436 43.130 1.00 21.66 2746 SER B C 1
ATOM 2445 O O . SER B 1 138 ? 8.386 -26.245 42.256 1.00 21.45 2746 SER B O 1
ATOM 2448 N N . THR B 1 139 ? 7.046 -25.636 43.943 1.00 24.13 2747 THR B N 1
ATOM 2449 C CA . THR B 1 139 ? 6.248 -26.838 43.792 1.00 26.66 2747 THR B CA 1
ATOM 2450 C C . THR B 1 139 ? 5.543 -26.741 42.440 1.00 26.05 2747 THR B C 1
ATOM 2451 O O . THR B 1 139 ? 5.402 -27.739 41.741 1.00 26.19 2747 THR B O 1
ATOM 2455 N N . GLU B 1 140 ? 5.129 -25.533 42.063 1.00 25.46 2748 GLU B N 1
ATOM 2456 C CA . GLU B 1 140 ? 4.473 -25.345 40.777 1.00 26.19 2748 GLU B CA 1
ATOM 2457 C C . GLU B 1 140 ? 5.363 -25.926 39.676 1.00 24.77 2748 GLU B C 1
ATOM 2458 O O . GLU B 1 140 ? 4.895 -26.660 38.805 1.00 25.19 2748 GLU B O 1
ATOM 2464 N N . GLU B 1 141 ? 6.653 -25.611 39.729 1.00 21.68 2749 GLU B N 1
ATOM 2465 C CA . GLU B 1 141 ? 7.577 -26.096 38.717 1.00 21.89 2749 GLU B CA 1
ATOM 2466 C C . GLU B 1 141 ? 7.766 -27.609 38.813 1.00 20.02 2749 GLU B C 1
ATOM 2467 O O . GLU B 1 141 ? 7.915 -28.289 37.796 1.00 17.92 2749 GLU B O 1
ATOM 2473 N N . ALA B 1 142 ? 7.777 -28.135 40.032 1.00 20.00 2750 ALA B N 1
ATOM 2474 C CA . ALA B 1 142 ? 7.921 -29.578 40.204 1.00 20.88 2750 ALA B CA 1
ATOM 2475 C C . ALA B 1 142 ? 6.716 -30.248 39.547 1.00 20.19 2750 ALA B C 1
ATOM 2476 O O . ALA B 1 142 ? 6.826 -31.331 38.982 1.00 21.77 2750 ALA B O 1
ATOM 2478 N N . ILE B 1 143 ? 5.557 -29.604 39.627 1.00 20.91 2751 ILE B N 1
ATOM 2479 C CA . ILE B 1 143 ? 4.362 -30.168 39.000 1.00 21.03 2751 ILE B CA 1
ATOM 2480 C C . ILE B 1 143 ? 4.532 -30.079 37.482 1.00 21.71 2751 ILE B C 1
ATOM 2481 O O . ILE B 1 143 ? 4.214 -31.018 36.750 1.00 22.18 2751 ILE B O 1
ATOM 2486 N N . ARG B 1 144 ? 5.062 -28.951 37.027 1.00 21.59 2752 ARG B N 1
ATOM 2487 C CA . ARG B 1 144 ? 5.308 -28.717 35.608 1.00 23.45 2752 ARG B CA 1
ATOM 2488 C C . ARG B 1 144 ? 6.230 -29.792 35.065 1.00 24.05 2752 ARG B C 1
ATOM 2489 O O . ARG B 1 144 ? 6.030 -30.298 33.963 1.00 23.86 2752 ARG B O 1
ATOM 2497 N N . LYS B 1 145 ? 7.244 -30.140 35.851 1.00 21.84 2753 LYS B N 1
ATOM 2498 C CA . LYS B 1 145 ? 8.223 -31.142 35.450 1.00 23.13 2753 LYS B CA 1
ATOM 2499 C C . LYS B 1 145 ? 7.637 -32.543 35.571 1.00 21.79 2753 LYS B C 1
ATOM 2500 O O . LYS B 1 145 ? 8.207 -33.501 35.062 1.00 21.94 2753 LYS B O 1
ATOM 2506 N N . GLY B 1 146 ? 6.505 -32.652 36.253 1.00 22.93 2754 GLY B N 1
ATOM 2507 C CA . GLY B 1 146 ? 5.871 -33.947 36.429 1.00 24.51 2754 GLY B CA 1
ATOM 2508 C C . GLY B 1 146 ? 6.460 -34.763 37.568 1.00 24.69 2754 GLY B C 1
ATOM 2509 O O . GLY B 1 146 ? 6.239 -35.972 37.647 1.00 25.29 2754 GLY B O 1
ATOM 2510 N N . PHE B 1 147 ? 7.223 -34.118 38.445 1.00 21.48 2755 PHE B N 1
ATOM 2511 C CA . PHE B 1 147 ? 7.818 -34.821 39.581 1.00 22.29 2755 PHE B CA 1
ATOM 2512 C C . PHE B 1 147 ? 6.712 -35.331 40.476 1.00 21.35 2755 PHE B C 1
ATOM 2513 O O . PHE B 1 147 ? 6.739 -36.466 40.948 1.00 23.29 2755 PHE B O 1
ATOM 2521 N N . ILE B 1 148 ? 5.750 -34.456 40.725 1.00 21.83 2756 ILE B N 1
ATOM 2522 C CA . ILE B 1 148 ? 4.624 -34.761 41.588 1.00 23.40 2756 ILE B CA 1
ATOM 2523 C C . ILE B 1 148 ? 3.385 -34.194 40.925 1.00 23.68 2756 ILE B C 1
ATOM 2524 O O . ILE B 1 148 ? 3.474 -33.266 40.122 1.00 22.38 2756 ILE B O 1
ATOM 2529 N N . ASP B 1 149 ? 2.232 -34.757 41.253 1.00 24.65 2757 ASP B N 1
ATOM 2530 C CA . ASP B 1 149 ? 0.982 -34.258 40.710 1.00 26.21 2757 ASP B CA 1
ATOM 2531 C C . ASP B 1 149 ? 0.356 -33.423 41.814 1.00 26.63 2757 ASP B C 1
ATOM 2532 O O . ASP B 1 149 ? 0.911 -33.323 42.912 1.00 26.61 2757 ASP B O 1
ATOM 2537 N N . GLY B 1 150 ? -0.786 -32.816 41.527 1.00 25.43 2758 GLY B N 1
ATOM 2538 C CA . GLY B 1 150 ? -1.443 -31.986 42.519 1.00 28.73 2758 GLY B CA 1
ATOM 2539 C C . GLY B 1 150 ? -1.652 -32.670 43.854 1.00 28.25 2758 GLY B C 1
ATOM 2540 O O . GLY B 1 150 ? -1.483 -32.048 44.903 1.00 29.54 2758 GLY B O 1
ATOM 2541 N N . ARG B 1 151 ? -2.022 -33.948 43.820 1.00 28.91 2759 ARG B N 1
ATOM 2542 C CA . ARG B 1 151 ? -2.262 -34.694 45.053 1.00 28.67 2759 ARG B CA 1
ATOM 2543 C C . ARG B 1 151 ? -1.008 -34.748 45.905 1.00 25.93 2759 ARG B C 1
ATOM 2544 O O . ARG B 1 151 ? -1.050 -34.473 47.106 1.00 24.00 2759 ARG B O 1
ATOM 2552 N N . ALA B 1 152 ? 0.108 -35.117 45.283 1.00 24.35 2760 ALA B N 1
ATOM 2553 C CA . ALA B 1 152 ? 1.372 -35.216 46.001 1.00 23.59 2760 ALA B CA 1
ATOM 2554 C C . ALA B 1 152 ? 1.781 -33.842 46.506 1.00 24.26 2760 ALA B C 1
ATOM 2555 O O . ALA B 1 152 ? 2.295 -33.709 47.618 1.00 25.12 2760 ALA B O 1
ATOM 2557 N N . ALA B 1 153 ? 1.538 -32.820 45.690 1.00 24.10 2761 ALA B N 1
ATOM 2558 C CA . ALA B 1 153 ? 1.872 -31.450 46.058 1.00 23.36 2761 ALA B CA 1
ATOM 2559 C C . ALA B 1 153 ? 1.047 -31.052 47.269 1.00 24.15 2761 ALA B C 1
ATOM 2560 O O . ALA B 1 153 ? 1.538 -30.407 48.194 1.00 22.90 2761 ALA B O 1
ATOM 2562 N N . GLN B 1 154 ? -0.219 -31.438 47.262 1.00 24.59 2762 GLN B N 1
ATOM 2563 C CA . GLN B 1 154 ? -1.095 -31.125 48.377 1.00 27.13 2762 GLN B CA 1
ATOM 2564 C C . GLN B 1 154 ? -0.534 -31.768 49.646 1.00 27.69 2762 GLN B C 1
ATOM 2565 O O . GLN B 1 154 ? -0.498 -31.139 50.698 1.00 29.09 2762 GLN B O 1
ATOM 2571 N N . ARG B 1 155 ? -0.094 -33.020 49.540 1.00 26.86 2763 ARG B N 1
ATOM 2572 C CA . ARG B 1 155 ? 0.477 -33.739 50.683 1.00 28.47 2763 ARG B CA 1
ATOM 2573 C C . ARG B 1 155 ? 1.691 -33.007 51.256 1.00 28.34 2763 ARG B C 1
ATOM 2574 O O . ARG B 1 155 ? 1.828 -32.858 52.472 1.00 28.48 2763 ARG B O 1
ATOM 2582 N N . LEU B 1 156 ? 2.582 -32.566 50.376 1.00 26.71 2764 LEU B N 1
ATOM 2583 C CA . LEU B 1 156 ? 3.772 -31.842 50.803 1.00 27.45 2764 LEU B CA 1
ATOM 2584 C C . LEU B 1 156 ? 3.393 -30.545 51.502 1.00 28.80 2764 LEU B C 1
ATOM 2585 O O . LEU B 1 156 ? 3.986 -30.168 52.508 1.00 27.64 2764 LEU B O 1
ATOM 2590 N N . GLN B 1 157 ? 2.398 -29.863 50.955 1.00 30.31 2765 GLN B N 1
ATOM 2591 C CA . GLN B 1 157 ? 1.945 -28.599 51.516 1.00 32.97 2765 GLN B CA 1
ATOM 2592 C C . GLN B 1 157 ? 1.406 -28.744 52.937 1.00 32.45 2765 GLN B C 1
ATOM 2593 O O . GLN B 1 157 ? 1.616 -27.869 53.780 1.00 33.80 2765 GLN B O 1
ATOM 2599 N N . ASP B 1 158 ? 0.704 -29.839 53.201 1.00 32.63 2766 ASP B N 1
ATOM 2600 C CA . ASP B 1 158 ? 0.141 -30.079 54.524 1.00 32.89 2766 ASP B CA 1
ATOM 2601 C C . ASP B 1 158 ? 1.241 -30.536 55.477 1.00 32.45 2766 ASP B C 1
ATOM 2602 O O . ASP B 1 158 ? 1.197 -31.647 56.016 1.00 30.79 2766 ASP B O 1
ATOM 2607 N N . THR B 1 159 ? 2.222 -29.665 55.677 1.00 33.34 2767 THR B N 1
ATOM 2608 C CA . THR B 1 159 ? 3.356 -29.961 56.542 1.00 35.69 2767 THR B CA 1
ATOM 2609 C C . THR B 1 159 ? 2.921 -30.438 57.918 1.00 36.48 2767 THR B C 1
ATOM 2610 O O . THR B 1 159 ? 3.611 -31.231 58.552 1.00 36.08 2767 THR B O 1
ATOM 2614 N N . SER B 1 160 ? 1.767 -29.959 58.372 1.00 37.47 2768 SER B N 1
ATOM 2615 C CA . SER B 1 160 ? 1.249 -30.337 59.677 1.00 38.00 2768 SER B CA 1
ATOM 2616 C C . SER B 1 160 ? 0.998 -31.831 59.776 1.00 38.02 2768 SER B C 1
ATOM 2617 O O . SER B 1 160 ? 1.084 -32.407 60.859 1.00 38.85 2768 SER B O 1
ATOM 2620 N N . SER B 1 161 ? 0.709 -32.464 58.645 1.00 36.32 2769 SER B N 1
ATOM 2621 C CA . SER B 1 161 ? 0.424 -33.895 58.638 1.00 35.73 2769 SER B CA 1
ATOM 2622 C C . SER B 1 161 ? 1.591 -34.811 58.262 1.00 33.98 2769 SER B C 1
ATOM 2623 O O . SER B 1 161 ? 1.387 -35.994 57.981 1.00 35.17 2769 SER B O 1
ATOM 2626 N N . TYR B 1 162 ? 2.806 -34.283 58.252 1.00 31.45 2770 TYR B N 1
ATOM 2627 C CA . TYR B 1 162 ? 3.962 -35.114 57.928 1.00 28.98 2770 TYR B CA 1
ATOM 2628 C C . TYR B 1 162 ? 4.134 -36.201 58.979 1.00 28.04 2770 TYR B C 1
ATOM 2629 O O . TYR B 1 162 ? 3.910 -35.971 60.169 1.00 26.29 2770 TYR B O 1
ATOM 2638 N N . ALA B 1 163 ? 4.562 -37.378 58.540 1.00 26.62 2771 ALA B N 1
ATOM 2639 C CA . ALA B 1 163 ? 4.773 -38.493 59.446 1.00 25.71 2771 ALA B CA 1
ATOM 2640 C C . ALA B 1 163 ? 5.807 -38.103 60.502 1.00 25.60 2771 ALA B C 1
ATOM 2641 O O . ALA B 1 163 ? 6.771 -37.411 60.201 1.00 23.14 2771 ALA B O 1
ATOM 2643 N N . LYS B 1 164 ? 5.599 -38.541 61.737 1.00 25.03 2772 LYS B N 1
ATOM 2644 C CA . LYS B 1 164 ? 6.533 -38.237 62.827 1.00 26.55 2772 LYS B CA 1
ATOM 2645 C C . LYS B 1 164 ? 7.690 -39.222 62.710 1.00 26.60 2772 LYS B C 1
ATOM 2646 O O . LYS B 1 164 ? 7.781 -40.195 63.458 1.00 28.69 2772 LYS B O 1
ATOM 2652 N N . ILE B 1 165 ? 8.577 -38.958 61.758 1.00 25.96 2773 ILE B N 1
ATOM 2653 C CA . ILE B 1 165 ? 9.702 -39.841 61.486 1.00 25.13 2773 ILE B CA 1
ATOM 2654 C C . ILE B 1 165 ? 10.915 -39.636 62.374 1.00 24.01 2773 ILE B C 1
ATOM 2655 O O . ILE B 1 165 ? 11.902 -40.357 62.252 1.00 23.72 2773 ILE B O 1
ATOM 2660 N N . LEU B 1 166 ? 10.854 -38.655 63.265 1.00 21.10 2774 LEU B N 1
ATOM 2661 C CA . LEU B 1 166 ? 11.990 -38.388 64.128 1.00 20.83 2774 LEU B CA 1
ATOM 2662 C C . LEU B 1 166 ? 11.665 -38.533 65.598 1.00 21.07 2774 LEU B C 1
ATOM 2663 O O . LEU B 1 166 ? 10.528 -38.336 66.018 1.00 24.07 2774 LEU B O 1
ATOM 2668 N N . THR B 1 167 ? 12.673 -38.893 66.376 1.00 22.12 2775 THR B N 1
ATOM 2669 C CA . THR B 1 167 ? 12.504 -38.961 67.808 1.00 22.14 2775 THR B CA 1
ATOM 2670 C C . THR B 1 167 ? 13.183 -37.675 68.224 1.00 21.49 2775 THR B C 1
ATOM 2671 O O . THR B 1 167 ? 14.384 -37.518 68.023 1.00 21.67 2775 THR B O 1
ATOM 2675 N N . CYS B 1 168 ? 12.402 -36.738 68.749 1.00 21.91 2776 CYS B N 1
ATOM 2676 C CA . CYS B 1 168 ? 12.934 -35.459 69.195 1.00 23.40 2776 CYS B CA 1
ATOM 2677 C C . CYS B 1 168 ? 14.032 -35.791 70.196 1.00 22.74 2776 CYS B C 1
ATOM 2678 O O . CYS B 1 168 ? 13.775 -36.417 71.219 1.00 24.13 2776 CYS B O 1
ATOM 2681 N N . PRO B 1 169 ? 15.271 -35.379 69.907 1.00 24.05 2777 PRO B N 1
ATOM 2682 C CA . PRO B 1 169 ? 16.430 -35.633 70.768 1.00 24.42 2777 PRO B CA 1
ATOM 2683 C C . PRO B 1 169 ? 16.308 -35.140 72.193 1.00 24.39 2777 PRO B C 1
ATOM 2684 O O . PRO B 1 169 ? 16.992 -35.645 73.081 1.00 25.88 2777 PRO B O 1
ATOM 2688 N N . LYS B 1 170 ? 15.461 -34.146 72.420 1.00 24.99 2778 LYS B N 1
ATOM 2689 C CA . LYS B 1 170 ? 15.297 -33.637 73.772 1.00 26.63 2778 LYS B CA 1
ATOM 2690 C C . LYS B 1 170 ? 14.147 -34.341 74.501 1.00 26.09 2778 LYS B C 1
ATOM 2691 O O . LYS B 1 170 ? 14.344 -34.966 75.545 1.00 25.49 2778 LYS B O 1
ATOM 2697 N N . THR B 1 171 ? 12.951 -34.263 73.933 1.00 25.83 2779 THR B N 1
ATOM 2698 C CA . THR B 1 171 ? 11.773 -34.866 74.551 1.00 24.83 2779 THR B CA 1
ATOM 2699 C C . THR B 1 171 ? 11.659 -36.369 74.348 1.00 25.03 2779 THR B C 1
ATOM 2700 O O . THR B 1 171 ? 10.989 -37.056 75.119 1.00 24.93 2779 THR B O 1
ATOM 2704 N N . LYS B 1 172 ? 12.312 -36.870 73.309 1.00 23.37 2780 LYS B N 1
ATOM 2705 C CA . LYS B 1 172 ? 12.289 -38.286 72.965 1.00 24.39 2780 LYS B CA 1
ATOM 2706 C C . LYS B 1 172 ? 10.941 -38.697 72.382 1.00 24.05 2780 LYS B C 1
ATOM 2707 O O . LYS B 1 172 ? 10.661 -39.878 72.203 1.00 25.67 2780 LYS B O 1
ATOM 2713 N N . LEU B 1 173 ? 10.114 -37.707 72.076 1.00 24.25 2781 LEU B N 1
ATOM 2714 C CA . LEU B 1 173 ? 8.813 -37.963 71.476 1.00 23.30 2781 LEU B CA 1
ATOM 2715 C C . LEU B 1 173 ? 9.008 -37.964 69.961 1.00 22.71 2781 LEU B C 1
ATOM 2716 O O . LEU B 1 173 ? 10.004 -37.442 69.466 1.00 20.46 2781 LEU B O 1
ATOM 2721 N N . LYS B 1 174 ? 8.074 -38.566 69.235 1.00 20.83 2782 LYS B N 1
ATOM 2722 C CA . LYS B 1 174 ? 8.172 -38.612 67.783 1.00 20.80 2782 LYS B CA 1
ATOM 2723 C C . LYS B 1 174 ? 7.664 -37.302 67.205 1.00 19.24 2782 LYS B C 1
ATOM 2724 O O . LYS B 1 174 ? 6.622 -36.797 67.599 1.00 19.62 2782 LYS B O 1
ATOM 2730 N N . ILE B 1 175 ? 8.421 -36.755 66.266 1.00 19.39 2783 ILE B N 1
ATOM 2731 C CA . ILE B 1 175 ? 8.075 -35.499 65.638 1.00 17.94 2783 ILE B CA 1
ATOM 2732 C C . ILE B 1 175 ? 8.466 -35.564 64.186 1.00 16.58 2783 ILE B C 1
ATOM 2733 O O . ILE B 1 175 ? 9.248 -36.417 63.786 1.00 17.54 2783 ILE B O 1
ATOM 2738 N N . SER B 1 176 ? 7.909 -34.659 63.402 1.00 16.80 2784 SER B N 1
ATOM 2739 C CA . SER B 1 176 ? 8.214 -34.604 61.990 1.00 17.59 2784 SER B CA 1
ATOM 2740 C C . SER B 1 176 ? 9.383 -33.658 61.835 1.00 17.44 2784 SER B C 1
ATOM 2741 O O . SER B 1 176 ? 9.811 -33.005 62.797 1.00 16.13 2784 SER B O 1
ATOM 2744 N N . TYR B 1 177 ? 9.890 -33.571 60.619 1.00 16.09 2785 TYR B N 1
ATOM 2745 C CA . TYR B 1 177 ? 10.986 -32.666 60.358 1.00 15.80 2785 TYR B CA 1
ATOM 2746 C C . TYR B 1 177 ? 10.501 -31.235 60.498 1.00 17.22 2785 TYR B C 1
ATOM 2747 O O . TYR B 1 177 ? 11.252 -30.352 60.913 1.00 17.00 2785 TYR B O 1
ATOM 2756 N N . LYS B 1 178 ? 9.250 -31.005 60.118 1.00 17.21 2786 LYS B N 1
ATOM 2757 C CA . LYS B 1 178 ? 8.646 -29.690 60.234 1.00 18.61 2786 LYS B CA 1
ATOM 2758 C C . LYS B 1 178 ? 8.685 -29.319 61.719 1.00 17.63 2786 LYS B C 1
ATOM 2759 O O . LYS B 1 178 ? 9.052 -28.200 62.089 1.00 19.35 2786 LYS B O 1
ATOM 2765 N N . ASP B 1 179 ? 8.305 -30.268 62.568 1.00 17.30 2787 ASP B N 1
ATOM 2766 C CA . ASP B 1 179 ? 8.327 -30.042 64.010 1.00 19.26 2787 ASP B CA 1
ATOM 2767 C C . ASP B 1 179 ? 9.742 -29.752 64.466 1.00 18.33 2787 ASP B C 1
ATOM 2768 O O . ASP B 1 179 ? 9.964 -28.883 65.296 1.00 20.78 2787 ASP B O 1
ATOM 2773 N N . ALA B 1 180 ? 10.687 -30.524 63.941 1.00 18.38 2788 ALA B N 1
ATOM 2774 C CA . ALA B 1 180 ? 12.083 -30.375 64.301 1.00 18.06 2788 ALA B CA 1
ATOM 2775 C C . ALA B 1 180 ? 12.549 -28.954 64.009 1.00 18.19 2788 ALA B C 1
ATOM 2776 O O . ALA B 1 180 ? 13.205 -28.340 64.834 1.00 18.22 2788 ALA B O 1
ATOM 2778 N N . ILE B 1 181 ? 12.194 -28.430 62.840 1.00 17.58 2789 ILE B N 1
ATOM 2779 C CA . ILE B 1 181 ? 12.603 -27.083 62.484 1.00 18.70 2789 ILE B CA 1
ATOM 2780 C C . ILE B 1 181 ? 11.962 -26.077 63.431 1.00 19.71 2789 ILE B C 1
ATOM 2781 O O . ILE B 1 181 ? 12.588 -25.096 63.829 1.00 19.81 2789 ILE B O 1
ATOM 2786 N N . ASN B 1 182 ? 1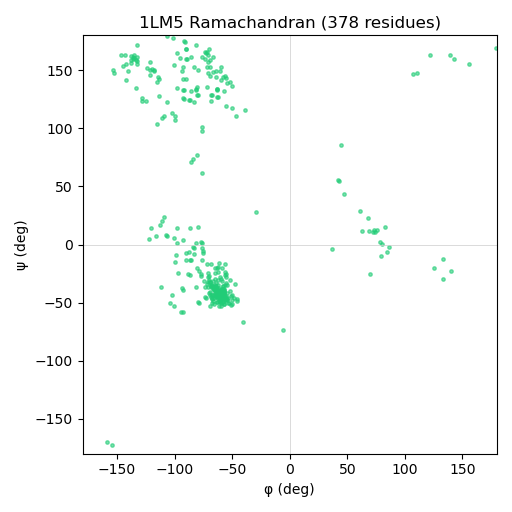0.714 -26.323 63.802 1.00 21.43 2790 ASN B N 1
ATOM 2787 C CA . ASN B 1 182 ? 10.035 -25.410 64.708 1.00 22.69 2790 ASN B CA 1
ATOM 2788 C C . ASN B 1 182 ? 10.573 -25.476 66.133 1.00 22.60 2790 ASN B C 1
ATOM 2789 O O . ASN B 1 182 ? 10.458 -24.515 66.887 1.00 24.88 2790 ASN B O 1
ATOM 2794 N N . ARG B 1 183 ? 11.168 -26.610 66.492 1.00 21.78 2791 ARG B N 1
ATOM 2795 C CA . ARG B 1 183 ? 11.730 -26.801 67.829 1.00 22.34 2791 ARG B CA 1
ATOM 2796 C C . ARG B 1 183 ? 13.228 -26.553 67.841 1.00 22.86 2791 ARG B C 1
ATOM 2797 O O . ARG B 1 183 ? 13.880 -26.687 68.872 1.00 25.46 2791 ARG B O 1
ATOM 2805 N N . SER B 1 184 ? 13.773 -26.193 66.687 1.00 21.94 2792 SER B N 1
ATOM 2806 C CA . SER B 1 184 ? 15.199 -25.935 66.568 1.00 22.21 2792 SER B CA 1
ATOM 2807 C C . SER B 1 184 ? 15.516 -24.499 66.950 1.00 23.85 2792 SER B C 1
ATOM 2808 O O . SER B 1 184 ? 14.641 -23.636 66.978 1.00 26.13 2792 SER B O 1
ATOM 2811 N N . MET B 1 185 ? 16.781 -24.254 67.247 1.00 25.11 2793 MET B N 1
ATOM 2812 C CA . MET B 1 185 ? 17.229 -22.922 67.614 1.00 27.22 2793 MET B CA 1
ATOM 2813 C C . MET B 1 185 ? 18.306 -22.539 66.621 1.00 26.70 2793 MET B C 1
ATOM 2814 O O . MET B 1 185 ? 19.051 -23.397 66.146 1.00 24.49 2793 MET B O 1
ATOM 2819 N N . VAL B 1 186 ? 18.378 -21.257 66.284 1.00 24.33 2794 VAL B N 1
ATOM 2820 C CA . VAL B 1 186 ? 19.396 -20.807 65.353 1.00 25.04 2794 VAL B CA 1
ATOM 2821 C C . VAL B 1 186 ? 20.595 -20.377 66.176 1.00 25.90 2794 VAL B C 1
ATOM 2822 O O . VAL B 1 186 ? 20.474 -19.556 67.083 1.00 24.62 2794 VAL B O 1
ATOM 2826 N N . GLU B 1 187 ? 21.749 -20.956 65.879 1.00 25.40 2795 GLU B N 1
ATOM 2827 C CA . GLU B 1 187 ? 22.960 -20.616 66.602 1.00 27.17 2795 GLU B CA 1
ATOM 2828 C C . GLU B 1 187 ? 23.296 -19.170 66.247 1.00 28.48 2795 GLU B C 1
ATOM 2829 O O . GLU B 1 187 ? 23.366 -18.810 65.080 1.00 28.48 2795 GLU B O 1
ATOM 2835 N N . ASP B 1 188 ? 23.504 -18.350 67.268 1.00 32.91 2796 ASP B N 1
ATOM 2836 C CA . ASP B 1 188 ? 23.778 -16.926 67.089 1.00 37.64 2796 ASP B CA 1
ATOM 2837 C C . ASP B 1 188 ? 24.708 -16.466 65.960 1.00 38.42 2796 ASP B C 1
ATOM 2838 O O . ASP B 1 188 ? 24.269 -15.817 65.012 1.00 40.82 2796 ASP B O 1
ATOM 2843 N N . ILE B 1 189 ? 25.986 -16.798 66.046 1.00 37.48 2797 ILE B N 1
ATOM 2844 C CA . ILE B 1 189 ? 26.941 -16.339 65.041 1.00 36.03 2797 ILE B CA 1
ATOM 2845 C C . ILE B 1 189 ? 26.881 -17.022 63.675 1.00 33.94 2797 ILE B C 1
ATOM 2846 O O . ILE B 1 189 ? 26.910 -16.366 62.632 1.00 34.46 2797 ILE B O 1
ATOM 2851 N N . THR B 1 190 ? 26.790 -18.343 63.695 1.00 29.69 2798 THR B N 1
ATOM 2852 C CA . THR B 1 190 ? 26.787 -19.146 62.481 1.00 27.69 2798 THR B CA 1
ATOM 2853 C C . THR B 1 190 ? 25.501 -19.183 61.679 1.00 27.24 2798 THR B C 1
ATOM 2854 O O . THR B 1 190 ? 25.531 -19.437 60.479 1.00 26.30 2798 THR B O 1
ATOM 2858 N N . GLY B 1 191 ? 24.376 -18.952 62.342 1.00 26.60 2799 GLY B N 1
ATOM 2859 C CA . GLY B 1 191 ? 23.103 -19.006 61.657 1.00 26.67 2799 GLY B CA 1
ATOM 2860 C C . GLY B 1 191 ? 22.702 -20.462 61.477 1.00 27.37 2799 GLY B C 1
ATOM 2861 O O . GLY B 1 191 ? 21.669 -20.758 60.883 1.00 28.23 2799 GLY B O 1
ATOM 2862 N N . LEU B 1 192 ? 23.524 -21.370 61.995 1.00 24.31 2800 LEU B N 1
ATOM 2863 C CA . LEU B 1 192 ? 23.260 -22.803 61.891 1.00 23.77 2800 LEU B CA 1
ATOM 2864 C C . LEU B 1 192 ? 22.110 -23.241 62.779 1.00 22.53 2800 LEU B C 1
ATOM 2865 O O . LEU B 1 192 ? 22.024 -22.862 63.949 1.00 21.64 2800 LEU B O 1
ATOM 2870 N N . ARG B 1 193 ? 21.234 -24.065 62.217 1.00 21.02 2801 ARG B N 1
ATOM 2871 C CA . ARG B 1 193 ? 20.077 -24.541 62.948 1.00 19.74 2801 ARG B CA 1
ATOM 2872 C C . ARG B 1 193 ? 20.421 -25.779 63.744 1.00 19.46 2801 ARG B C 1
ATOM 2873 O O . ARG B 1 193 ? 20.896 -26.772 63.195 1.00 16.75 2801 ARG B O 1
ATOM 2881 N N . LEU B 1 194 ? 20.171 -25.708 65.047 1.00 18.94 2802 LEU B N 1
ATOM 2882 C CA . LEU B 1 194 ? 20.478 -26.805 65.950 1.00 18.81 2802 LEU B CA 1
ATOM 2883 C C . LEU B 1 194 ? 19.235 -27.353 66.616 1.00 19.14 2802 LEU B C 1
ATOM 2884 O O . LEU B 1 194 ? 18.278 -26.623 66.862 1.00 21.72 2802 LEU B O 1
ATOM 2889 N N . LEU B 1 195 ? 19.275 -28.644 66.910 1.00 19.91 2803 LEU B N 1
ATOM 2890 C CA . LEU B 1 195 ? 18.189 -29.316 67.598 1.00 21.76 2803 LEU B CA 1
ATOM 2891 C C . LEU B 1 195 ? 18.766 -29.715 68.946 1.00 23.08 2803 LEU B C 1
ATOM 2892 O O . LEU B 1 195 ? 19.826 -30.342 68.999 1.00 22.03 2803 LEU B O 1
ATOM 2897 N N . GLU B 1 196 ? 18.092 -29.354 70.032 1.00 22.06 2804 GLU B N 1
ATOM 2898 C CA . GLU B 1 196 ? 18.584 -29.725 71.347 1.00 22.55 2804 GLU B CA 1
ATOM 2899 C C . GLU B 1 196 ? 18.429 -31.226 71.586 1.00 22.99 2804 GLU B C 1
ATOM 2900 O O . GLU B 1 196 ? 17.496 -31.852 71.087 1.00 23.25 2804 GLU B O 1
ATOM 2906 N N . ALA B 1 197 ? 19.356 -31.794 72.349 1.00 22.05 2805 ALA B N 1
ATOM 2907 C CA . ALA B 1 197 ? 19.329 -33.209 72.668 1.00 24.12 2805 ALA B CA 1
ATOM 2908 C C . ALA B 1 197 ? 19.785 -33.384 74.110 1.00 27.27 2805 ALA B C 1
ATOM 2909 O O . ALA B 1 197 ? 20.694 -32.690 74.574 1.00 28.46 2805 ALA B O 1
ATOM 2911 N N . ALA B 1 198 ? 19.145 -34.309 74.807 1.00 29.07 2806 ALA B N 1
ATOM 2912 C CA . ALA B 1 198 ? 19.469 -34.591 76.197 1.00 32.30 2806 ALA B CA 1
ATOM 2913 C C . ALA B 1 198 ? 19.450 -36.097 76.382 1.00 34.38 2806 ALA B C 1
ATOM 2914 O O . ALA B 1 198 ? 18.845 -36.812 75.582 1.00 33.29 2806 ALA B O 1
ATOM 2916 N N . SER B 1 199 ? 20.126 -36.573 77.427 1.00 38.15 2807 SER B N 1
ATOM 2917 C CA . SER B 1 199 ? 20.183 -38.001 77.742 1.00 41.35 2807 SER B CA 1
ATOM 2918 C C . SER B 1 199 ? 19.075 -38.350 78.720 1.00 43.03 2807 SER B C 1
ATOM 2919 O O . SER B 1 199 ? 18.644 -37.502 79.500 1.00 44.59 2807 SER B O 1
ATOM 2922 N N . VAL B 1 200 ? 18.617 -39.596 78.684 1.00 44.06 2808 VAL B N 1
ATOM 2923 C CA . VAL B 1 200 ? 17.569 -40.030 79.597 1.00 46.58 2808 VAL B CA 1
ATOM 2924 C C . VAL B 1 200 ? 18.008 -41.310 80.309 1.00 48.02 2808 VAL B C 1
ATOM 2925 O O . VAL B 1 200 ? 17.252 -42.307 80.261 1.00 49.38 2808 VAL B O 1
#

Sequence (382 aa):
SSPIAAIFDTENLEKISITEGIERGIVDSITGQRLLEAQACTGGIIHPTTGQKLSLQDAVSQGVIDQDMATRLKPAQKAFIGFKMSAAEAVKEKWLPYEAGQRFLEFQYLTGGLVDPEVHGRISTEEAIRKGFIDGRAAQRLQDTSSYAKILTCPKTKLKISYKDAINRSMVEDITGLRLLEAASVSSKLEESSPIAAIFDTENLEKISITEGIERGIVDSITGQRLLEAQACTGGIIHPTTGQKLSLQDAVSQGVIDQDMATRLKPAQKAFIGFEGVKKMSAAEAVKEKWLPYEAGQRFLEFQYLTGGLVDPEVHGRISTEEAIRKGFIDGRAAQRLQDTSSYAKILTCPKTKLKISYKDAINRSMVEDITGLRLLEAASV

B-factor: mean 27.45, std 9.35, range [11.52, 59.58]